Protein AF-0000000082748456 (afdb_homodimer)

InterPro domains:
  IPR000276 G protein-coupled receptor, rhodopsin-like [PF00001] (40-286)
  IPR000276 G protein-coupled receptor, rhodopsin-like [PR00237] (25-49)
  IPR000276 G protein-coupled receptor, rhodopsin-like [PR00237] (58-79)
  IPR000276 G protein-coupled receptor, rhodopsin-like [PR00237] (103-125)
  IPR000276 G protein-coupled receptor, rhodopsin-like [PR00237] (185-208)
  IPR000276 G protein-coupled receptor, rhodopsin-like [PR00237] (226-250)
  IPR000276 G protein-coupled receptor, rhodopsin-like [PR00237] (268-294)
  IPR000276 G protein-coupled receptor, rhodopsin-like [PS00237] (109-125)
  IPR017452 GPCR, rhodopsin-like, 7TM [PS50262] (40-286)
  IPR051893 Hydroxycarboxylic Acid Receptors [PTHR46048] (9-337)

Foldseek 3Di:
DPPPPPPLPPPVLLFLLLDPPLLPPPLVLLVVLLVLLLVLLVVVLCCLVPPDDDDDLLSLLVNQLSVLLNQLSVLSVVVSVCSNVSQFDDPDFQVLLVSQLSNQLSLLSNLLSLLVSLVLLLCCQQPVPDVVRVDDNVVSVVVSVVSSVVSCVLRVVSNVDTQWNDDPPGIGRDPPLLRPPPVSVLVSLLCSQPVSLVSLVVSLVSNLVSLVVCCVPPVDPVSVLVNVLSVVLSVLSCVQRVQLNVLSVVCVVCSVPCSNPSVSVSSNSVSPSSSSNNSSCSSVRPQVSDPVNVVVVVVVVCVVPPPPPPPPPPPPPPPDPPDPPPDPPDDDDDDDDDDDDDDDDDDDDDD/DPPPPPPQPPQVLPFLLLDPPLLPPPLVLLVVLLVLLLVLLVVVLCCLVPPDDDDDLLSLLVNQLSVLLNQLSVLSVVVSVCSNVSQFDDPDFQVLLVSQLSNQLSLLSNLLSLLVSLVLLLCCQQPVPDVVRVDDNVVSVVVSVVSSVVSCVLRVVSNVDTQWNDDPPGIGRDPPLLGPPPVSVLVSLLCSQPVSLVSLVVSLVSNLVSLVVCCVPDDNDVSVLVNVLSVVLSVLSCVQRVQLNVLSVVCVVCSVPCSNPSVSVSSNSVSPSSSSSNSSCSSVRPQVSDPVNVVVVVVVVCVVPPPPPPPDPPPPPPPDPPDPPPPPDDDDDDDDDDDDDDPDDPDDDPD

Sequence (702 aa):
MPVLSPTAMDNGSCCLIEGEPISQVMPPLLILVFVLGALGNGIALCGFCFHMKTWKSSTIYLFNLAVADFLLMICLPLRTDYYLRRRHWIFGDIACRLVLFKLAMNRAGSIVFLTVVAVDRYFKVVHPHHMVNAISNRTATATACVLWTLVILGTVYLLMESHLCVQGTLSSCESFIMESANGWHDVMFQLEFFLPLTIILFCSVNVVWSLRRRQQLTRQARMRRATRFIMVVASVFITCYLPSVLARLYFLWTVPTSACDPSVHTALHVTLSFTYLNSMLDPLVYYFSSPSLPKFYAKLTICSLKPKHPGRSKTRRSEEMPISNLCSKSSIDGANRSQRPSDGQWDLQVCMPVLSPTAMDNGSCCLIEGEPISQVMPPLLILVFVLGALGNGIALCGFCFHMKTWKSSTIYLFNLAVADFLLMICLPLRTDYYLRRRHWIFGDIACRLVLFKLAMNRAGSIVFLTVVAVDRYFKVVHPHHMVNAISNRTATATACVLWTLVILGTVYLLMESHLCVQGTLSSCESFIMESANGWHDVMFQLEFFLPLTIILFCSVNVVWSLRRRQQLTRQARMRRATRFIMVVASVFITCYLPSVLARLYFLWTVPTSACDPSVHTALHVTLSFTYLNSMLDPLVYYFSSPSLPKFYAKLTICSLKPKHPGRSKTRRSEEMPISNLCSKSSIDGANRSQRPSDGQWDLQVC

Structure (mmCIF, N/CA/C/O backbone):
data_AF-0000000082748456-model_v1
#
loop_
_entity.id
_entity.type
_entity.pdbx_description
1 polymer 'Hydroxycarboxylic acid receptor 1'
#
loop_
_atom_site.group_PDB
_atom_site.id
_atom_site.type_symbol
_atom_site.label_atom_id
_atom_site.label_alt_id
_atom_site.label_comp_id
_atom_site.label_asym_id
_atom_site.label_entity_id
_atom_site.label_seq_id
_atom_site.pdbx_PDB_ins_code
_atom_site.Cartn_x
_atom_site.Cartn_y
_atom_site.Cartn_z
_atom_site.occupancy
_atom_site.B_iso_or_equiv
_atom_site.auth_seq_id
_atom_site.auth_comp_id
_atom_site.auth_asym_id
_atom_site.auth_atom_id
_atom_site.pdbx_PDB_model_num
ATOM 1 N N . MET A 1 1 ? 35.469 -29.469 -11.922 1 22.91 1 MET A N 1
ATOM 2 C CA . MET A 1 1 ? 34.031 -29.719 -12.055 1 22.91 1 MET A CA 1
ATOM 3 C C . MET A 1 1 ? 33.219 -28.766 -11.172 1 22.91 1 MET A C 1
ATOM 5 O O . MET A 1 1 ? 33.281 -28.859 -9.938 1 22.91 1 MET A O 1
ATOM 9 N N . PRO A 1 2 ? 33.188 -27.469 -11.477 1 29.77 2 PRO A N 1
ATOM 10 C CA . PRO A 1 2 ? 32.656 -26.469 -10.539 1 29.77 2 PRO A CA 1
ATOM 11 C C . PRO A 1 2 ? 31.266 -26.828 -10.023 1 29.77 2 PRO A C 1
ATOM 13 O O . PRO A 1 2 ? 30.453 -27.359 -10.773 1 29.77 2 PRO A O 1
ATOM 16 N N . VAL A 1 3 ? 31.203 -27.281 -8.797 1 29.17 3 VAL A N 1
ATOM 17 C CA . VAL A 1 3 ? 30.062 -27.703 -8.008 1 29.17 3 VAL A CA 1
ATOM 18 C C . VAL A 1 3 ? 28.891 -26.75 -8.25 1 29.17 3 VAL A C 1
ATOM 20 O O . VAL A 1 3 ? 28.953 -25.562 -7.887 1 29.17 3 VAL A O 1
ATOM 23 N N . LEU A 1 4 ? 28.266 -26.828 -9.469 1 34 4 LEU A N 1
ATOM 24 C CA . LEU A 1 4 ? 26.969 -26.25 -9.773 1 34 4 LEU A CA 1
ATOM 25 C C . LEU A 1 4 ? 26 -26.422 -8.609 1 34 4 LEU A C 1
ATOM 27 O O . LEU A 1 4 ? 25.766 -27.547 -8.156 1 34 4 LEU A O 1
ATOM 31 N N . SER A 1 5 ? 26.109 -25.547 -7.742 1 35.84 5 SER A N 1
ATOM 32 C CA . SER A 1 5 ? 25.203 -25.703 -6.605 1 35.84 5 SER A CA 1
ATOM 33 C C . SER A 1 5 ? 23.828 -26.156 -7.062 1 35.84 5 SER A C 1
ATOM 35 O O . SER A 1 5 ? 23.328 -25.719 -8.102 1 35.84 5 SER A O 1
ATOM 37 N N . PRO A 1 6 ? 23.359 -27.359 -6.742 1 36.12 6 PRO A N 1
ATOM 38 C CA . PRO A 1 6 ? 22.125 -28.078 -7.094 1 36.12 6 PRO A CA 1
ATOM 39 C C . PRO A 1 6 ? 20.922 -27.141 -7.219 1 36.12 6 PRO A C 1
ATOM 41 O O . PRO A 1 6 ? 19.906 -27.516 -7.824 1 36.12 6 PRO A O 1
ATOM 44 N N . THR A 1 7 ? 20.875 -26.188 -6.426 1 36.88 7 THR A N 1
ATOM 45 C CA . THR A 1 7 ? 19.547 -25.578 -6.391 1 36.88 7 THR A CA 1
ATOM 46 C C . THR A 1 7 ? 19.328 -24.672 -7.605 1 36.88 7 THR A C 1
ATOM 48 O O . THR A 1 7 ? 18.562 -23.719 -7.547 1 36.88 7 THR A O 1
ATOM 51 N N . ALA A 1 8 ? 20.141 -24.719 -8.57 1 42.16 8 ALA A N 1
ATOM 52 C CA . ALA A 1 8 ? 19.781 -24.078 -9.836 1 42.16 8 ALA A CA 1
ATOM 53 C C . ALA A 1 8 ? 18.375 -24.469 -10.266 1 42.16 8 ALA A C 1
ATOM 55 O O . ALA A 1 8 ? 18.047 -25.656 -10.375 1 42.16 8 ALA A O 1
ATOM 56 N N . MET A 1 9 ? 17.375 -23.766 -9.812 1 41.5 9 MET A N 1
ATOM 57 C CA . MET A 1 9 ? 16 -24.062 -10.164 1 41.5 9 MET A CA 1
ATOM 58 C C . MET A 1 9 ? 15.867 -24.359 -11.656 1 41.5 9 MET A C 1
ATOM 60 O O . MET A 1 9 ? 16.25 -23.547 -12.492 1 41.5 9 MET A O 1
ATOM 64 N N . ASP A 1 10 ? 16.172 -25.562 -12.188 1 41.09 10 ASP A N 1
ATOM 65 C CA . ASP A 1 10 ? 15.648 -26.031 -13.469 1 41.09 10 ASP A CA 1
ATOM 66 C C . ASP A 1 10 ? 14.266 -25.469 -13.742 1 41.09 10 ASP A C 1
ATOM 68 O O . ASP A 1 10 ? 13.25 -26.109 -13.438 1 41.09 10 ASP A O 1
ATOM 72 N N . ASN A 1 11 ? 14 -24.359 -13.156 1 42.19 11 ASN A N 1
ATOM 73 C CA . ASN A 1 11 ? 12.609 -23.922 -13.211 1 42.19 11 ASN A CA 1
ATOM 74 C C . ASN A 1 11 ? 12.133 -23.719 -14.641 1 42.19 11 ASN A C 1
ATOM 76 O O . ASN A 1 11 ? 12.844 -23.141 -15.461 1 42.19 11 ASN A O 1
ATOM 80 N N . GLY A 1 12 ? 11.625 -24.766 -15.281 1 44.94 12 GLY A N 1
ATOM 81 C CA . GLY A 1 12 ? 10.938 -24.734 -16.562 1 44.94 12 GLY A CA 1
ATOM 82 C C . GLY A 1 12 ? 10.641 -23.328 -17.047 1 44.94 12 GLY A C 1
ATOM 83 O O . GLY A 1 12 ? 10.242 -23.141 -18.203 1 44.94 12 GLY A O 1
ATOM 84 N N . SER A 1 13 ? 10.391 -22.359 -16.234 1 51.31 13 SER A N 1
ATOM 85 C CA . SER A 1 13 ? 9.852 -21.109 -16.734 1 51.31 13 SER A CA 1
ATOM 86 C C . SER A 1 13 ? 10.961 -20.109 -17.062 1 51.31 13 SER A C 1
ATOM 88 O O . SER A 1 13 ? 10.695 -18.938 -17.297 1 51.31 13 SER A O 1
ATOM 90 N N . CYS A 1 14 ? 12.141 -20.516 -17.062 1 60.62 14 CYS A N 1
ATOM 91 C CA . CYS A 1 14 ? 13.188 -19.609 -17.516 1 60.62 14 CYS A CA 1
ATOM 92 C C . CYS A 1 14 ? 13.125 -19.406 -19.031 1 60.62 14 CYS A C 1
ATOM 94 O O . CYS A 1 14 ? 13.133 -20.391 -19.781 1 60.62 14 CYS A O 1
ATOM 96 N N . CYS A 1 15 ? 12.414 -18.281 -19.375 1 63.56 15 CYS A N 1
ATOM 97 C CA . CYS A 1 15 ? 12.336 -18 -20.797 1 63.56 15 CYS A CA 1
ATOM 98 C C . CYS A 1 15 ? 13.594 -17.297 -21.297 1 63.56 15 CYS A C 1
ATOM 100 O O . CYS A 1 15 ? 14.086 -16.359 -20.641 1 63.56 15 CYS A O 1
ATOM 102 N N . LEU A 1 16 ? 14.492 -18.031 -22.016 1 56.91 16 LEU A N 1
ATOM 103 C CA . LEU A 1 16 ? 15.602 -17.344 -22.672 1 56.91 16 LEU A CA 1
ATOM 104 C C . LEU A 1 16 ? 15.094 -16.328 -23.688 1 56.91 16 LEU A C 1
ATOM 106 O O . LEU A 1 16 ? 14.57 -16.703 -24.734 1 56.91 16 LEU A O 1
ATOM 110 N N . ILE A 1 17 ? 14.641 -15.164 -23.172 1 56.5 17 ILE A N 1
ATOM 111 C CA . ILE A 1 17 ? 14.195 -14.148 -24.125 1 56.5 17 ILE A CA 1
ATOM 112 C C . ILE A 1 17 ? 15.398 -13.531 -24.828 1 56.5 17 ILE A C 1
ATOM 114 O O . ILE A 1 17 ? 16.188 -12.82 -24.203 1 56.5 17 ILE A O 1
ATOM 118 N N . GLU A 1 18 ? 16.094 -14.148 -25.672 1 53.38 18 GLU A N 1
ATOM 119 C CA . GLU A 1 18 ? 17.203 -13.617 -26.438 1 53.38 18 GLU A CA 1
ATOM 120 C C . GLU A 1 18 ? 16.812 -12.367 -27.219 1 53.38 18 GLU A C 1
ATOM 122 O O . GLU A 1 18 ? 17.656 -11.719 -27.844 1 53.38 18 GLU A O 1
ATOM 127 N N . GLY A 1 19 ? 15.68 -11.695 -26.859 1 54.88 19 GLY A N 1
ATOM 128 C CA . GLY A 1 19 ? 15.336 -10.719 -27.891 1 54.88 19 GLY A CA 1
ATOM 129 C C . GLY A 1 19 ? 16.219 -9.484 -27.859 1 54.88 19 GLY A C 1
ATOM 130 O O . GLY A 1 19 ? 16.766 -9.133 -26.812 1 54.88 19 GLY A O 1
ATOM 131 N N . GLU A 1 20 ? 16.875 -8.867 -29.047 1 65.38 20 GLU A N 1
ATOM 132 C CA . GLU A 1 20 ? 17.75 -7.805 -29.531 1 65.38 20 GLU A CA 1
ATOM 133 C C . GLU A 1 20 ? 17.312 -6.438 -29.016 1 65.38 20 GLU A C 1
ATOM 135 O O . GLU A 1 20 ? 18.141 -5.609 -28.641 1 65.38 20 GLU A O 1
ATOM 140 N N . PRO A 1 21 ? 16.031 -6.242 -28.672 1 77.19 21 PRO A N 1
ATOM 141 C CA . PRO A 1 21 ? 15.719 -4.836 -28.406 1 77.19 21 PRO A CA 1
ATOM 142 C C . PRO A 1 21 ? 16.156 -4.395 -27 1 77.19 21 PRO A C 1
ATOM 144 O O . PRO A 1 21 ? 16.578 -3.248 -26.812 1 77.19 21 PRO A O 1
ATOM 147 N N . ILE A 1 22 ? 16.266 -5.316 -26.125 1 80.5 22 ILE A N 1
ATOM 148 C CA . ILE A 1 22 ? 16.641 -4.957 -24.766 1 80.5 22 ILE A CA 1
ATOM 149 C C . ILE A 1 22 ? 18.125 -4.586 -24.719 1 80.5 22 ILE A C 1
ATOM 151 O O . ILE A 1 22 ? 18.516 -3.611 -24.062 1 80.5 22 ILE A O 1
ATOM 155 N N . SER A 1 23 ? 18.922 -5.293 -25.484 1 82.12 23 SER A N 1
ATOM 156 C CA . SER A 1 23 ? 20.359 -5.082 -25.469 1 82.12 23 SER A CA 1
ATOM 157 C C . SER A 1 23 ? 20.734 -3.787 -26.188 1 82.12 23 SER A C 1
ATOM 159 O O . SER A 1 23 ? 21.828 -3.246 -25.969 1 82.12 23 SER A O 1
ATOM 161 N N . GLN A 1 24 ? 19.797 -3.285 -26.938 1 82.69 24 GLN A N 1
ATOM 162 C CA . GLN A 1 24 ? 20.078 -2.066 -27.688 1 82.69 24 GLN A CA 1
ATOM 163 C C . GLN A 1 24 ? 19.625 -0.829 -26.906 1 82.69 24 GLN A C 1
ATOM 165 O O . GLN A 1 24 ? 20.281 0.217 -26.969 1 82.69 24 GLN A O 1
ATOM 170 N N . VAL A 1 25 ? 18.641 -0.857 -26.188 1 85.62 25 VAL A N 1
ATOM 171 C CA . VAL A 1 25 ? 18.016 0.321 -25.594 1 85.62 25 VAL A CA 1
ATOM 172 C C . VAL A 1 25 ? 18.531 0.513 -24.172 1 85.62 25 VAL A C 1
ATOM 174 O O . VAL A 1 25 ? 18.766 1.643 -23.734 1 85.62 25 VAL A O 1
ATOM 177 N N . MET A 1 26 ? 18.812 -0.507 -23.484 1 90.69 26 MET A N 1
ATOM 178 C CA . MET A 1 26 ? 19.031 -0.441 -22.047 1 90.69 26 MET A CA 1
ATOM 179 C C . MET A 1 26 ? 20.406 0.145 -21.75 1 90.69 26 MET A C 1
ATOM 181 O O . MET A 1 26 ? 20.547 1.042 -20.906 1 90.69 26 MET A O 1
ATOM 185 N N . PRO A 1 27 ? 21.453 -0.265 -22.484 1 92.19 27 PRO A N 1
ATOM 186 C CA . PRO A 1 27 ? 22.781 0.213 -22.078 1 92.19 27 PRO A CA 1
ATOM 187 C C . PRO A 1 27 ? 22.922 1.728 -22.219 1 92.19 27 PRO A C 1
ATOM 189 O O . PRO A 1 27 ? 23.359 2.393 -21.266 1 92.19 27 PRO A O 1
ATOM 192 N N . PRO A 1 28 ? 22.547 2.355 -23.297 1 92.69 28 PRO A N 1
ATOM 193 C CA . PRO A 1 28 ? 22.672 3.814 -23.359 1 92.69 28 PRO A CA 1
ATOM 194 C C . PRO A 1 28 ? 21.859 4.52 -22.281 1 92.69 28 PRO A C 1
ATOM 196 O O . PRO A 1 28 ? 22.312 5.531 -21.719 1 92.69 28 PRO A O 1
ATOM 199 N N . LEU A 1 29 ? 20.719 4.078 -22 1 93 29 LEU A N 1
ATOM 200 C CA . LEU A 1 29 ? 19.859 4.668 -20.984 1 93 29 LEU A CA 1
ATOM 201 C C . LEU A 1 29 ? 20.516 4.562 -19.609 1 93 29 LEU A C 1
ATOM 203 O O . LEU A 1 29 ? 20.609 5.551 -18.875 1 93 29 LEU A O 1
ATOM 207 N N . LEU A 1 30 ? 21.016 3.424 -19.328 1 95.69 30 LEU A N 1
ATOM 208 C CA . LEU A 1 30 ? 21.609 3.188 -18.016 1 95.69 30 LEU A CA 1
ATOM 209 C C . LEU A 1 30 ? 22.922 3.945 -17.859 1 95.69 30 LEU A C 1
ATOM 211 O O . LEU A 1 30 ? 23.25 4.398 -16.766 1 95.69 30 LEU A O 1
ATOM 215 N N . ILE A 1 31 ? 23.656 4.105 -18.922 1 95.88 31 ILE A N 1
ATOM 216 C CA . ILE A 1 31 ? 24.891 4.871 -18.875 1 95.88 31 ILE A CA 1
ATOM 217 C C . ILE A 1 31 ? 24.594 6.34 -18.594 1 95.88 31 ILE A C 1
ATOM 219 O O . ILE A 1 31 ? 25.25 6.969 -17.766 1 95.88 31 ILE A O 1
ATOM 223 N N . LEU A 1 32 ? 23.578 6.785 -19.234 1 94.81 32 LEU A N 1
ATOM 224 C CA . LEU A 1 32 ? 23.156 8.164 -19.016 1 94.81 32 LEU A CA 1
ATOM 225 C C . LEU A 1 32 ? 22.734 8.375 -17.562 1 94.81 32 LEU A C 1
ATOM 227 O O . LEU A 1 32 ? 23.172 9.336 -16.922 1 94.81 32 LEU A O 1
ATOM 231 N N . VAL A 1 33 ? 21.906 7.512 -17.047 1 96.19 33 VAL A N 1
ATOM 232 C CA . VAL A 1 33 ? 21.422 7.602 -15.672 1 96.19 33 VAL A CA 1
ATOM 233 C C . VAL A 1 33 ? 22.594 7.496 -14.695 1 96.19 33 VAL A C 1
ATOM 235 O O . VAL A 1 33 ? 22.641 8.219 -13.695 1 96.19 33 VAL A O 1
ATOM 238 N N . PHE A 1 34 ? 23.531 6.645 -15.031 1 96.81 34 PHE A N 1
ATOM 239 C CA . PHE A 1 34 ? 24.688 6.445 -14.164 1 96.81 34 PHE A CA 1
ATOM 240 C C . PHE A 1 34 ? 25.531 7.707 -14.109 1 96.81 34 PHE A C 1
ATOM 242 O O . PHE A 1 34 ? 25.891 8.18 -13.023 1 96.81 34 PHE A O 1
ATOM 249 N N . VAL A 1 35 ? 25.844 8.289 -15.211 1 96.5 35 VAL A N 1
ATOM 250 C CA . VAL A 1 35 ? 26.734 9.438 -15.289 1 96.5 35 VAL A CA 1
ATOM 251 C C . VAL A 1 35 ? 26.094 10.641 -14.609 1 96.5 35 VAL A C 1
ATOM 253 O O . VAL A 1 35 ? 26.688 11.242 -13.703 1 96.5 35 VAL A O 1
ATOM 256 N N . LEU A 1 36 ? 24.891 10.906 -14.938 1 95.25 36 LEU A N 1
ATOM 257 C CA . LEU A 1 36 ? 24.219 12.07 -14.375 1 95.25 36 LEU A CA 1
ATOM 258 C C . LEU A 1 36 ? 23.875 11.836 -12.906 1 95.25 36 LEU A C 1
ATOM 260 O O . LEU A 1 36 ? 23.969 12.75 -12.094 1 95.25 36 LEU A O 1
ATOM 264 N N . GLY A 1 37 ? 23.469 10.633 -12.594 1 96 37 GLY A N 1
ATOM 265 C CA . GLY A 1 37 ? 23.094 10.312 -11.219 1 96 37 GLY A CA 1
ATOM 266 C C . GLY A 1 37 ? 24.281 10.289 -10.281 1 96 37 GLY A C 1
ATOM 267 O O . GLY A 1 37 ? 24.203 10.789 -9.156 1 96 37 GLY A O 1
ATOM 268 N N . ALA A 1 38 ? 25.344 9.641 -10.75 1 96.12 38 ALA A N 1
ATOM 269 C CA . ALA A 1 38 ? 26.547 9.578 -9.93 1 96.12 38 ALA A CA 1
ATOM 270 C C . ALA A 1 38 ? 27.141 10.969 -9.703 1 96.12 38 ALA A C 1
ATOM 272 O O . ALA A 1 38 ? 27.562 11.297 -8.586 1 96.12 38 ALA A O 1
ATOM 273 N N . LEU A 1 39 ? 27.109 11.75 -10.711 1 94.25 39 LEU A N 1
ATOM 274 C CA . LEU A 1 39 ? 27.625 13.117 -10.594 1 94.25 39 LEU A CA 1
ATOM 275 C C . LEU A 1 39 ? 26.734 13.945 -9.672 1 94.25 39 LEU A C 1
ATOM 277 O O . LEU A 1 39 ? 27.219 14.586 -8.742 1 94.25 39 LEU A O 1
ATOM 281 N N . GLY A 1 40 ? 25.469 13.938 -9.914 1 93.19 40 GLY A N 1
ATOM 282 C CA . GLY A 1 40 ? 24.547 14.711 -9.109 1 93.19 40 GLY A CA 1
ATOM 283 C C . GLY A 1 40 ? 24.547 14.32 -7.641 1 93.19 40 GLY A C 1
ATOM 284 O O . GLY A 1 40 ? 24.703 15.172 -6.766 1 93.19 40 GLY A O 1
ATOM 285 N N . ASN A 1 41 ? 24.328 13.07 -7.348 1 95.38 41 ASN A N 1
ATOM 286 C CA . ASN A 1 41 ? 24.297 12.586 -5.973 1 95.38 41 ASN A CA 1
ATOM 287 C C . ASN A 1 41 ? 25.672 12.68 -5.316 1 95.38 41 ASN A C 1
ATOM 289 O O . ASN A 1 41 ? 25.781 12.906 -4.109 1 95.38 41 ASN A O 1
ATOM 293 N N . GLY A 1 42 ? 26.75 12.516 -6.184 1 93.81 42 GLY A N 1
ATOM 294 C CA . GLY A 1 42 ? 28.094 12.695 -5.664 1 93.81 42 GLY A CA 1
ATOM 295 C C . GLY A 1 42 ? 28.359 14.117 -5.191 1 93.81 42 GLY A C 1
ATOM 296 O O . GLY A 1 42 ? 28.906 14.32 -4.105 1 93.81 42 GLY A O 1
ATOM 297 N N . ILE A 1 43 ? 27.938 15.07 -5.961 1 91 43 ILE A N 1
ATOM 298 C CA . ILE A 1 43 ? 28.094 16.469 -5.609 1 91 43 ILE A CA 1
ATOM 299 C C . ILE A 1 43 ? 27.281 16.781 -4.363 1 91 43 ILE A C 1
ATOM 301 O O . ILE A 1 43 ? 27.734 17.5 -3.467 1 91 43 ILE A O 1
ATOM 305 N N . ALA A 1 44 ? 26.109 16.281 -4.316 1 90.5 44 ALA A N 1
ATOM 306 C CA . ALA A 1 44 ? 25.25 16.5 -3.15 1 90.5 44 ALA A CA 1
ATOM 307 C C . ALA A 1 44 ? 25.906 15.938 -1.887 1 90.5 44 ALA A C 1
ATOM 309 O O . ALA A 1 44 ? 25.922 16.594 -0.849 1 90.5 44 ALA A O 1
ATOM 310 N N . LEU A 1 45 ? 26.406 14.758 -1.997 1 92.69 45 LEU A N 1
ATOM 311 C CA . LEU A 1 45 ? 27.031 14.125 -0.845 1 92.69 45 LEU A CA 1
ATOM 312 C C . LEU A 1 45 ? 28.266 14.906 -0.405 1 92.69 45 LEU A C 1
ATOM 314 O O . LEU A 1 45 ? 28.5 15.086 0.793 1 92.69 45 LEU A O 1
ATOM 318 N N . CYS A 1 46 ? 29.031 15.367 -1.398 1 89.5 46 CYS A N 1
ATOM 319 C CA . CYS A 1 46 ? 30.203 16.203 -1.085 1 89.5 46 CYS A CA 1
ATOM 320 C C . CYS A 1 46 ? 29.781 17.5 -0.416 1 89.5 46 CYS A C 1
ATOM 322 O O . CYS A 1 46 ? 30.422 17.969 0.52 1 89.5 46 CYS A O 1
ATOM 324 N N . GLY A 1 47 ? 28.688 18.062 -0.81 1 86.06 47 GLY A N 1
ATOM 325 C CA . GLY A 1 47 ? 28.141 19.266 -0.194 1 86.06 47 GLY A CA 1
ATOM 326 C C . GLY A 1 47 ? 27.703 19.062 1.244 1 86.06 47 GLY A C 1
ATOM 327 O O . GLY A 1 47 ? 28 19.875 2.115 1 86.06 47 GLY A O 1
ATOM 328 N N . PHE A 1 48 ? 27.094 17.969 1.505 1 86.06 48 PHE A N 1
ATOM 329 C CA . PHE A 1 48 ? 26.641 17.672 2.857 1 86.06 48 PHE A CA 1
ATOM 330 C C . PHE A 1 48 ? 27.812 17.422 3.787 1 86.06 48 PHE A C 1
ATOM 332 O O . PHE A 1 48 ? 27.812 17.891 4.93 1 86.06 48 PHE A O 1
ATOM 339 N N . CYS A 1 49 ? 28.828 16.734 3.285 1 85.75 49 CYS A N 1
ATOM 340 C CA . CYS A 1 49 ? 29.938 16.297 4.125 1 85.75 49 CYS A CA 1
ATOM 341 C C . CYS A 1 49 ? 30.922 17.438 4.336 1 85.75 49 CYS A C 1
ATOM 343 O O . CYS A 1 49 ? 31.484 17.594 5.43 1 85.75 49 CYS A O 1
ATOM 345 N N . PHE A 1 50 ? 31.094 18.328 3.367 1 84.38 50 PHE A N 1
ATOM 346 C CA . PHE A 1 50 ? 32.188 19.281 3.461 1 84.38 50 PHE A CA 1
ATOM 347 C C . PHE A 1 50 ? 31.656 20.688 3.68 1 84.38 50 PHE A C 1
ATOM 349 O O . PHE A 1 50 ? 32.375 21.562 4.156 1 84.38 50 PHE A O 1
ATOM 356 N N . HIS A 1 51 ? 30.422 20.922 3.42 1 76.69 51 HIS A N 1
ATOM 357 C CA . HIS A 1 51 ? 29.984 22.312 3.445 1 76.69 51 HIS A CA 1
ATOM 358 C C . HIS A 1 51 ? 28.891 22.531 4.484 1 76.69 51 HIS A C 1
ATOM 360 O O . HIS A 1 51 ? 28.547 23.672 4.805 1 76.69 51 HIS A O 1
ATOM 366 N N . MET A 1 52 ? 28.375 21.453 4.914 1 74.88 52 MET A N 1
ATOM 367 C CA . MET A 1 52 ? 27.281 21.641 5.863 1 74.88 52 MET A CA 1
ATOM 368 C C . MET A 1 52 ? 27.812 21.922 7.262 1 74.88 52 MET A C 1
ATOM 370 O O . MET A 1 52 ? 28.578 21.125 7.809 1 74.88 52 MET A O 1
ATOM 374 N N . LYS A 1 53 ? 27.438 23.094 7.758 1 71.56 53 LYS A N 1
ATOM 375 C CA . LYS A 1 53 ? 27.906 23.516 9.07 1 71.56 53 LYS A CA 1
ATOM 376 C C . LYS A 1 53 ? 26.984 23.031 10.18 1 71.56 53 LYS A C 1
ATOM 378 O O . LYS A 1 53 ? 27.453 22.594 11.234 1 71.56 53 LYS A O 1
ATOM 383 N N . THR A 1 54 ? 25.656 23.062 9.883 1 80.19 54 THR A N 1
ATOM 384 C CA . THR A 1 54 ? 24.688 22.672 10.906 1 80.19 54 THR A CA 1
ATOM 385 C C . THR A 1 54 ? 23.75 21.578 10.398 1 80.19 54 THR A C 1
ATOM 387 O O . THR A 1 54 ? 23.156 21.734 9.328 1 80.19 54 THR A O 1
ATOM 390 N N . TRP A 1 55 ? 23.875 20.531 11.102 1 83.88 55 TRP A N 1
ATOM 391 C CA . TRP A 1 55 ? 23 19.422 10.766 1 83.88 55 TRP A CA 1
ATOM 392 C C . TRP A 1 55 ? 21.656 19.547 11.477 1 83.88 55 TRP A C 1
ATOM 394 O O . TRP A 1 55 ? 21.609 19.781 12.688 1 83.88 55 TRP A O 1
ATOM 404 N N . LYS A 1 56 ? 20.641 19.641 10.688 1 86.81 56 LYS A N 1
ATOM 405 C CA . LYS A 1 56 ? 19.281 19.578 11.188 1 86.81 56 LYS A CA 1
ATOM 406 C C . LYS A 1 56 ? 18.625 18.25 10.836 1 86.81 56 LYS A C 1
ATOM 408 O O . LYS A 1 56 ? 19.172 17.469 10.062 1 86.81 56 LYS A O 1
ATOM 413 N N . SER A 1 57 ? 17.562 17.984 11.438 1 88.56 57 SER A N 1
ATOM 414 C CA . SER A 1 57 ? 16.859 16.734 11.188 1 88.56 57 SER A CA 1
ATOM 415 C C . SER A 1 57 ? 16.531 16.562 9.703 1 88.56 57 SER A C 1
ATOM 417 O O . SER A 1 57 ? 16.703 15.484 9.141 1 88.56 57 SER A O 1
ATOM 419 N N . SER A 1 58 ? 16.125 17.641 9.016 1 88.31 58 SER A N 1
ATOM 420 C CA . SER A 1 58 ? 15.789 17.609 7.602 1 88.31 58 SER A CA 1
ATOM 421 C C . SER A 1 58 ? 17 17.25 6.75 1 88.31 58 SER A C 1
ATOM 423 O O . SER A 1 58 ? 16.891 16.5 5.781 1 88.31 58 SER A O 1
ATOM 425 N N . THR A 1 59 ? 18.188 17.75 7.125 1 89.75 59 THR A N 1
ATOM 426 C CA . THR A 1 59 ? 19.406 17.5 6.371 1 89.75 59 THR A CA 1
ATOM 427 C C . THR A 1 59 ? 19.875 16.062 6.539 1 89.75 59 THR A C 1
ATOM 429 O O . THR A 1 59 ? 20.469 15.484 5.625 1 89.75 59 THR A O 1
ATOM 432 N N . ILE A 1 60 ? 19.562 15.484 7.695 1 93.19 60 ILE A N 1
ATOM 433 C CA . ILE A 1 60 ? 19.906 14.086 7.93 1 93.19 60 ILE A CA 1
ATOM 434 C C . ILE A 1 60 ? 19.125 13.188 6.984 1 93.19 60 ILE A C 1
ATOM 436 O O . ILE A 1 60 ? 19.672 12.258 6.391 1 93.19 60 ILE A O 1
ATOM 440 N N . TYR A 1 61 ? 17.844 13.469 6.852 1 93.94 61 TYR A N 1
ATOM 441 C CA . TYR A 1 61 ? 17 12.688 5.949 1 93.94 61 TYR A CA 1
ATOM 442 C C . TYR A 1 61 ? 17.438 12.867 4.504 1 93.94 61 TYR A C 1
ATOM 444 O O . TYR A 1 61 ? 17.5 11.898 3.744 1 93.94 61 TYR A O 1
ATOM 452 N N . LEU A 1 62 ? 17.812 14.109 4.129 1 92.19 62 LEU A N 1
ATOM 453 C CA . LEU A 1 62 ? 18.281 14.391 2.771 1 92.19 62 LEU A CA 1
ATOM 454 C C . LEU A 1 62 ? 19.609 13.719 2.498 1 92.19 62 LEU A C 1
ATOM 456 O O . LEU A 1 62 ? 19.859 13.242 1.385 1 92.19 62 LEU A O 1
ATOM 460 N N . PHE A 1 63 ? 20.453 13.695 3.475 1 93.62 63 PHE A N 1
ATOM 461 C CA . PHE A 1 63 ? 21.734 13.023 3.357 1 93.62 63 PHE A CA 1
ATOM 462 C C . PHE A 1 63 ? 21.547 11.539 3.07 1 93.62 63 PHE A C 1
ATOM 464 O O . PHE A 1 63 ? 22.188 10.984 2.176 1 93.62 63 PHE A O 1
ATOM 471 N N . ASN A 1 64 ? 20.688 10.906 3.826 1 96.56 64 ASN A N 1
ATOM 472 C CA . ASN A 1 64 ? 20.438 9.484 3.625 1 96.56 64 ASN A CA 1
ATOM 473 C C . ASN A 1 64 ? 19.781 9.211 2.275 1 96.56 64 ASN A C 1
ATOM 475 O O . ASN A 1 64 ? 20.016 8.172 1.663 1 96.56 64 ASN A O 1
ATOM 479 N N . LEU A 1 65 ? 18.938 10.164 1.853 1 95.81 65 LEU A N 1
ATOM 480 C CA . LEU A 1 65 ? 18.391 10.062 0.508 1 95.81 65 LEU A CA 1
ATOM 481 C C . LEU A 1 65 ? 19.484 10.078 -0.541 1 95.81 65 LEU A C 1
ATOM 483 O O . LEU A 1 65 ? 19.5 9.242 -1.447 1 95.81 65 LEU A O 1
ATOM 487 N N . ALA A 1 66 ? 20.438 10.977 -0.375 1 95.12 66 ALA A N 1
ATOM 488 C CA . ALA A 1 66 ? 21.578 11.078 -1.3 1 95.12 66 ALA A CA 1
ATOM 489 C C . ALA A 1 66 ? 22.438 9.82 -1.25 1 95.12 66 ALA A C 1
ATOM 491 O O . ALA A 1 66 ? 22.938 9.367 -2.279 1 95.12 66 ALA A O 1
ATOM 492 N N . VAL A 1 67 ? 22.594 9.289 -0.086 1 96.69 67 VAL A N 1
ATOM 493 C CA . VAL A 1 67 ? 23.375 8.062 0.082 1 96.69 67 VAL A CA 1
ATOM 494 C C . VAL A 1 67 ? 22.688 6.914 -0.657 1 96.69 67 VAL A C 1
ATOM 496 O O . VAL A 1 67 ? 23.344 6.176 -1.399 1 96.69 67 VAL A O 1
ATOM 499 N N . ALA A 1 68 ? 21.406 6.754 -0.444 1 97.69 68 ALA A N 1
ATOM 500 C CA . ALA A 1 68 ? 20.656 5.695 -1.116 1 97.69 68 ALA A CA 1
ATOM 501 C C . ALA A 1 68 ? 20.75 5.84 -2.633 1 97.69 68 ALA A C 1
ATOM 503 O O . ALA A 1 68 ? 20.984 4.859 -3.342 1 97.69 68 ALA A O 1
ATOM 504 N N . ASP A 1 69 ? 20.578 7.055 -3.088 1 97.44 69 ASP A N 1
ATOM 505 C CA . ASP A 1 69 ? 20.609 7.32 -4.523 1 97.44 69 ASP A CA 1
ATOM 506 C C . ASP A 1 69 ? 22 7.051 -5.094 1 97.44 69 ASP A C 1
ATOM 508 O O . ASP A 1 69 ? 22.141 6.449 -6.16 1 97.44 69 ASP A O 1
ATOM 512 N N . PHE A 1 70 ? 23.016 7.473 -4.43 1 97.31 70 PHE A N 1
ATOM 513 C CA . PHE A 1 70 ? 24.375 7.297 -4.902 1 97.31 70 PHE A CA 1
ATOM 514 C C . PHE A 1 70 ? 24.75 5.816 -4.965 1 97.31 70 PHE A C 1
ATOM 516 O O . PHE A 1 70 ? 25.344 5.359 -5.941 1 97.31 70 PHE A O 1
ATOM 523 N N . LEU A 1 71 ? 24.438 5.121 -3.906 1 97.25 71 LEU A N 1
ATOM 524 C CA . LEU A 1 71 ? 24.734 3.691 -3.873 1 97.25 71 LEU A CA 1
ATOM 525 C C . LEU A 1 71 ? 23.984 2.961 -4.984 1 97.25 71 LEU A C 1
ATOM 527 O O . LEU A 1 71 ? 24.5 1.99 -5.547 1 97.25 71 LEU A O 1
ATOM 531 N N . LEU A 1 72 ? 22.781 3.395 -5.285 1 97.44 72 LEU A N 1
ATOM 532 C CA . LEU A 1 72 ? 22.031 2.826 -6.402 1 97.44 72 LEU A CA 1
ATOM 533 C C . LEU A 1 72 ? 22.75 3.068 -7.723 1 97.44 72 LEU A C 1
ATOM 535 O O . LEU A 1 72 ? 22.859 2.162 -8.555 1 97.44 72 LEU A O 1
ATOM 539 N N . MET A 1 73 ? 23.312 4.27 -7.91 1 97 73 MET A N 1
ATOM 540 C CA . MET A 1 73 ? 24.016 4.633 -9.141 1 97 73 MET A CA 1
ATOM 541 C C . MET A 1 73 ? 25.266 3.793 -9.32 1 97 73 MET A C 1
ATOM 543 O O . MET A 1 73 ? 25.594 3.377 -10.43 1 97 73 MET A O 1
ATOM 547 N N . ILE A 1 74 ? 25.938 3.434 -8.258 1 94.94 74 ILE A N 1
ATOM 548 C CA . ILE A 1 74 ? 27.188 2.705 -8.312 1 94.94 74 ILE A CA 1
ATOM 549 C C . ILE A 1 74 ? 26.938 1.27 -8.766 1 94.94 74 ILE A C 1
ATOM 551 O O . ILE A 1 74 ? 27.844 0.616 -9.297 1 94.94 74 ILE A O 1
ATOM 555 N N . CYS A 1 75 ? 25.781 0.802 -8.633 1 94.44 75 CYS A N 1
ATOM 556 C CA . CYS A 1 75 ? 25.438 -0.567 -9.016 1 94.44 75 CYS A CA 1
ATOM 557 C C . CYS A 1 75 ? 25.062 -0.649 -10.492 1 94.44 75 CYS A C 1
ATOM 559 O O . CYS A 1 75 ? 25.031 -1.738 -11.062 1 94.44 75 CYS A O 1
ATOM 561 N N . LEU A 1 76 ? 24.828 0.475 -11.188 1 95.69 76 LEU A N 1
ATOM 562 C CA . LEU A 1 76 ? 24.25 0.485 -12.523 1 95.69 76 LEU A CA 1
ATOM 563 C C . LEU A 1 76 ? 25.25 0.002 -13.562 1 95.69 76 LEU A C 1
ATOM 565 O O . LEU A 1 76 ? 24.875 -0.646 -14.539 1 95.69 76 LEU A O 1
ATOM 569 N N . PRO A 1 77 ? 26.609 0.199 -13.383 1 94.75 77 PRO A N 1
ATOM 570 C CA . PRO A 1 77 ? 27.562 -0.311 -14.375 1 94.75 77 PRO A CA 1
ATOM 571 C C . PRO A 1 77 ? 27.547 -1.834 -14.484 1 94.75 77 PRO A C 1
ATOM 573 O O . PRO A 1 77 ? 27.688 -2.381 -15.578 1 94.75 77 PRO A O 1
ATOM 576 N N . LEU A 1 78 ? 27.391 -2.51 -13.383 1 92.69 78 LEU A N 1
ATOM 577 C CA . LEU A 1 78 ? 27.312 -3.965 -13.414 1 92.69 78 LEU A CA 1
ATOM 578 C C . LEU A 1 78 ? 26.062 -4.422 -14.164 1 92.69 78 LEU A C 1
ATOM 580 O O . LEU A 1 78 ? 26.109 -5.395 -14.914 1 92.69 78 LEU A O 1
ATOM 584 N N . ARG A 1 79 ? 25 -3.734 -13.977 1 91.56 79 ARG A N 1
ATOM 585 C CA . ARG A 1 79 ? 23.766 -4.051 -14.695 1 91.56 79 ARG A CA 1
ATOM 586 C C . ARG A 1 79 ? 23.906 -3.73 -16.188 1 91.56 79 ARG A C 1
ATOM 588 O O . ARG A 1 79 ? 23.375 -4.449 -17.031 1 91.56 79 ARG A O 1
ATOM 595 N N . THR A 1 80 ? 24.547 -2.609 -16.469 1 92.88 80 THR A N 1
ATOM 596 C CA . THR A 1 80 ? 24.781 -2.227 -17.859 1 92.88 80 THR A CA 1
ATOM 597 C C . THR A 1 80 ? 25.594 -3.297 -18.578 1 92.88 80 THR A C 1
ATOM 599 O O . THR A 1 80 ? 25.281 -3.656 -19.719 1 92.88 80 THR A O 1
ATOM 602 N N . ASP A 1 81 ? 26.609 -3.875 -17.906 1 92.25 81 ASP A N 1
ATOM 603 C CA . ASP A 1 81 ? 27.406 -4.949 -18.469 1 92.25 81 ASP A CA 1
ATOM 604 C C . ASP A 1 81 ? 26.562 -6.184 -18.766 1 92.25 81 ASP A C 1
ATOM 606 O O . ASP A 1 81 ? 26.734 -6.844 -19.781 1 92.25 81 ASP A O 1
ATOM 610 N N . TYR A 1 82 ? 25.656 -6.438 -17.922 1 89.88 82 TYR A N 1
ATOM 611 C CA . TYR A 1 82 ? 24.734 -7.551 -18.094 1 89.88 82 TYR A CA 1
ATOM 612 C C . TYR A 1 82 ? 23.938 -7.41 -19.391 1 89.88 82 TYR A C 1
ATOM 614 O O . TYR A 1 82 ? 23.797 -8.375 -20.141 1 89.88 82 TYR A O 1
ATOM 622 N N . TYR A 1 83 ? 23.469 -6.195 -19.672 1 88.69 83 TYR A N 1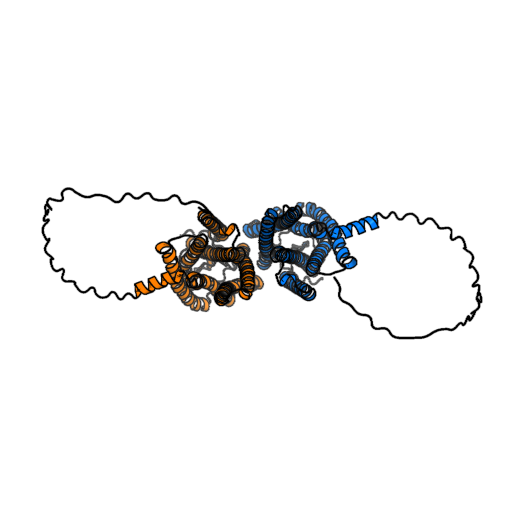
ATOM 623 C CA . TYR A 1 83 ? 22.688 -5.973 -20.875 1 88.69 83 TYR A CA 1
ATOM 624 C C . TYR A 1 83 ? 23.578 -5.945 -22.109 1 88.69 83 TYR A C 1
ATOM 626 O O . TYR A 1 83 ? 23.156 -6.375 -23.188 1 88.69 83 TYR A O 1
ATOM 634 N N . LEU A 1 84 ? 24.781 -5.512 -21.984 1 89.88 84 LEU A N 1
ATOM 635 C CA . LEU A 1 84 ? 25.719 -5.484 -23.109 1 89.88 84 LEU A CA 1
ATOM 636 C C . LEU A 1 84 ? 26.109 -6.898 -23.516 1 89.88 84 LEU A C 1
ATOM 638 O O . LEU A 1 84 ? 26.375 -7.148 -24.703 1 89.88 84 LEU A O 1
ATOM 642 N N . ARG A 1 85 ? 26.094 -7.836 -22.578 1 88 85 ARG A 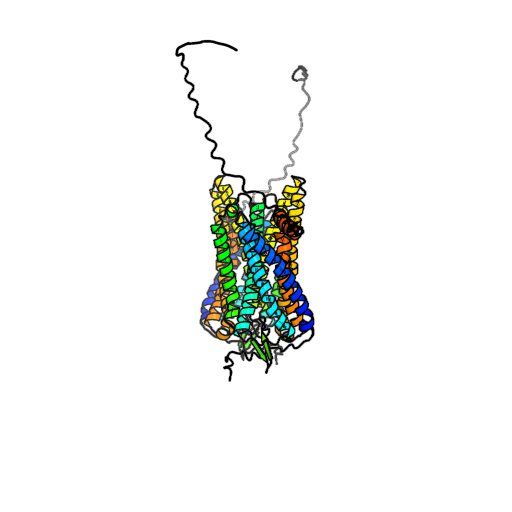N 1
ATOM 643 C CA . ARG A 1 85 ? 26.406 -9.234 -22.875 1 88 85 ARG A CA 1
ATOM 644 C C . ARG A 1 85 ? 25.141 -10.008 -23.234 1 88 85 ARG A C 1
ATOM 646 O O . ARG A 1 85 ? 25.047 -11.219 -23.016 1 88 85 ARG A O 1
ATOM 653 N N . ARG A 1 86 ? 24.125 -9.273 -23.641 1 83.5 86 ARG A N 1
ATOM 654 C CA . ARG A 1 86 ? 22.875 -9.867 -24.094 1 83.5 86 ARG A CA 1
ATOM 655 C C . ARG A 1 86 ? 22.234 -10.719 -23 1 83.5 86 ARG A C 1
ATOM 657 O O . ARG A 1 86 ? 21.797 -11.836 -23.25 1 83.5 86 ARG A O 1
ATOM 664 N N . ARG A 1 87 ? 22.453 -10.273 -21.719 1 83.56 87 ARG A N 1
ATOM 665 C CA . ARG A 1 87 ? 21.812 -10.859 -20.547 1 83.56 87 ARG A CA 1
ATOM 666 C C . ARG A 1 87 ? 22.453 -12.188 -20.172 1 83.56 87 ARG A C 1
ATOM 668 O O . ARG A 1 87 ? 21.781 -13.086 -19.656 1 83.56 87 ARG A O 1
ATOM 675 N N . HIS A 1 88 ? 23.672 -12.383 -20.594 1 84.62 88 HIS A N 1
ATOM 676 C CA . HIS A 1 88 ? 24.453 -13.523 -20.125 1 84.62 88 HIS A CA 1
ATOM 677 C C . HIS A 1 88 ? 25.234 -13.18 -18.859 1 84.62 88 HIS A C 1
ATOM 679 O O . HIS A 1 88 ? 26.156 -12.359 -18.906 1 84.62 88 HIS A O 1
ATOM 685 N N . TRP A 1 89 ? 24.828 -13.773 -17.766 1 88.31 89 TRP A N 1
ATOM 686 C CA . TRP A 1 89 ? 25.453 -13.516 -16.484 1 88.31 89 TRP A CA 1
ATOM 687 C C . TRP A 1 89 ? 26.625 -14.477 -16.25 1 88.31 89 TRP A C 1
ATOM 689 O O . TRP A 1 89 ? 26.438 -15.695 -16.25 1 88.31 89 TRP A O 1
ATOM 699 N N . ILE A 1 90 ? 27.859 -13.891 -15.984 1 87.81 90 ILE A N 1
ATOM 700 C CA . ILE A 1 90 ? 29.047 -14.727 -15.922 1 87.81 90 ILE A CA 1
ATOM 701 C C . ILE A 1 90 ? 29.641 -14.68 -14.516 1 87.81 90 ILE A C 1
ATOM 703 O O . ILE A 1 90 ? 30.625 -15.359 -14.227 1 87.81 90 ILE A O 1
ATOM 707 N N . PHE A 1 91 ? 29.109 -13.953 -13.547 1 90.88 91 PHE A N 1
ATOM 708 C CA . PHE A 1 91 ? 29.766 -13.695 -12.266 1 90.88 91 PHE A CA 1
ATOM 709 C C . PHE A 1 91 ? 29.297 -14.68 -11.211 1 90.88 91 PHE A C 1
ATOM 711 O O . PHE A 1 91 ? 29.734 -14.625 -10.055 1 90.88 91 PHE A O 1
ATOM 718 N N . GLY A 1 92 ? 28.406 -15.539 -11.523 1 88.38 92 GLY A N 1
ATOM 719 C CA . GLY A 1 92 ? 27.984 -16.547 -10.57 1 88.38 92 GLY A CA 1
ATOM 720 C C . GLY A 1 92 ? 26.719 -16.156 -9.812 1 88.38 92 GLY A C 1
ATOM 721 O O . GLY A 1 92 ? 26.188 -15.062 -10.016 1 88.38 92 GLY A O 1
ATOM 722 N N . ASP A 1 93 ? 26.359 -17.016 -8.938 1 88.94 93 ASP A N 1
ATOM 723 C CA . ASP A 1 93 ? 25.094 -16.859 -8.234 1 88.94 93 ASP A CA 1
ATOM 724 C C . ASP A 1 93 ? 25.203 -15.812 -7.117 1 88.94 93 ASP A C 1
ATOM 726 O O . ASP A 1 93 ? 24.312 -14.984 -6.949 1 88.94 93 ASP A O 1
ATOM 730 N N . ILE A 1 94 ? 26.234 -15.828 -6.324 1 91.19 94 ILE A N 1
ATOM 731 C CA . ILE A 1 94 ? 26.391 -14.922 -5.191 1 91.19 94 ILE A CA 1
ATOM 732 C C . ILE A 1 94 ? 26.406 -13.477 -5.684 1 91.19 94 ILE A C 1
ATOM 734 O O . ILE A 1 94 ? 25.734 -12.609 -5.105 1 91.19 94 ILE A O 1
ATOM 738 N N . ALA A 1 95 ? 27.109 -13.273 -6.75 1 92.44 95 ALA A N 1
ATOM 739 C CA . ALA A 1 95 ? 27.172 -11.922 -7.305 1 92.44 95 ALA A CA 1
ATOM 740 C C . ALA A 1 95 ? 25.812 -11.477 -7.828 1 92.44 95 ALA A C 1
ATOM 742 O O . ALA A 1 95 ? 25.453 -10.297 -7.707 1 92.44 95 ALA A O 1
ATOM 743 N N . CYS A 1 96 ? 25.109 -12.359 -8.406 1 90.25 96 CYS A N 1
ATOM 744 C CA . CYS A 1 96 ? 23.766 -12.039 -8.898 1 90.25 96 CYS A CA 1
ATOM 745 C C . CYS A 1 96 ? 22.844 -11.648 -7.746 1 90.25 96 CYS A C 1
ATOM 747 O O . CYS A 1 96 ? 22.156 -10.625 -7.816 1 90.25 96 CYS A O 1
ATOM 749 N N . ARG A 1 97 ? 22.938 -12.398 -6.66 1 91.38 97 ARG A N 1
ATOM 750 C CA . ARG A 1 97 ? 22.125 -12.109 -5.488 1 91.38 97 ARG A CA 1
ATOM 751 C C . ARG A 1 97 ? 22.484 -10.758 -4.883 1 91.38 97 ARG A C 1
ATOM 753 O O . ARG A 1 97 ? 21.609 -9.977 -4.516 1 91.38 97 ARG A O 1
ATOM 760 N N . LEU A 1 98 ? 23.703 -10.523 -4.863 1 93.31 98 LEU A N 1
ATOM 761 C CA . LEU A 1 98 ? 24.203 -9.297 -4.246 1 93.31 98 LEU A CA 1
ATOM 762 C C . LEU A 1 98 ? 23.797 -8.078 -5.066 1 93.31 98 LEU A C 1
ATOM 764 O O . LEU A 1 98 ? 23.375 -7.059 -4.512 1 93.31 98 LEU A O 1
ATOM 768 N N . VAL A 1 99 ? 23.953 -8.156 -6.332 1 93.06 99 VAL A N 1
ATOM 769 C CA . VAL A 1 99 ? 23.625 -7.02 -7.191 1 93.06 99 VAL A CA 1
ATOM 770 C C . VAL A 1 99 ? 22.141 -6.723 -7.129 1 93.06 99 VAL A C 1
ATOM 772 O O . VAL A 1 99 ? 21.734 -5.562 -7.012 1 93.06 99 VAL A O 1
ATOM 775 N N . LEU A 1 100 ? 21.328 -7.758 -7.207 1 91.81 100 LEU A N 1
ATOM 776 C CA . LEU A 1 100 ? 19.891 -7.566 -7.148 1 91.81 100 LEU A CA 1
ATOM 777 C C . LEU A 1 100 ? 19.469 -7.012 -5.793 1 91.81 100 LEU A C 1
ATOM 779 O O . LEU A 1 100 ? 18.594 -6.152 -5.715 1 91.81 100 LEU A O 1
ATOM 783 N N . PHE A 1 101 ? 20.094 -7.516 -4.77 1 93.81 101 PHE A N 1
ATOM 784 C CA . PHE A 1 101 ? 19.812 -7.023 -3.428 1 93.81 101 PHE A CA 1
ATOM 785 C C . PHE A 1 101 ? 20.172 -5.547 -3.307 1 93.81 101 PHE A C 1
ATOM 787 O O . PHE A 1 101 ? 19.391 -4.746 -2.805 1 93.81 101 PHE A O 1
ATOM 794 N N . LYS A 1 102 ? 21.328 -5.23 -3.703 1 95.44 102 LYS A N 1
ATOM 795 C CA . LYS A 1 102 ? 21.797 -3.85 -3.598 1 95.44 102 LYS A CA 1
ATOM 796 C C . LYS A 1 102 ? 20.906 -2.906 -4.402 1 95.44 102 LYS A C 1
ATOM 798 O O . LYS A 1 102 ? 20.609 -1.798 -3.957 1 95.44 102 LYS A O 1
ATOM 803 N N . LEU A 1 103 ? 20.516 -3.279 -5.578 1 94.62 103 LEU A N 1
ATOM 804 C CA . LEU A 1 103 ? 19.641 -2.455 -6.41 1 94.62 103 LEU A CA 1
ATOM 805 C C . LEU A 1 103 ? 18.297 -2.232 -5.734 1 94.62 103 LEU A C 1
ATOM 807 O O . LEU A 1 103 ? 17.828 -1.096 -5.625 1 94.62 103 LEU A O 1
ATOM 811 N N . ALA A 1 104 ? 17.781 -3.279 -5.227 1 93.62 104 ALA A N 1
ATOM 812 C CA . ALA A 1 104 ? 16.469 -3.193 -4.59 1 93.62 104 ALA A CA 1
ATOM 813 C C . ALA A 1 104 ? 16.547 -2.422 -3.273 1 93.62 104 ALA A C 1
ATOM 815 O O . ALA A 1 104 ? 15.672 -1.597 -2.979 1 93.62 104 ALA A O 1
ATOM 816 N N . MET A 1 105 ? 17.516 -2.725 -2.494 1 95.81 105 MET A N 1
ATOM 817 C CA . MET A 1 105 ? 17.672 -2.082 -1.192 1 95.81 105 MET A CA 1
ATOM 818 C C . MET A 1 105 ? 17.828 -0.573 -1.345 1 95.81 105 MET A C 1
ATOM 820 O O . MET A 1 105 ? 17.141 0.197 -0.662 1 95.81 105 MET A O 1
ATOM 824 N N . ASN A 1 106 ? 18.656 -0.177 -2.23 1 97.19 106 ASN A N 1
ATOM 825 C CA . ASN A 1 106 ? 18.906 1.248 -2.412 1 97.19 106 ASN A CA 1
ATOM 826 C C . ASN A 1 106 ? 17.719 1.948 -3.066 1 97.19 106 ASN A C 1
ATOM 828 O O . ASN A 1 106 ? 17.438 3.111 -2.77 1 97.19 106 ASN A O 1
ATOM 832 N N . ARG A 1 107 ? 17.094 1.296 -3.969 1 96.31 107 ARG A N 1
ATOM 833 C CA . ARG A 1 107 ? 15.875 1.852 -4.543 1 96.31 107 ARG A CA 1
ATOM 834 C C . ARG A 1 107 ? 14.805 2.053 -3.473 1 96.31 107 ARG A C 1
ATOM 836 O O . ARG A 1 107 ? 14.195 3.117 -3.391 1 96.31 107 ARG A O 1
ATOM 843 N N . ALA A 1 108 ? 14.625 1.051 -2.664 1 96.25 108 ALA A N 1
ATOM 844 C CA . ALA A 1 108 ? 13.672 1.151 -1.563 1 96.25 108 ALA A CA 1
ATOM 845 C C . ALA A 1 108 ? 14.086 2.234 -0.573 1 96.25 108 ALA A C 1
ATOM 847 O O . ALA A 1 108 ? 13.242 2.975 -0.061 1 96.25 108 ALA A O 1
ATOM 848 N N . GLY A 1 109 ? 15.359 2.207 -0.291 1 97 109 GLY A N 1
ATOM 849 C CA . GLY A 1 109 ? 15.867 3.264 0.57 1 97 109 GLY A CA 1
ATOM 850 C C . GLY A 1 109 ? 15.578 4.656 0.039 1 97 109 GLY A C 1
ATOM 851 O O . GLY A 1 109 ? 15.141 5.535 0.788 1 97 109 GLY A O 1
ATOM 852 N N . SER A 1 110 ? 15.797 4.891 -1.208 1 96.25 110 SER A N 1
ATOM 853 C CA . SER A 1 110 ? 15.523 6.176 -1.844 1 96.25 110 SER A CA 1
ATOM 854 C C . SER A 1 110 ? 14.055 6.566 -1.685 1 96.25 110 SER A C 1
ATOM 856 O O . SER A 1 110 ? 13.75 7.691 -1.288 1 96.25 110 SER A O 1
ATOM 858 N N . ILE A 1 111 ? 13.18 5.656 -1.89 1 96.38 111 ILE A N 1
ATOM 859 C CA . ILE A 1 111 ? 11.742 5.914 -1.825 1 96.38 111 ILE A CA 1
ATOM 860 C C . ILE A 1 111 ? 11.344 6.234 -0.387 1 96.38 111 ILE A C 1
ATOM 862 O O . ILE A 1 111 ? 10.594 7.18 -0.142 1 96.38 111 ILE A O 1
ATOM 866 N N . VAL A 1 112 ? 11.844 5.453 0.516 1 96.75 112 VAL A N 1
ATOM 867 C CA . VAL A 1 112 ? 11.492 5.621 1.921 1 96.75 112 VAL A CA 1
ATOM 868 C C . VAL A 1 112 ? 11.961 6.988 2.412 1 96.75 112 VAL A C 1
ATOM 870 O O . VAL A 1 112 ? 11.227 7.695 3.105 1 96.75 112 VAL A O 1
ATOM 873 N N . PHE A 1 113 ? 13.133 7.379 2.096 1 96.25 113 PHE A N 1
ATOM 874 C CA . PHE A 1 113 ? 13.641 8.656 2.57 1 96.25 113 PHE A CA 1
ATOM 875 C C . PHE A 1 113 ? 12.977 9.812 1.837 1 96.25 113 PHE A C 1
ATOM 877 O O . PHE A 1 113 ? 12.766 10.883 2.414 1 96.25 113 PHE A O 1
ATOM 884 N N . LEU A 1 114 ? 12.641 9.594 0.563 1 93.94 114 LEU A N 1
ATOM 885 C CA . LEU A 1 114 ? 11.82 10.586 -0.127 1 93.94 114 LEU A CA 1
ATOM 886 C C . LEU A 1 114 ? 10.508 10.805 0.612 1 93.94 114 LEU A C 1
ATOM 888 O O . LEU A 1 114 ? 10.039 11.945 0.733 1 93.94 114 LEU A O 1
ATOM 892 N N . THR A 1 115 ? 9.961 9.766 1.064 1 94.62 115 THR A N 1
ATOM 893 C CA . THR A 1 115 ? 8.711 9.812 1.811 1 94.62 115 THR A CA 1
ATOM 894 C C . THR A 1 115 ? 8.891 10.57 3.123 1 94.62 115 THR A C 1
ATOM 896 O O . THR A 1 115 ? 8.07 11.422 3.473 1 94.62 115 THR A O 1
ATOM 899 N N . VAL A 1 116 ? 9.938 10.273 3.844 1 94.62 116 VAL A N 1
ATOM 900 C CA . VAL A 1 116 ? 10.211 10.93 5.117 1 94.62 116 VAL A CA 1
ATOM 901 C C . VAL A 1 116 ? 10.406 12.43 4.898 1 94.62 116 VAL A C 1
ATOM 903 O O . VAL A 1 116 ? 9.961 13.25 5.707 1 94.62 116 VAL A O 1
ATOM 906 N N . VAL A 1 117 ? 11.078 12.766 3.84 1 91.81 117 VAL A N 1
ATOM 907 C CA . VAL A 1 117 ? 11.297 14.172 3.518 1 91.81 117 VAL A CA 1
ATOM 908 C C . VAL A 1 117 ? 9.961 14.859 3.254 1 91.81 117 VAL A C 1
ATOM 910 O O . VAL A 1 117 ? 9.742 15.992 3.688 1 91.81 117 VAL A O 1
ATOM 913 N N . ALA A 1 118 ? 9.094 14.195 2.566 1 92.12 118 ALA A N 1
ATOM 914 C CA . ALA A 1 118 ? 7.77 14.75 2.309 1 92.12 118 ALA A CA 1
ATOM 915 C C . ALA A 1 118 ? 6.988 14.938 3.607 1 92.12 118 ALA A C 1
ATOM 917 O O . ALA A 1 118 ? 6.312 15.953 3.793 1 92.12 118 ALA A O 1
ATOM 918 N N . VAL A 1 119 ? 7.07 14.016 4.488 1 92.06 119 VAL A N 1
ATOM 919 C CA . VAL A 1 119 ? 6.391 14.086 5.777 1 92.06 119 VAL A CA 1
ATOM 920 C C . VAL A 1 119 ? 6.984 15.227 6.609 1 92.06 119 VAL A C 1
ATOM 922 O O . VAL A 1 119 ? 6.25 15.977 7.258 1 92.06 119 VAL A O 1
ATOM 925 N N . ASP A 1 120 ? 8.258 15.32 6.594 1 90.31 120 ASP A N 1
ATOM 926 C CA . ASP A 1 120 ? 8.945 16.391 7.316 1 90.31 120 ASP A CA 1
ATOM 927 C C . ASP A 1 120 ? 8.484 17.766 6.828 1 90.31 120 ASP A C 1
ATOM 929 O O . ASP A 1 120 ? 8.195 18.641 7.637 1 90.31 120 ASP A O 1
ATOM 933 N N . ARG A 1 121 ? 8.438 17.922 5.559 1 87.75 121 ARG A N 1
ATOM 934 C CA . ARG A 1 121 ? 7.961 19.172 4.98 1 87.75 121 ARG A CA 1
ATOM 935 C C . ARG A 1 121 ? 6.516 19.438 5.383 1 87.75 121 ARG A C 1
ATOM 937 O O . ARG A 1 121 ? 6.156 20.578 5.68 1 87.75 121 ARG A O 1
ATOM 944 N N . TYR A 1 122 ? 5.723 18.438 5.395 1 89.44 122 TYR A N 1
ATOM 945 C CA . TYR A 1 122 ? 4.324 18.562 5.785 1 89.44 122 TYR A CA 1
ATOM 946 C C . TYR A 1 122 ? 4.191 19.109 7.199 1 89.44 122 TYR A C 1
ATOM 948 O O . TYR A 1 122 ? 3.439 20.062 7.434 1 89.44 122 TYR A O 1
ATOM 956 N N . PHE A 1 123 ? 4.859 18.578 8.117 1 88 123 PHE A N 1
ATOM 957 C CA . PHE A 1 123 ? 4.746 19.016 9.5 1 88 123 PHE A CA 1
ATOM 958 C C . PHE A 1 123 ? 5.332 20.406 9.68 1 88 123 PHE A C 1
ATOM 960 O O . PHE A 1 123 ? 4.812 21.219 10.453 1 88 123 PHE A O 1
ATOM 967 N N . LYS A 1 124 ? 6.352 20.766 8.977 1 87 124 LYS A N 1
ATOM 968 C CA . LYS A 1 124 ? 6.973 22.078 9.102 1 87 124 LYS A CA 1
ATOM 969 C C . LYS A 1 124 ? 6.082 23.156 8.492 1 87 124 LYS A C 1
ATOM 971 O O . LYS A 1 124 ? 6.059 24.297 8.977 1 87 124 LYS A O 1
ATOM 976 N N . VAL A 1 125 ? 5.363 22.812 7.535 1 84.69 125 VAL A N 1
ATOM 977 C CA . VAL A 1 125 ? 4.551 23.797 6.832 1 84.69 125 VAL A CA 1
ATOM 978 C C . VAL A 1 125 ? 3.15 23.844 7.438 1 84.69 125 VAL A C 1
ATOM 980 O O . VAL A 1 125 ? 2.631 24.922 7.734 1 84.69 125 VAL A O 1
ATOM 983 N N . VAL A 1 126 ? 2.574 22.766 7.672 1 82.94 126 VAL A N 1
ATOM 984 C CA . VAL A 1 126 ? 1.18 22.688 8.102 1 82.94 126 VAL A CA 1
ATOM 985 C C . VAL A 1 126 ? 1.103 22.781 9.625 1 82.94 126 VAL A C 1
ATOM 987 O O . VAL A 1 126 ? 0.198 23.422 10.172 1 82.94 126 VAL A O 1
ATOM 990 N N . HIS A 1 127 ? 2.002 22.125 10.281 1 83.44 127 HIS A N 1
ATOM 991 C CA . HIS A 1 127 ? 2.012 22.125 11.742 1 83.44 127 HIS A CA 1
ATOM 992 C C . HIS A 1 127 ? 3.355 22.609 12.281 1 83.44 127 HIS A C 1
ATOM 994 O O . HIS A 1 127 ? 4.086 21.844 12.906 1 83.44 127 HIS A O 1
ATOM 1000 N N . PRO A 1 128 ? 3.582 23.891 12.141 1 79.19 128 PRO A N 1
ATOM 1001 C CA . PRO A 1 128 ? 4.898 24.391 12.523 1 79.19 128 PRO A CA 1
ATOM 1002 C C . PRO A 1 128 ? 5.191 24.219 14.016 1 79.19 128 PRO A C 1
ATOM 1004 O O . PRO A 1 128 ? 6.355 24.172 14.414 1 79.19 128 PRO A O 1
ATOM 1007 N N . HIS A 1 129 ? 4.297 24.031 14.867 1 77.25 129 HIS A N 1
ATOM 1008 C CA . HIS A 1 129 ? 4.516 23.938 16.297 1 77.25 129 HIS A CA 1
ATOM 1009 C C . HIS A 1 129 ? 4.426 22.484 16.766 1 77.25 129 HIS A C 1
ATOM 1011 O O . HIS A 1 129 ? 4.398 22.219 17.969 1 77.25 129 HIS A O 1
ATOM 1017 N N . HIS A 1 130 ? 4.398 21.656 15.812 1 76.38 130 HIS A N 1
ATOM 1018 C CA . HIS A 1 130 ? 4.332 20.25 16.156 1 76.38 130 HIS A CA 1
ATOM 1019 C C . HIS A 1 130 ? 5.645 19.766 16.766 1 76.38 130 HIS A C 1
ATOM 1021 O O . HIS A 1 130 ? 6.719 20.219 16.359 1 76.38 130 HIS A O 1
ATOM 1027 N N . MET A 1 131 ? 5.621 18.812 17.656 1 72.06 131 MET A N 1
ATOM 1028 C CA . MET A 1 131 ? 6.781 18.297 18.375 1 72.06 131 MET A CA 1
ATOM 1029 C C . MET A 1 131 ? 7.762 17.625 17.422 1 72.06 131 MET A C 1
ATOM 1031 O O . MET A 1 131 ? 8.961 17.594 17.672 1 72.06 131 MET A O 1
ATOM 1035 N N . VAL A 1 132 ? 7.242 17.219 16.328 1 75 132 VAL A N 1
ATOM 1036 C CA . VAL A 1 132 ? 8.07 16.516 15.344 1 75 132 VAL A CA 1
ATOM 1037 C C . VAL A 1 132 ? 9.094 17.484 14.75 1 75 132 VAL A C 1
ATOM 1039 O O . VAL A 1 132 ? 10.172 17.062 14.32 1 75 132 VAL A O 1
ATOM 1042 N N . ASN A 1 133 ? 8.781 18.703 14.781 1 78.94 133 ASN A N 1
ATOM 1043 C CA . ASN A 1 133 ? 9.695 19.719 14.242 1 78.94 133 ASN A CA 1
ATOM 1044 C C . ASN A 1 133 ? 10.852 19.984 15.203 1 78.94 133 ASN A C 1
ATOM 1046 O O . ASN A 1 133 ? 11.859 20.562 14.805 1 78.94 133 ASN A O 1
ATOM 1050 N N . ALA A 1 134 ? 10.641 19.562 16.406 1 77 134 ALA A N 1
ATOM 1051 C CA . ALA A 1 134 ? 11.656 19.797 17.422 1 77 134 ALA A CA 1
ATOM 1052 C C . ALA A 1 134 ? 12.469 18.531 17.688 1 77 134 ALA A C 1
ATOM 1054 O O . ALA A 1 134 ? 13.156 18.422 18.703 1 77 134 ALA A O 1
ATOM 1055 N N . ILE A 1 135 ? 12.344 17.719 16.734 1 83.31 135 ILE A N 1
ATOM 1056 C CA . ILE A 1 135 ? 13.062 16.453 16.922 1 83.31 135 ILE A CA 1
ATOM 1057 C C . ILE A 1 135 ? 14.562 16.719 16.891 1 83.31 135 ILE A C 1
ATOM 1059 O O . ILE A 1 135 ? 15.055 17.516 16.094 1 83.31 135 ILE A O 1
ATOM 1063 N N . SER A 1 136 ? 15.312 16.141 17.859 1 87.88 136 SER A N 1
ATOM 1064 C CA . SER A 1 136 ? 16.766 16.266 17.969 1 87.88 136 SER A CA 1
ATOM 1065 C C . SER A 1 136 ? 17.469 15.523 16.844 1 87.88 136 SER A C 1
ATOM 1067 O O . SER A 1 136 ? 16.875 14.664 16.188 1 87.88 136 SER A O 1
ATOM 1069 N N . ASN A 1 137 ? 18.703 15.852 16.547 1 90.31 137 ASN A N 1
ATOM 1070 C CA . ASN A 1 137 ? 19.531 15.188 15.547 1 90.31 137 ASN A CA 1
ATOM 1071 C C . ASN A 1 137 ? 19.734 13.711 15.875 1 90.31 137 ASN A C 1
ATOM 1073 O O . ASN A 1 137 ? 19.812 12.875 14.977 1 90.31 137 ASN A O 1
ATOM 1077 N N . ARG A 1 138 ? 19.766 13.453 17.156 1 92.25 138 ARG A N 1
ATOM 1078 C CA . ARG A 1 138 ? 19.938 12.062 17.578 1 92.25 138 ARG A CA 1
ATOM 1079 C C . ARG A 1 138 ? 18.703 11.227 17.219 1 92.25 138 ARG A C 1
ATOM 1081 O O . ARG A 1 138 ? 18.828 10.102 16.734 1 92.25 138 ARG A O 1
ATOM 1088 N N . THR A 1 139 ? 17.594 11.828 17.422 1 92.06 139 THR A N 1
ATOM 1089 C CA . THR A 1 139 ? 16.359 11.125 17.109 1 92.06 139 THR A CA 1
ATOM 1090 C C . THR A 1 139 ? 16.203 10.961 15.594 1 92.06 139 THR A C 1
ATOM 1092 O O . THR A 1 139 ? 15.742 9.922 15.125 1 92.06 139 THR A O 1
ATOM 1095 N N . ALA A 1 140 ? 16.562 11.992 14.875 1 93.88 140 ALA A N 1
ATOM 1096 C CA . ALA A 1 140 ? 16.516 11.906 13.414 1 93.88 140 ALA A CA 1
ATOM 1097 C C . ALA A 1 140 ? 17.438 10.812 12.891 1 93.88 140 ALA A C 1
ATOM 1099 O O . ALA A 1 140 ? 17.062 10.055 11.992 1 93.88 140 ALA A O 1
ATOM 1100 N N . THR A 1 141 ? 18.688 10.68 13.461 1 94.88 141 THR A N 1
ATOM 1101 C CA . THR A 1 141 ? 19.641 9.648 13.07 1 94.88 141 THR A CA 1
ATOM 1102 C C . THR A 1 141 ? 19.109 8.258 13.438 1 94.88 141 THR A C 1
ATOM 1104 O O . THR A 1 141 ? 19.25 7.312 12.664 1 94.88 141 THR A O 1
ATOM 1107 N N . ALA A 1 142 ? 18.516 8.195 14.602 1 95.44 142 ALA A N 1
ATOM 1108 C CA . ALA A 1 142 ? 17.922 6.926 15.016 1 95.44 142 ALA A CA 1
ATOM 1109 C C . ALA A 1 142 ? 16.797 6.512 14.07 1 95.44 142 ALA A C 1
ATOM 1111 O O . ALA A 1 142 ? 16.672 5.336 13.719 1 95.44 142 ALA A O 1
ATOM 1112 N N . THR A 1 143 ? 15.961 7.469 13.703 1 94.69 143 THR A N 1
ATOM 1113 C CA . THR A 1 143 ? 14.891 7.207 12.758 1 94.69 143 THR A CA 1
ATOM 1114 C C . THR A 1 143 ? 15.445 6.715 11.422 1 94.69 143 THR A C 1
ATOM 1116 O O . THR A 1 143 ? 14.93 5.758 10.844 1 94.69 143 THR A O 1
ATOM 1119 N N . ALA A 1 144 ? 16.5 7.348 10.961 1 96.25 144 ALA A N 1
ATOM 1120 C CA . ALA A 1 144 ? 17.141 6.938 9.711 1 96.25 144 ALA A CA 1
ATOM 1121 C C . ALA A 1 144 ? 17.672 5.512 9.805 1 96.25 144 ALA A C 1
ATOM 1123 O O . ALA A 1 144 ? 17.531 4.723 8.875 1 96.25 144 ALA A O 1
ATOM 1124 N N . CYS A 1 145 ? 18.203 5.164 10.953 1 97.12 145 CYS A N 1
ATOM 1125 C CA . CYS A 1 145 ? 18.734 3.822 11.164 1 97.12 145 CYS A CA 1
ATOM 1126 C C . CYS A 1 145 ? 17.609 2.789 11.164 1 97.12 145 CYS A C 1
ATOM 1128 O O . CYS A 1 145 ? 17.766 1.712 10.586 1 97.12 145 CYS A O 1
ATOM 1130 N N . VAL A 1 146 ? 16.594 3.141 11.789 1 96.44 146 VAL A N 1
ATOM 1131 C CA . VAL A 1 146 ? 15.445 2.24 11.828 1 96.44 146 VAL A CA 1
ATOM 1132 C C . VAL A 1 146 ? 14.898 2.041 10.422 1 96.44 146 VAL A C 1
ATOM 1134 O O . VAL A 1 146 ? 14.555 0.921 10.031 1 96.44 146 VAL A O 1
ATOM 1137 N N . LEU A 1 147 ? 14.82 3.102 9.641 1 96.62 147 LEU A N 1
ATOM 1138 C CA . LEU A 1 147 ? 14.305 3.027 8.281 1 96.62 147 LEU A CA 1
ATOM 1139 C C . LEU A 1 147 ? 15.211 2.164 7.406 1 96.62 147 LEU A C 1
ATOM 1141 O O . LEU A 1 147 ? 14.727 1.344 6.621 1 96.62 147 LEU A O 1
ATOM 1145 N N . TRP A 1 148 ? 16.531 2.291 7.559 1 97.19 148 TRP A N 1
ATOM 1146 C CA . TRP A 1 148 ? 17.469 1.444 6.828 1 97.19 148 TRP A CA 1
ATOM 1147 C C . TRP A 1 148 ? 17.297 -0.02 7.219 1 97.19 148 TRP A C 1
ATOM 1149 O O . TRP A 1 148 ? 17.344 -0.907 6.359 1 97.19 148 TRP A O 1
ATOM 1159 N N . THR A 1 149 ? 17.078 -0.25 8.484 1 96.75 149 THR A N 1
ATOM 1160 C CA . THR A 1 149 ? 16.891 -1.617 8.953 1 96.75 149 THR A CA 1
ATOM 1161 C C . THR A 1 149 ? 15.625 -2.223 8.352 1 96.75 149 THR A C 1
ATOM 1163 O O . THR A 1 149 ? 15.625 -3.377 7.922 1 96.75 149 THR A O 1
ATOM 1166 N N . LEU A 1 150 ? 14.609 -1.443 8.273 1 93.94 150 LEU A N 1
ATOM 1167 C CA . LEU A 1 150 ? 13.352 -1.913 7.703 1 93.94 150 LEU A CA 1
ATOM 1168 C C . LEU A 1 150 ? 13.508 -2.211 6.215 1 93.94 150 LEU A C 1
ATOM 1170 O O . LEU A 1 150 ? 12.984 -3.209 5.719 1 93.94 150 LEU A O 1
ATOM 1174 N N . VAL A 1 151 ? 14.227 -1.357 5.52 1 95.81 151 VAL A N 1
ATOM 1175 C CA . VAL A 1 151 ? 14.469 -1.538 4.09 1 95.81 151 VAL A CA 1
ATOM 1176 C C . VAL A 1 151 ? 15.297 -2.803 3.863 1 95.81 151 VAL A C 1
ATOM 1178 O O . VAL A 1 151 ? 14.984 -3.598 2.971 1 95.81 151 VAL A O 1
ATOM 1181 N N . ILE A 1 152 ? 16.297 -3.029 4.715 1 95.62 152 ILE A N 1
ATOM 1182 C CA . ILE A 1 152 ? 17.156 -4.207 4.598 1 95.62 152 ILE A CA 1
ATOM 1183 C C . ILE A 1 152 ? 16.344 -5.465 4.883 1 95.62 152 ILE A C 1
ATOM 1185 O O . ILE A 1 152 ? 16.422 -6.445 4.141 1 95.62 152 ILE A O 1
ATOM 1189 N N . LEU A 1 153 ? 15.508 -5.441 5.848 1 90.44 153 LEU A N 1
ATOM 1190 C CA . LEU A 1 153 ? 14.672 -6.59 6.195 1 90.44 153 LEU A CA 1
ATOM 1191 C C . LEU A 1 153 ? 13.688 -6.898 5.078 1 90.44 153 LEU A C 1
ATOM 1193 O O . LEU A 1 153 ?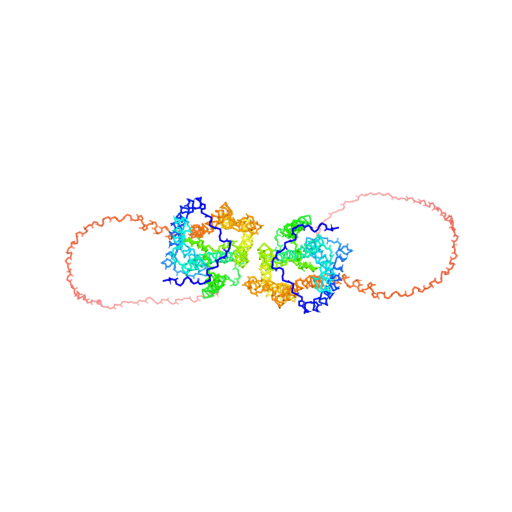 13.383 -8.062 4.812 1 90.44 153 LEU A O 1
ATOM 1197 N N . GLY A 1 154 ? 13.203 -5.863 4.438 1 88.62 154 GLY A N 1
ATOM 1198 C CA . GLY A 1 154 ? 12.242 -6.051 3.365 1 88.62 154 GLY A CA 1
ATOM 1199 C C . GLY A 1 154 ? 12.867 -6.578 2.088 1 88.62 154 GLY A C 1
ATOM 1200 O O . GLY A 1 154 ? 12.172 -7.137 1.234 1 88.62 154 GLY A O 1
ATOM 1201 N N . THR A 1 155 ? 14.148 -6.438 1.913 1 92.06 155 THR A N 1
ATOM 1202 C CA . THR A 1 155 ? 14.766 -6.805 0.646 1 92.06 155 THR A CA 1
ATOM 1203 C C . THR A 1 155 ? 15.742 -7.961 0.838 1 92.06 155 THR A C 1
ATOM 1205 O O . THR A 1 155 ? 16.312 -8.469 -0.131 1 92.06 155 THR A O 1
ATOM 1208 N N . VAL A 1 156 ? 15.945 -8.43 2.068 1 90.69 156 VAL A N 1
ATOM 1209 C CA . VAL A 1 156 ? 16.953 -9.438 2.381 1 90.69 156 VAL A CA 1
ATOM 1210 C C . VAL A 1 156 ? 16.594 -10.758 1.702 1 90.69 156 VAL A C 1
ATOM 1212 O O . VAL A 1 156 ? 17.453 -11.602 1.477 1 90.69 156 VAL A O 1
ATOM 1215 N N . TYR A 1 157 ? 15.297 -11 1.313 1 82.94 157 TYR A N 1
ATOM 1216 C CA . TYR A 1 157 ? 14.883 -12.227 0.649 1 82.94 157 TYR A CA 1
ATOM 1217 C C . TYR A 1 157 ? 15.617 -12.406 -0.673 1 82.94 157 TYR A C 1
ATOM 1219 O O . TYR A 1 157 ? 15.805 -13.539 -1.135 1 82.94 157 TYR A O 1
ATOM 1227 N N . LEU A 1 158 ? 16.062 -11.344 -1.259 1 87.81 158 LEU A N 1
ATOM 1228 C CA . LEU A 1 158 ? 16.797 -11.414 -2.523 1 87.81 158 LEU A CA 1
ATOM 1229 C C . LEU A 1 158 ? 18.172 -12.031 -2.33 1 87.81 158 LEU A C 1
ATOM 1231 O O . LEU A 1 158 ? 18.766 -12.539 -3.283 1 87.81 158 LEU A O 1
ATOM 1235 N N . LEU A 1 159 ? 18.672 -12.039 -1.07 1 89.25 159 LEU A N 1
ATOM 1236 C CA . LEU A 1 159 ? 19.969 -12.656 -0.768 1 89.25 159 LEU A CA 1
ATOM 1237 C C . LEU A 1 159 ? 19.797 -14.133 -0.442 1 89.25 159 LEU A C 1
ATOM 1239 O O . LEU A 1 159 ? 20.75 -14.914 -0.546 1 89.25 159 LEU A O 1
ATOM 1243 N N . MET A 1 160 ? 18.625 -14.547 -0.124 1 83.38 160 MET A N 1
ATOM 1244 C CA . MET A 1 160 ? 18.406 -15.883 0.418 1 83.38 160 MET A CA 1
ATOM 1245 C C . MET A 1 160 ? 18.094 -16.875 -0.696 1 83.38 160 MET A C 1
ATOM 1247 O O . MET A 1 160 ? 18.344 -18.078 -0.555 1 83.38 160 MET A O 1
ATOM 1251 N N . GLU A 1 161 ? 17.562 -16.422 -1.795 1 77.81 161 GLU A N 1
ATOM 1252 C CA . GLU A 1 161 ? 17.203 -17.328 -2.885 1 77.81 161 GLU A CA 1
ATOM 1253 C C . GLU A 1 161 ? 17.984 -17 -4.152 1 77.81 161 GLU A C 1
ATOM 1255 O O . GLU A 1 161 ? 18.422 -15.867 -4.348 1 77.81 161 GLU A O 1
ATOM 1260 N N . SER A 1 162 ? 18.188 -18.094 -4.938 1 81.25 162 SER A N 1
ATOM 1261 C CA . SER A 1 162 ? 18.891 -17.891 -6.203 1 81.25 162 SER A CA 1
ATOM 1262 C C . SER A 1 162 ? 17.953 -17.312 -7.266 1 81.25 162 SER A C 1
ATOM 1264 O O . SER A 1 162 ? 16.781 -17.688 -7.352 1 81.25 162 SER A O 1
ATOM 1266 N N . HIS A 1 163 ? 18.5 -16.391 -8 1 81.38 163 HIS A N 1
ATOM 1267 C CA . HIS A 1 163 ? 17.75 -15.742 -9.07 1 81.38 163 HIS A CA 1
ATOM 1268 C C . HIS A 1 163 ? 18.422 -15.945 -10.422 1 81.38 163 HIS A C 1
ATOM 1270 O O . HIS A 1 163 ? 18.266 -15.133 -11.336 1 81.38 163 HIS A O 1
ATOM 1276 N N . LEU A 1 164 ? 19.156 -17.094 -10.453 1 80.06 164 LEU A N 1
ATOM 1277 C CA . LEU A 1 164 ? 19.812 -17.422 -11.711 1 80.06 164 LEU A CA 1
ATOM 1278 C C . LEU A 1 164 ? 18.922 -18.328 -12.57 1 80.06 164 LEU A C 1
ATOM 1280 O O . LEU A 1 164 ? 18.328 -19.281 -12.07 1 80.06 164 LEU A O 1
ATOM 1284 N N . CYS A 1 165 ? 18.641 -17.859 -13.734 1 77.88 165 CYS A N 1
ATOM 1285 C CA . CYS A 1 165 ? 17.938 -18.703 -14.711 1 77.88 165 CYS A CA 1
ATOM 1286 C C . CYS A 1 165 ? 18.938 -19.359 -15.672 1 77.88 165 CYS A C 1
ATOM 1288 O O . CYS A 1 165 ? 19.562 -18.672 -16.469 1 77.88 165 CYS A O 1
ATOM 1290 N N . VAL A 1 166 ? 19.062 -20.672 -15.516 1 76.88 166 VAL A N 1
ATOM 1291 C CA . VAL A 1 166 ? 20.047 -21.375 -16.312 1 76.88 166 VAL A CA 1
ATOM 1292 C C . VAL A 1 166 ? 19.359 -22.156 -17.438 1 76.88 166 VAL A C 1
ATOM 1294 O O . VAL A 1 166 ? 18.422 -22.922 -17.172 1 76.88 166 VAL A O 1
ATOM 1297 N N . GLN A 1 167 ? 19.562 -21.719 -18.594 1 73 167 GLN A N 1
ATOM 1298 C CA . GLN A 1 167 ? 19.125 -22.484 -19.75 1 73 167 GLN A CA 1
ATOM 1299 C C . GLN A 1 167 ? 20.312 -23 -20.562 1 73 167 GLN A C 1
ATOM 1301 O O . GLN A 1 167 ? 20.844 -22.281 -21.422 1 73 167 GLN A O 1
ATOM 1306 N N . GLY A 1 168 ? 20.672 -24.203 -20.391 1 74 168 GLY A N 1
ATOM 1307 C CA . GLY A 1 168 ? 21.828 -24.75 -21.078 1 74 168 GLY A CA 1
ATOM 1308 C C . GLY A 1 168 ? 23.141 -24.141 -20.609 1 74 168 GLY A C 1
ATOM 1309 O O . GLY A 1 168 ? 23.531 -24.328 -19.453 1 74 168 GLY A O 1
ATOM 1310 N N . THR A 1 169 ? 23.766 -23.375 -21.516 1 74.62 169 THR A N 1
ATOM 1311 C CA . THR A 1 169 ? 25.047 -22.75 -21.219 1 74.62 169 THR A CA 1
ATOM 1312 C C . THR A 1 169 ? 24.875 -21.281 -20.844 1 74.62 169 THR A C 1
ATOM 1314 O O . THR A 1 169 ? 25.812 -20.641 -20.359 1 74.62 169 THR A O 1
ATOM 1317 N N . LEU A 1 170 ? 23.625 -20.859 -21.047 1 78.44 170 LEU A N 1
ATOM 1318 C CA . LEU A 1 170 ? 23.375 -19.438 -20.797 1 78.44 170 LEU A CA 1
ATOM 1319 C C . LEU A 1 170 ? 22.641 -19.25 -19.469 1 78.44 170 LEU A C 1
ATOM 1321 O O . LEU A 1 170 ? 21.766 -20.047 -19.125 1 78.44 170 LEU A O 1
ATOM 1325 N N . SER A 1 171 ? 23.266 -18.375 -18.641 1 83.81 171 SER A N 1
ATOM 1326 C CA . SER A 1 171 ? 22.656 -18.047 -17.359 1 83.81 171 SER A CA 1
ATOM 1327 C C . SER A 1 171 ? 22.219 -16.594 -17.312 1 83.81 171 SER A C 1
ATOM 1329 O O . SER A 1 171 ? 22.938 -15.703 -17.781 1 83.81 171 SER A O 1
ATOM 1331 N N . SER A 1 172 ? 21 -16.375 -16.938 1 84 172 SER A N 1
ATOM 1332 C CA . SER A 1 172 ? 20.484 -15.016 -16.781 1 84 172 SER A CA 1
ATOM 1333 C C . SER A 1 172 ? 20.219 -14.688 -15.328 1 84 172 SER A C 1
ATOM 1335 O O . SER A 1 172 ? 19.859 -15.57 -14.539 1 84 172 SER A O 1
ATOM 1337 N N . CYS A 1 173 ? 20.578 -13.477 -14.945 1 83.19 173 CYS A N 1
ATOM 1338 C CA . CYS A 1 173 ? 20.328 -12.969 -13.602 1 83.19 173 CYS A CA 1
ATOM 1339 C C . CYS A 1 173 ? 19.109 -12.062 -13.578 1 83.19 173 CYS A C 1
ATOM 1341 O O . CYS A 1 173 ? 19.188 -10.891 -13.953 1 83.19 173 CYS A O 1
ATOM 1343 N N . GLU A 1 174 ? 17.953 -12.617 -13.195 1 77.19 174 GLU A N 1
ATOM 1344 C CA . GLU A 1 174 ? 16.719 -11.844 -13.234 1 77.19 174 GLU A CA 1
ATOM 1345 C C . GLU A 1 174 ? 15.977 -11.93 -11.906 1 77.19 174 GLU A C 1
ATOM 1347 O O . GLU A 1 174 ? 15.914 -13 -11.289 1 77.19 174 GLU A O 1
ATOM 1352 N N . SER A 1 175 ? 15.688 -10.805 -11.352 1 66.62 175 SER A N 1
ATOM 1353 C CA . SER A 1 175 ? 14.898 -10.766 -10.125 1 66.62 175 SER A CA 1
ATOM 1354 C C . SER A 1 175 ? 13.469 -11.234 -10.375 1 66.62 175 SER A C 1
ATOM 1356 O O . SER A 1 175 ? 12.797 -11.727 -9.461 1 66.62 175 SER A O 1
ATOM 1358 N N . PHE A 1 176 ? 12.914 -10.727 -11.477 1 59.25 176 PHE A N 1
ATOM 1359 C CA . PHE A 1 176 ? 11.523 -11.055 -11.758 1 59.25 176 PHE A CA 1
ATOM 1360 C C . PHE A 1 176 ? 11.414 -12.43 -12.398 1 59.25 176 PHE A C 1
ATOM 1362 O O . PHE A 1 176 ? 11.328 -12.539 -13.625 1 59.25 176 PHE A O 1
ATOM 1369 N N . ILE A 1 177 ? 12.141 -13.32 -11.625 1 53.41 177 ILE A N 1
ATOM 1370 C CA . ILE A 1 177 ? 12 -14.648 -12.203 1 53.41 177 ILE A CA 1
ATOM 1371 C C . ILE A 1 177 ? 10.531 -14.93 -12.492 1 53.41 177 ILE A C 1
ATOM 1373 O O . ILE A 1 177 ? 9.68 -14.836 -11.602 1 53.41 177 ILE A O 1
ATOM 1377 N N . MET A 1 178 ? 10.086 -14.602 -13.836 1 49.06 178 MET A N 1
ATOM 1378 C CA . MET A 1 178 ? 8.773 -14.68 -14.469 1 49.06 178 MET A CA 1
ATOM 1379 C C . MET A 1 178 ? 8.133 -16.047 -14.219 1 49.06 178 MET A C 1
ATOM 1381 O O . MET A 1 178 ? 6.93 -16.219 -14.414 1 49.06 178 MET A O 1
ATOM 1385 N N . GLU A 1 179 ? 8.93 -16.969 -13.906 1 48.62 179 GLU A N 1
ATOM 1386 C CA . GLU A 1 179 ? 8.234 -18.25 -13.859 1 48.62 179 GLU A CA 1
ATOM 1387 C C . GLU A 1 179 ? 7.195 -18.266 -12.742 1 48.62 179 GLU A C 1
ATOM 1389 O O . GLU A 1 179 ? 6.004 -18.453 -12.992 1 48.62 179 GLU A O 1
ATOM 1394 N N . SER A 1 180 ? 7.625 -18.734 -11.57 1 50.53 180 SER A N 1
ATOM 1395 C CA . SER A 1 180 ? 6.746 -18.906 -10.414 1 50.53 180 SER A CA 1
ATOM 1396 C C . SER A 1 180 ? 6.461 -17.562 -9.742 1 50.53 180 SER A C 1
ATOM 1398 O O . SER A 1 180 ? 7.375 -16.766 -9.516 1 50.53 180 SER A O 1
ATOM 1400 N N . ALA A 1 181 ? 5.449 -16.938 -10.375 1 53.59 181 ALA A N 1
ATOM 1401 C CA . ALA A 1 181 ? 4.91 -15.727 -9.766 1 53.59 181 ALA A CA 1
ATOM 1402 C C . ALA A 1 181 ? 5.348 -15.602 -8.305 1 53.59 181 ALA A C 1
ATOM 1404 O O . ALA A 1 181 ? 4.805 -16.281 -7.434 1 53.59 181 ALA A O 1
ATOM 1405 N N . ASN A 1 182 ? 6.703 -15.297 -8.117 1 67.38 182 ASN A N 1
ATOM 1406 C CA . ASN A 1 182 ? 7.129 -15.016 -6.754 1 67.38 182 ASN A CA 1
ATOM 1407 C C . ASN A 1 182 ? 6.25 -13.953 -6.102 1 67.38 182 ASN A C 1
ATOM 1409 O O . ASN A 1 182 ? 6.555 -12.758 -6.176 1 67.38 182 ASN A O 1
ATOM 1413 N N . GLY A 1 183 ? 5.211 -14.477 -5.633 1 73.69 183 GLY A N 1
ATOM 1414 C CA . GLY A 1 183 ? 4.207 -13.625 -5.012 1 73.69 183 GLY A CA 1
ATOM 1415 C C . GLY A 1 183 ? 4.789 -12.664 -3.99 1 73.69 183 GLY A C 1
ATOM 1416 O O . GLY A 1 183 ? 4.363 -11.516 -3.896 1 73.69 183 GLY A O 1
ATOM 1417 N N . TRP A 1 184 ? 5.883 -13.141 -3.367 1 77.75 184 TRP A N 1
ATOM 1418 C CA . TRP A 1 184 ? 6.469 -12.305 -2.328 1 77.75 184 TRP A CA 1
ATOM 1419 C C . TRP A 1 184 ? 7.125 -11.062 -2.932 1 77.75 184 TRP A C 1
ATOM 1421 O O . TRP A 1 184 ? 6.898 -9.945 -2.467 1 77.75 184 TRP A O 1
ATOM 1431 N N . HIS A 1 185 ? 7.895 -11.305 -4 1 79.12 185 HIS A N 1
ATOM 1432 C CA . HIS A 1 185 ? 8.586 -10.203 -4.66 1 79.12 185 HIS A CA 1
ATOM 1433 C C . HIS A 1 185 ? 7.602 -9.195 -5.234 1 79.12 185 HIS A C 1
ATOM 1435 O O . HIS A 1 185 ? 7.816 -7.984 -5.137 1 79.12 185 HIS A O 1
ATOM 1441 N N . ASP A 1 186 ? 6.598 -9.695 -5.75 1 82.81 186 ASP A N 1
ATOM 1442 C CA . ASP A 1 186 ? 5.613 -8.828 -6.387 1 82.81 186 ASP A CA 1
ATOM 1443 C C . ASP A 1 186 ? 4.863 -7.996 -5.348 1 82.81 186 ASP A C 1
ATOM 1445 O O . ASP A 1 186 ? 4.605 -6.809 -5.562 1 82.81 186 ASP A O 1
ATOM 1449 N N . VAL A 1 187 ? 4.539 -8.617 -4.273 1 85.88 187 VAL A N 1
ATOM 1450 C CA . VAL A 1 187 ? 3.834 -7.91 -3.209 1 85.88 187 VAL A CA 1
ATOM 1451 C C . VAL A 1 187 ? 4.734 -6.828 -2.625 1 85.88 187 VAL A C 1
ATOM 1453 O O . VAL A 1 187 ? 4.309 -5.684 -2.447 1 85.88 187 VAL A O 1
ATOM 1456 N N . MET A 1 188 ? 5.977 -7.219 -2.381 1 86.12 188 MET A N 1
ATOM 1457 C CA . MET A 1 188 ? 6.895 -6.262 -1.776 1 86.12 188 MET A CA 1
ATOM 1458 C C . MET A 1 188 ? 7.176 -5.102 -2.727 1 86.12 188 MET A C 1
ATOM 1460 O O . MET A 1 188 ? 7.281 -3.951 -2.295 1 86.12 188 MET A O 1
ATOM 1464 N N . PHE A 1 189 ? 7.238 -5.383 -3.979 1 87.62 189 PHE A N 1
ATOM 1465 C CA . PHE A 1 189 ? 7.473 -4.348 -4.977 1 87.62 189 PHE A CA 1
ATOM 1466 C C . PHE A 1 189 ? 6.312 -3.361 -5.023 1 87.62 189 PHE A C 1
ATOM 1468 O O . PHE A 1 189 ? 6.527 -2.148 -5.082 1 87.62 189 PHE A O 1
ATOM 1475 N N . GLN A 1 190 ? 5.141 -3.857 -4.988 1 88.88 190 GLN A N 1
ATOM 1476 C CA . GLN A 1 190 ? 3.965 -2.998 -5.047 1 88.88 190 GLN A CA 1
ATOM 1477 C C . GLN A 1 190 ? 3.814 -2.18 -3.768 1 88.88 190 GLN A C 1
ATOM 1479 O O . GLN A 1 190 ? 3.471 -0.997 -3.816 1 88.88 190 GLN A O 1
ATOM 1484 N N . LEU A 1 191 ? 4.086 -2.797 -2.604 1 88.5 191 LEU A N 1
ATOM 1485 C CA . LEU A 1 191 ? 3.971 -2.1 -1.327 1 88.5 191 LEU A CA 1
ATOM 1486 C C . LEU A 1 191 ? 5.012 -0.99 -1.217 1 88.5 191 LEU A C 1
ATOM 1488 O O . LEU A 1 191 ? 4.734 0.072 -0.654 1 88.5 191 LEU A O 1
ATOM 1492 N N . GLU A 1 192 ? 6.113 -1.302 -1.746 1 90.69 192 GLU A N 1
ATOM 1493 C CA . GLU A 1 192 ? 7.195 -0.322 -1.724 1 90.69 192 GLU A CA 1
ATOM 1494 C C . GLU A 1 192 ? 6.82 0.932 -2.508 1 90.69 192 GLU A C 1
ATOM 1496 O O . GLU A 1 192 ? 7.336 2.018 -2.238 1 90.69 192 GLU A O 1
ATOM 1501 N N . PHE A 1 193 ? 5.91 0.791 -3.395 1 91.44 193 PHE A N 1
ATOM 1502 C CA . PHE A 1 193 ? 5.555 1.938 -4.223 1 91.44 193 PHE A CA 1
ATOM 1503 C C . PHE A 1 193 ? 4.254 2.568 -3.742 1 91.44 193 PHE A C 1
ATOM 1505 O O . PHE A 1 193 ? 4.191 3.779 -3.52 1 91.44 193 PHE A O 1
ATOM 1512 N N . PHE A 1 194 ? 3.281 1.786 -3.539 1 91.94 194 PHE A N 1
ATOM 1513 C CA . PHE A 1 194 ? 1.953 2.342 -3.305 1 91.94 194 PHE A CA 1
ATOM 1514 C C . PHE A 1 194 ? 1.866 2.967 -1.918 1 91.94 194 PHE A C 1
ATOM 1516 O O . PHE A 1 194 ? 1.161 3.959 -1.722 1 91.94 194 PHE A O 1
ATOM 1523 N N . LEU A 1 195 ? 2.541 2.438 -0.942 1 92.06 195 LEU A N 1
ATOM 1524 C CA . LEU A 1 195 ? 2.492 3.012 0.398 1 92.06 195 LEU A CA 1
ATOM 1525 C C . LEU A 1 195 ? 3.129 4.398 0.419 1 92.06 195 LEU A C 1
ATOM 1527 O O . LEU A 1 195 ? 2.48 5.375 0.795 1 92.06 195 LEU A O 1
ATOM 1531 N N . PRO A 1 196 ? 4.332 4.551 -0.069 1 93.44 196 PRO A N 1
ATOM 1532 C CA . PRO A 1 196 ? 4.934 5.887 -0.121 1 93.44 196 PRO A CA 1
ATOM 1533 C C . PRO A 1 196 ? 4.148 6.852 -1.006 1 93.44 196 PRO A C 1
ATOM 1535 O O . PRO A 1 196 ? 4.035 8.039 -0.681 1 93.44 196 PRO A O 1
ATOM 1538 N N . LEU A 1 197 ? 3.65 6.312 -2.109 1 93.38 197 LEU A N 1
ATOM 1539 C CA . LEU A 1 197 ? 2.867 7.164 -2.996 1 93.38 197 LEU A CA 1
ATOM 1540 C C . LEU A 1 197 ? 1.681 7.773 -2.256 1 93.38 197 LEU A C 1
ATOM 1542 O O . LEU A 1 197 ? 1.424 8.969 -2.369 1 93.38 197 LEU A O 1
ATOM 1546 N N . THR A 1 198 ? 1.044 6.984 -1.488 1 90.25 198 THR A N 1
ATOM 1547 C CA . THR A 1 198 ? -0.12 7.441 -0.737 1 90.25 198 THR A CA 1
ATOM 1548 C C . THR A 1 198 ? 0.279 8.5 0.286 1 90.25 198 THR A C 1
ATOM 1550 O O . THR A 1 198 ? -0.383 9.531 0.408 1 90.25 198 THR A O 1
ATOM 1553 N N . ILE A 1 199 ? 1.318 8.305 0.98 1 93 199 ILE A N 1
ATOM 1554 C CA . ILE A 1 199 ? 1.79 9.242 1.994 1 93 199 ILE A CA 1
ATOM 1555 C C . ILE A 1 199 ? 2.217 10.547 1.328 1 93 199 ILE A C 1
ATOM 1557 O O . ILE A 1 199 ? 1.816 11.633 1.759 1 93 199 ILE A O 1
ATOM 1561 N N . ILE A 1 200 ? 2.955 10.406 0.27 1 93.19 200 ILE A N 1
ATOM 1562 C CA . ILE A 1 200 ? 3.469 11.586 -0.418 1 93.19 200 ILE A CA 1
ATOM 1563 C C . ILE A 1 200 ? 2.307 12.398 -0.99 1 93.19 200 ILE A C 1
ATOM 1565 O O . ILE A 1 200 ? 2.266 13.617 -0.844 1 93.19 200 ILE A O 1
ATOM 1569 N N . LEU A 1 201 ? 1.379 11.727 -1.589 1 90.75 201 LEU A N 1
ATOM 1570 C CA . LEU A 1 201 ? 0.231 12.422 -2.162 1 90.75 201 LEU A CA 1
ATOM 1571 C C . LEU A 1 201 ? -0.596 13.094 -1.074 1 90.75 201 LEU A C 1
ATOM 1573 O O . LEU A 1 201 ? -1.011 14.25 -1.228 1 90.75 201 LEU A O 1
ATOM 1577 N N . PHE A 1 202 ? -0.819 12.406 0.007 1 89.31 202 PHE A N 1
ATOM 1578 C CA . PHE A 1 202 ? -1.589 12.961 1.115 1 89.31 202 PHE A CA 1
ATOM 1579 C C . PHE A 1 202 ? -0.886 14.172 1.712 1 89.31 202 PHE A C 1
ATOM 1581 O O . PHE A 1 202 ? -1.514 15.203 1.943 1 89.31 202 PHE A O 1
ATOM 1588 N N . CYS A 1 203 ? 0.357 14.062 1.943 1 90.81 203 CYS A N 1
ATOM 1589 C CA . CYS A 1 203 ? 1.125 15.172 2.492 1 90.81 203 CYS A CA 1
ATOM 1590 C C . CYS A 1 203 ? 1.17 16.344 1.513 1 90.81 203 CYS A C 1
ATOM 1592 O O . CYS A 1 203 ? 0.967 17.484 1.902 1 90.81 203 CYS A O 1
ATOM 1594 N N . SER A 1 204 ? 1.414 16.062 0.231 1 91.12 204 SER A N 1
ATOM 1595 C CA . SER A 1 204 ? 1.526 17.109 -0.785 1 91.12 204 SER A CA 1
ATOM 1596 C C . SER A 1 204 ? 0.22 17.875 -0.93 1 91.12 204 SER A C 1
ATOM 1598 O O . SER A 1 204 ? 0.227 19.109 -1.012 1 91.12 204 SER A O 1
ATOM 1600 N N . VAL A 1 205 ? -0.871 17.203 -0.88 1 86.88 205 VAL A N 1
ATOM 1601 C CA . VAL A 1 205 ? -2.176 17.844 -1.016 1 86.88 205 VAL A CA 1
ATOM 1602 C C . VAL A 1 205 ? -2.436 18.75 0.185 1 86.88 205 VAL A C 1
ATOM 1604 O O . VAL A 1 205 ? -2.893 19.875 0.028 1 86.88 205 VAL A O 1
ATOM 1607 N N . ASN A 1 206 ? -2.1 18.312 1.379 1 88.06 206 ASN A N 1
ATOM 1608 C CA . ASN A 1 206 ? -2.297 19.109 2.59 1 88.06 206 ASN A CA 1
ATOM 1609 C C . ASN A 1 206 ? -1.382 20.328 2.617 1 88.06 206 ASN A C 1
ATOM 1611 O O . ASN A 1 206 ? -1.791 21.406 3.055 1 88.06 206 ASN A O 1
ATOM 1615 N N . VAL A 1 207 ? -0.188 20.109 2.137 1 89.25 207 VAL A N 1
ATOM 1616 C CA . VAL A 1 207 ? 0.76 21.219 2.109 1 89.25 207 VAL A CA 1
ATOM 1617 C C . VAL A 1 207 ? 0.302 22.266 1.097 1 89.25 207 VAL A C 1
ATOM 1619 O O . VAL A 1 207 ? 0.292 23.469 1.394 1 89.25 207 VAL A O 1
ATOM 1622 N N . VAL A 1 208 ? -0.032 21.844 -0.087 1 87.06 208 VAL A N 1
ATOM 1623 C CA . VAL A 1 208 ? -0.487 22.75 -1.14 1 87.06 208 VAL A CA 1
ATOM 1624 C C . VAL A 1 208 ? -1.734 23.5 -0.675 1 87.06 208 VAL A C 1
ATOM 1626 O O . VAL A 1 208 ? -1.856 24.703 -0.889 1 87.06 208 VAL A O 1
ATOM 1629 N N . TRP A 1 209 ? -2.574 22.828 0.007 1 83.69 209 TRP A N 1
ATOM 1630 C CA . TRP A 1 209 ? -3.797 23.438 0.51 1 83.69 209 TRP A CA 1
ATOM 1631 C C . TRP A 1 209 ? -3.48 24.484 1.576 1 83.69 209 TRP A C 1
ATOM 1633 O O . TRP A 1 209 ? -4.043 25.578 1.566 1 83.69 209 TRP A O 1
ATOM 1643 N N . SER A 1 210 ? -2.65 24.141 2.504 1 84.44 210 SER A N 1
ATOM 1644 C CA . SER A 1 210 ? -2.258 25.062 3.561 1 84.44 210 SER A CA 1
ATOM 1645 C C . SER A 1 210 ? -1.607 26.312 2.982 1 84.44 210 SER A C 1
ATOM 1647 O O . SER A 1 210 ? -1.883 27.438 3.436 1 84.44 210 SER A O 1
ATOM 1649 N N . LEU A 1 211 ? -0.793 26.141 1.969 1 85.44 211 LEU A N 1
ATOM 1650 C CA . LEU A 1 211 ? -0.103 27.266 1.352 1 85.44 211 LEU A CA 1
ATOM 1651 C C . LEU A 1 211 ? -1.077 28.125 0.56 1 85.44 211 LEU A C 1
ATOM 1653 O O . LEU A 1 211 ? -0.947 29.359 0.539 1 85.44 211 LEU A O 1
ATOM 1657 N N . ARG A 1 212 ? -2.008 27.547 -0.093 1 81.94 212 ARG A N 1
ATOM 1658 C CA . ARG A 1 212 ? -3.002 28.297 -0.854 1 81.94 212 ARG A CA 1
ATOM 1659 C C . ARG A 1 212 ? -3.893 29.109 0.07 1 81.94 212 ARG A C 1
ATOM 1661 O O . ARG A 1 212 ? -4.301 30.234 -0.279 1 81.94 212 ARG A O 1
ATOM 1668 N N . ARG A 1 213 ? -4.133 28.656 1.194 1 77.12 213 ARG A N 1
ATOM 1669 C CA . ARG A 1 213 ? -4.926 29.391 2.178 1 77.12 213 ARG A CA 1
ATOM 1670 C C . ARG A 1 213 ? -4.164 30.594 2.701 1 77.12 213 ARG A C 1
ATOM 1672 O O . ARG A 1 213 ? -4.746 31.672 2.891 1 77.12 213 ARG A O 1
ATOM 1679 N N . ARG A 1 214 ? -2.92 30.328 2.834 1 76.5 214 ARG A N 1
ATOM 1680 C CA . ARG A 1 214 ? -2.086 31.406 3.336 1 76.5 214 ARG A CA 1
ATOM 1681 C C . ARG A 1 214 ? -1.847 32.469 2.256 1 76.5 214 ARG A C 1
ATOM 1683 O O . ARG A 1 214 ? -1.683 33.656 2.559 1 76.5 214 ARG A O 1
ATOM 1690 N N . GLN A 1 215 ? -1.615 31.938 1.014 1 69.31 215 GLN A N 1
ATOM 1691 C CA . GLN A 1 215 ? -1.39 32.812 -0.125 1 69.31 215 GLN A CA 1
ATOM 1692 C C . GLN A 1 215 ? -2.518 33.844 -0.264 1 69.31 215 GLN A C 1
ATOM 1694 O O . GLN A 1 215 ? -2.281 35 -0.646 1 69.31 215 GLN A O 1
ATOM 1699 N N . GLN A 1 216 ? -3.703 33.406 -0.121 1 62.28 216 GLN A N 1
ATOM 1700 C CA . GLN A 1 216 ? -4.82 34.312 -0.199 1 62.28 216 GLN A CA 1
ATOM 1701 C C . GLN A 1 216 ? -4.672 35.438 0.827 1 62.28 216 GLN A C 1
ATOM 1703 O O . GLN A 1 216 ? -5.16 36.562 0.615 1 62.28 216 GLN A O 1
ATOM 1708 N N . LEU A 1 217 ? -3.781 35.125 1.746 1 59.41 217 LEU A N 1
ATOM 1709 C CA . LEU A 1 217 ? -3.617 36.125 2.783 1 59.41 217 LEU A CA 1
ATOM 1710 C C . LEU A 1 217 ? -2.4 37 2.502 1 59.41 217 LEU A C 1
ATOM 1712 O O . LEU A 1 217 ? -2.398 38.188 2.822 1 59.41 217 LEU A O 1
ATOM 1716 N N . THR A 1 218 ? -1.241 36.438 2.1 1 59 218 THR A N 1
ATOM 1717 C CA . THR A 1 218 ? -0.037 37.25 2.074 1 59 218 THR A CA 1
ATOM 1718 C C . THR A 1 218 ? 0.566 37.281 0.673 1 59 218 THR A C 1
ATOM 1720 O O . THR A 1 218 ? 1.688 37.75 0.485 1 59 218 THR A O 1
ATOM 1723 N N . ARG A 1 219 ? -0.195 37.5 -0.552 1 56.72 219 ARG A N 1
ATOM 1724 C CA . ARG A 1 219 ? 0.227 37.812 -1.91 1 56.72 219 ARG A CA 1
ATOM 1725 C C . ARG A 1 219 ? 1.549 37.156 -2.252 1 56.72 219 ARG A C 1
ATOM 1727 O O . ARG A 1 219 ? 2.383 37.719 -2.955 1 56.72 219 ARG A O 1
ATOM 1734 N N . GLN A 1 220 ? 2.242 36 -1.616 1 66.5 220 GLN A N 1
ATOM 1735 C CA . GLN A 1 220 ? 3.699 36.031 -1.672 1 66.5 220 GLN A CA 1
ATOM 1736 C C . GLN A 1 220 ? 4.246 35 -2.65 1 66.5 220 GLN A C 1
ATOM 1738 O O . GLN A 1 220 ? 3.766 33.875 -2.697 1 66.5 220 GLN A O 1
ATOM 1743 N N . ALA A 1 221 ? 4.82 35.375 -3.799 1 70.06 221 ALA A N 1
ATOM 1744 C CA . ALA A 1 221 ? 5.605 34.688 -4.816 1 70.06 221 ALA A CA 1
ATOM 1745 C C . ALA A 1 221 ? 6.34 33.5 -4.219 1 70.06 221 ALA A C 1
ATOM 1747 O O . ALA A 1 221 ? 6.445 32.438 -4.855 1 70.06 221 ALA A O 1
ATOM 1748 N N . ARG A 1 222 ? 6.758 33.562 -3.082 1 73.88 222 ARG A N 1
ATOM 1749 C CA . ARG A 1 222 ? 7.504 32.5 -2.418 1 73.88 222 ARG A CA 1
ATOM 1750 C C . ARG A 1 222 ? 6.613 31.281 -2.164 1 73.88 222 ARG A C 1
ATOM 1752 O O . ARG A 1 222 ? 7.055 30.141 -2.309 1 73.88 222 ARG A O 1
ATOM 1759 N N . MET A 1 223 ? 5.406 31.562 -1.921 1 78.75 223 MET A N 1
ATOM 1760 C CA . MET A 1 223 ? 4.469 30.469 -1.629 1 78.75 223 MET A CA 1
ATOM 1761 C C . MET A 1 223 ? 4.086 29.734 -2.902 1 78.75 223 MET A C 1
ATOM 1763 O O . MET A 1 223 ? 3.896 28.516 -2.881 1 78.75 223 MET A O 1
ATOM 1767 N N . ARG A 1 224 ? 4.043 30.453 -3.998 1 79.88 224 ARG A N 1
ATOM 1768 C CA . ARG A 1 224 ? 3.746 29.844 -5.285 1 79.88 224 ARG A CA 1
ATOM 1769 C C . ARG A 1 224 ? 4.887 28.938 -5.73 1 79.88 224 ARG A C 1
ATOM 1771 O O . ARG A 1 224 ? 4.652 27.844 -6.27 1 79.88 224 ARG A O 1
ATOM 1778 N N . ARG A 1 225 ? 6.039 29.375 -5.484 1 79.56 225 ARG A N 1
ATOM 1779 C CA . ARG A 1 225 ? 7.219 28.578 -5.832 1 79.56 225 ARG A CA 1
ATOM 1780 C C . ARG A 1 225 ? 7.285 27.297 -5.004 1 79.56 225 ARG A C 1
ATOM 1782 O O . ARG A 1 225 ? 7.629 26.234 -5.52 1 79.56 225 ARG A O 1
ATOM 1789 N N . ALA A 1 226 ? 6.996 27.375 -3.734 1 81.06 226 ALA A N 1
ATOM 1790 C CA . ALA A 1 226 ? 6.988 26.219 -2.854 1 81.06 226 ALA A CA 1
ATOM 1791 C C . ALA A 1 226 ? 5.922 25.203 -3.283 1 81.06 226 ALA A C 1
ATOM 1793 O O . ALA A 1 226 ? 6.156 24 -3.262 1 81.06 226 ALA A O 1
ATOM 1794 N N . THR A 1 227 ? 4.812 25.719 -3.707 1 83.69 227 THR A N 1
ATOM 1795 C CA . THR A 1 227 ? 3.732 24.875 -4.191 1 83.69 227 THR A CA 1
ATOM 1796 C C . THR A 1 227 ? 4.141 24.156 -5.473 1 83.69 227 THR A C 1
ATOM 1798 O O . THR A 1 227 ? 3.904 22.953 -5.625 1 83.69 227 THR A O 1
ATOM 1801 N N . ARG A 1 228 ? 4.688 24.922 -6.324 1 83.94 228 ARG A N 1
ATOM 1802 C CA . ARG A 1 228 ? 5.152 24.344 -7.578 1 83.94 228 ARG A CA 1
ATOM 1803 C C . ARG A 1 228 ? 6.207 23.266 -7.328 1 83.94 228 ARG A C 1
ATOM 1805 O O . ARG A 1 228 ? 6.199 22.219 -7.977 1 83.94 228 ARG A O 1
ATOM 1812 N N . PHE A 1 229 ? 7.074 23.469 -6.406 1 84.88 229 PHE A N 1
ATOM 1813 C CA . PHE A 1 229 ? 8.125 22.516 -6.062 1 84.88 229 PHE A CA 1
ATOM 1814 C C . PHE A 1 229 ? 7.531 21.203 -5.57 1 84.88 229 PHE A C 1
ATOM 1816 O O . PHE A 1 229 ? 7.93 20.125 -6.02 1 84.88 229 PHE A O 1
ATOM 1823 N N . ILE A 1 230 ? 6.574 21.297 -4.711 1 86.56 230 ILE A N 1
ATOM 1824 C CA . ILE A 1 230 ? 5.957 20.109 -4.133 1 86.56 230 ILE A CA 1
ATOM 1825 C C . ILE A 1 230 ? 5.23 19.328 -5.219 1 86.56 230 ILE A C 1
ATOM 1827 O O . ILE A 1 230 ? 5.277 18.094 -5.238 1 86.56 230 ILE A O 1
ATOM 1831 N N . MET A 1 231 ? 4.641 20.031 -6.137 1 86.75 231 MET A N 1
ATOM 1832 C CA . MET A 1 231 ? 3.922 19.391 -7.23 1 86.75 231 MET A CA 1
ATOM 1833 C C . MET A 1 231 ? 4.891 18.688 -8.18 1 86.75 231 MET A C 1
ATOM 1835 O O . MET A 1 231 ? 4.605 17.594 -8.68 1 86.75 231 MET A O 1
ATOM 1839 N N . VAL A 1 232 ? 5.996 19.312 -8.391 1 86.5 232 VAL A N 1
ATOM 1840 C CA . VAL A 1 232 ? 7.008 18.719 -9.266 1 86.5 232 VAL A CA 1
ATOM 1841 C C . VAL A 1 232 ? 7.562 17.453 -8.625 1 86.5 232 VAL A C 1
ATOM 1843 O O . VAL A 1 232 ? 7.723 16.422 -9.305 1 86.5 232 VAL A O 1
ATOM 1846 N N . VAL A 1 233 ? 7.82 17.5 -7.391 1 86.5 233 VAL A N 1
ATOM 1847 C CA . VAL A 1 233 ? 8.359 16.359 -6.68 1 86.5 233 VAL A CA 1
ATOM 1848 C C . VAL A 1 233 ? 7.383 15.188 -6.77 1 86.5 233 VAL A C 1
ATOM 1850 O O . VAL A 1 233 ? 7.773 14.062 -7.094 1 86.5 233 VAL A O 1
ATOM 1853 N N . ALA A 1 234 ? 6.129 15.461 -6.547 1 89.62 234 ALA A N 1
ATOM 1854 C CA . ALA A 1 234 ? 5.105 14.414 -6.602 1 89.62 234 ALA A CA 1
ATOM 1855 C C . ALA A 1 234 ? 4.945 13.883 -8.023 1 89.62 234 ALA A C 1
ATOM 1857 O O . ALA A 1 234 ? 4.812 12.672 -8.227 1 89.62 234 ALA A O 1
ATOM 1858 N N . SER A 1 235 ? 4.984 14.766 -9 1 91.06 235 SER A N 1
ATOM 1859 C CA . SER A 1 235 ? 4.82 14.367 -10.398 1 91.06 235 SER A CA 1
ATOM 1860 C C . SER A 1 235 ? 5.996 13.516 -10.867 1 91.06 235 SER A C 1
ATOM 1862 O O . SER A 1 235 ? 5.809 12.531 -11.578 1 91.06 235 SER A O 1
ATOM 1864 N N . VAL A 1 236 ? 7.207 13.875 -10.477 1 91.5 236 VAL A N 1
ATOM 1865 C CA . VAL A 1 236 ? 8.398 13.109 -10.844 1 91.5 236 VAL A CA 1
ATOM 1866 C C . VAL A 1 236 ? 8.32 11.711 -10.234 1 91.5 236 VAL A C 1
ATOM 1868 O O . VAL A 1 236 ? 8.625 10.719 -10.898 1 91.5 236 VAL A O 1
ATOM 1871 N N . PHE A 1 237 ? 7.906 11.609 -9.039 1 93 237 PHE A N 1
ATOM 1872 C CA . PHE A 1 237 ? 7.758 10.32 -8.375 1 93 237 PHE A CA 1
ATOM 1873 C C . PHE A 1 237 ? 6.77 9.43 -9.133 1 93 237 PHE A C 1
ATOM 1875 O O . PHE A 1 237 ? 7.07 8.273 -9.422 1 93 237 PHE A O 1
ATOM 1882 N N . ILE A 1 238 ? 5.656 9.984 -9.492 1 93.56 238 ILE A N 1
ATOM 1883 C CA . ILE A 1 238 ? 4.594 9.242 -10.164 1 93.56 238 ILE A CA 1
ATOM 1884 C C . ILE A 1 238 ? 5.055 8.82 -11.555 1 93.56 238 ILE A C 1
ATOM 1886 O O . ILE A 1 238 ? 4.914 7.66 -11.938 1 93.56 238 ILE A O 1
ATOM 1890 N N . THR A 1 239 ? 5.609 9.688 -12.312 1 93.69 239 THR A N 1
ATOM 1891 C CA . THR A 1 239 ? 5.996 9.422 -13.695 1 93.69 239 THR A CA 1
ATOM 1892 C C . THR A 1 239 ? 7.117 8.391 -13.75 1 93.69 239 THR A C 1
ATOM 1894 O O . THR A 1 239 ? 7.176 7.582 -14.68 1 93.69 239 THR A O 1
ATOM 1897 N N . CYS A 1 240 ? 7.938 8.352 -12.734 1 94.5 240 CYS A N 1
ATOM 1898 C CA . CYS A 1 240 ? 9.102 7.469 -12.773 1 94.5 240 CYS A CA 1
ATOM 1899 C C . CYS A 1 240 ? 8.75 6.086 -12.227 1 94.5 240 CYS A C 1
ATOM 1901 O O . CYS A 1 240 ? 9.234 5.074 -12.742 1 94.5 240 CYS A O 1
ATOM 1903 N N . TYR A 1 241 ? 7.918 5.996 -11.305 1 94.94 241 TYR A N 1
ATOM 1904 C CA . TYR A 1 241 ? 7.695 4.719 -10.641 1 94.94 241 TYR A CA 1
ATOM 1905 C C . TYR A 1 241 ? 6.422 4.055 -11.148 1 94.94 241 TYR A C 1
ATOM 1907 O O . TYR A 1 241 ? 6.34 2.824 -11.211 1 94.94 241 TYR A O 1
ATOM 1915 N N . LEU A 1 242 ? 5.406 4.781 -11.586 1 93.06 242 LEU A N 1
ATOM 1916 C CA . LEU A 1 242 ? 4.098 4.238 -11.938 1 93.06 242 LEU A CA 1
ATOM 1917 C C . LEU A 1 242 ? 4.203 3.305 -13.141 1 93.06 242 LEU A C 1
ATOM 1919 O O . LEU A 1 242 ? 3.598 2.229 -13.148 1 93.06 242 LEU A O 1
ATOM 1923 N N . PRO A 1 243 ? 4.961 3.664 -14.141 1 93.75 243 PRO A N 1
ATOM 1924 C CA . PRO A 1 243 ? 5.047 2.754 -15.289 1 93.75 243 PRO A CA 1
ATOM 1925 C C . PRO A 1 243 ? 5.551 1.366 -14.906 1 93.75 243 PRO A C 1
ATOM 1927 O O . PRO A 1 243 ? 5.043 0.359 -15.406 1 93.75 243 PRO A O 1
ATOM 1930 N N . SER A 1 244 ? 6.523 1.312 -14.086 1 92.75 244 SER A N 1
ATOM 1931 C CA . SER A 1 244 ? 7.062 0.021 -13.664 1 92.75 244 SER A CA 1
ATOM 1932 C C . SER A 1 244 ? 6.031 -0.771 -12.867 1 92.75 244 SER A C 1
ATOM 1934 O O . SER A 1 244 ? 5.891 -1.98 -13.055 1 92.75 244 SER A O 1
ATOM 1936 N N . VAL A 1 245 ? 5.316 -0.124 -12.047 1 92.06 245 VAL A N 1
ATOM 1937 C CA . VAL A 1 245 ? 4.297 -0.766 -11.227 1 92.06 245 VAL A CA 1
ATOM 1938 C C . VAL A 1 245 ? 3.172 -1.295 -12.109 1 92.06 245 VAL A C 1
ATOM 1940 O O . VAL A 1 245 ? 2.729 -2.434 -11.945 1 92.06 245 VAL A O 1
ATOM 1943 N N . LEU A 1 246 ? 2.773 -0.507 -13.086 1 89.25 246 LEU A N 1
ATOM 1944 C CA . LEU A 1 246 ? 1.697 -0.905 -13.984 1 89.25 246 LEU A CA 1
ATOM 1945 C C . LEU A 1 246 ? 2.145 -2.043 -14.891 1 89.25 246 LEU A C 1
ATOM 1947 O O . LEU A 1 246 ? 1.362 -2.951 -15.188 1 89.25 246 LEU A O 1
ATOM 1951 N N . ALA A 1 247 ? 3.373 -1.965 -15.344 1 88.88 247 ALA A N 1
ATOM 1952 C CA . ALA A 1 247 ? 3.902 -3.037 -16.172 1 88.88 247 ALA A CA 1
ATOM 1953 C C . ALA A 1 247 ? 3.945 -4.359 -15.414 1 88.88 247 ALA A C 1
ATOM 1955 O O . ALA A 1 247 ? 3.605 -5.41 -15.969 1 88.88 247 ALA A O 1
ATOM 1956 N N . ARG A 1 248 ? 4.332 -4.281 -14.203 1 87.69 248 ARG A N 1
ATOM 1957 C CA . ARG A 1 248 ? 4.391 -5.496 -13.406 1 87.69 248 ARG A CA 1
ATOM 1958 C C . ARG A 1 248 ? 2.992 -6.039 -13.125 1 87.69 248 ARG A C 1
ATOM 1960 O O . ARG A 1 248 ? 2.779 -7.254 -13.133 1 87.69 248 ARG A O 1
ATOM 1967 N N . LEU A 1 249 ? 2.09 -5.176 -12.844 1 85 249 LEU A N 1
ATOM 1968 C CA . LEU A 1 249 ? 0.713 -5.609 -12.625 1 85 249 LEU A CA 1
ATOM 1969 C C . LEU A 1 249 ? 0.133 -6.234 -13.891 1 85 249 LEU A C 1
ATOM 1971 O O . LEU A 1 249 ? -0.585 -7.234 -13.82 1 85 249 LEU A O 1
ATOM 1975 N N . TYR A 1 250 ? 0.448 -5.625 -15.016 1 83.81 250 TYR A N 1
ATOM 1976 C CA . TYR A 1 250 ? 0.011 -6.191 -16.297 1 83.81 250 TYR A CA 1
ATOM 1977 C C . TYR A 1 250 ? 0.603 -7.578 -16.5 1 83.81 250 TYR A C 1
ATOM 1979 O O . TYR A 1 250 ? -0.09 -8.492 -16.953 1 83.81 250 TYR A O 1
ATOM 1987 N N . PHE A 1 251 ? 1.826 -7.742 -16.156 1 82.56 251 PHE A N 1
ATOM 1988 C CA . PHE A 1 251 ? 2.488 -9.039 -16.281 1 82.56 251 PHE A CA 1
ATOM 1989 C C . PHE A 1 251 ? 1.813 -10.078 -15.398 1 82.56 251 PHE A C 1
ATOM 1991 O O . PHE A 1 251 ? 1.568 -11.203 -15.828 1 82.56 251 PHE A O 1
ATOM 1998 N N . LEU A 1 252 ? 1.519 -9.672 -14.18 1 79.81 252 LEU A N 1
ATOM 1999 C CA . LEU A 1 252 ? 0.902 -10.594 -13.234 1 79.81 252 LEU A CA 1
ATOM 2000 C C . LEU A 1 252 ? -0.5 -10.984 -13.695 1 79.81 252 LEU A C 1
ATOM 2002 O O . LEU A 1 252 ? -0.939 -12.117 -13.477 1 79.81 252 LEU A O 1
ATOM 2006 N N . TRP A 1 253 ? -1.062 -10.07 -14.352 1 76 253 TRP A N 1
ATOM 2007 C CA . TRP A 1 253 ? -2.408 -10.328 -14.852 1 76 253 TRP A CA 1
ATOM 2008 C C . TRP A 1 253 ? -2.375 -11.289 -16.047 1 76 253 TRP A C 1
ATOM 2010 O O . TRP A 1 253 ? -3.27 -12.117 -16.203 1 76 253 TRP A O 1
ATOM 2020 N N . THR A 1 254 ? -1.278 -11.281 -16.875 1 73.88 254 THR A N 1
ATOM 2021 C CA . THR A 1 254 ? -1.225 -12.055 -18.109 1 73.88 254 THR A CA 1
ATOM 2022 C C . THR A 1 254 ? -0.174 -13.156 -18 1 73.88 254 THR A C 1
ATOM 2024 O O . THR A 1 254 ? 0.419 -13.555 -19.016 1 73.88 254 THR A O 1
ATOM 2027 N N . VAL A 1 255 ? 0.247 -13.617 -16.781 1 67.44 255 VAL A N 1
ATOM 2028 C CA . VAL A 1 255 ? 1.364 -14.516 -16.516 1 67.44 255 VAL A CA 1
ATOM 2029 C C . VAL A 1 255 ? 1.319 -15.703 -17.469 1 67.44 255 VAL A C 1
ATOM 2031 O O . VAL A 1 255 ? 2.314 -16.016 -18.125 1 67.44 255 VAL A O 1
ATOM 2034 N N . PRO A 1 256 ? 0.176 -16.359 -17.672 1 62 256 PRO A N 1
ATOM 2035 C CA . PRO A 1 256 ? 0.284 -17.578 -18.5 1 62 256 PRO A CA 1
ATOM 2036 C C . PRO A 1 256 ? 0.619 -17.266 -19.953 1 62 256 PRO A C 1
ATOM 2038 O O . PRO A 1 256 ? 1.326 -18.031 -20.609 1 62 256 PRO A O 1
ATOM 2041 N N . THR A 1 257 ? 0.288 -16.078 -20.391 1 65.88 257 THR A N 1
ATOM 2042 C CA . THR A 1 257 ? 0.461 -15.789 -21.812 1 65.88 257 THR A CA 1
ATOM 2043 C C . THR A 1 257 ? 1.688 -14.906 -22.031 1 65.88 257 THR A C 1
ATOM 2045 O O . THR A 1 257 ? 2.271 -14.914 -23.125 1 65.88 257 THR A O 1
ATOM 2048 N N . SER A 1 258 ? 2.146 -14.352 -21 1 67.69 258 SER A N 1
ATOM 2049 C CA . SER A 1 258 ? 3.172 -13.336 -21.219 1 67.69 258 SER A CA 1
ATOM 2050 C C . SER A 1 258 ? 4.5 -13.75 -20.594 1 67.69 258 SER A C 1
ATOM 2052 O O . SER A 1 258 ? 5.488 -13.016 -20.672 1 67.69 258 SER A O 1
ATOM 2054 N N . ALA A 1 259 ? 4.578 -14.945 -20.156 1 68.62 259 ALA A N 1
ATOM 2055 C CA . ALA A 1 259 ? 5.77 -15.352 -19.406 1 68.62 259 ALA A CA 1
ATOM 2056 C C . ALA A 1 259 ? 7 -15.359 -20.312 1 68.62 259 ALA A C 1
ATOM 2058 O O . ALA A 1 259 ? 8.094 -14.961 -19.891 1 68.62 259 ALA A O 1
ATOM 2059 N N . CYS A 1 260 ? 6.766 -15.633 -21.625 1 72.62 260 CYS A N 1
ATOM 2060 C CA . CYS A 1 260 ? 7.926 -15.703 -22.5 1 72.62 260 CYS A CA 1
ATOM 2061 C C . CYS A 1 260 ? 7.805 -14.711 -23.656 1 72.62 260 CYS A C 1
ATOM 2063 O O . CYS A 1 260 ? 8.484 -14.852 -24.672 1 72.62 260 CYS A O 1
ATOM 2065 N N . ASP A 1 261 ? 7.016 -13.695 -23.484 1 78 261 ASP A N 1
ATOM 2066 C CA . ASP A 1 261 ? 6.875 -12.656 -24.5 1 78 261 ASP A CA 1
ATOM 2067 C C . ASP A 1 261 ? 7.996 -11.625 -24.375 1 78 261 ASP A C 1
ATOM 2069 O O . ASP A 1 261 ? 8.148 -10.977 -23.344 1 78 261 ASP A O 1
ATOM 2073 N N . PRO A 1 262 ? 8.773 -11.5 -25.484 1 78.69 262 PRO A N 1
ATOM 2074 C CA . PRO A 1 262 ? 9.914 -10.578 -25.438 1 78.69 262 PRO A CA 1
ATOM 2075 C C . PRO A 1 262 ? 9.484 -9.125 -25.25 1 78.69 262 PRO A C 1
ATOM 2077 O O . PRO A 1 262 ? 10.195 -8.336 -24.625 1 78.69 262 PRO A O 1
ATOM 2080 N N . SER A 1 263 ? 8.328 -8.75 -25.797 1 81.81 263 SER A N 1
ATOM 2081 C CA . SER A 1 263 ? 7.855 -7.379 -25.656 1 81.81 263 SER A CA 1
ATOM 2082 C C . SER A 1 263 ? 7.535 -7.035 -24.203 1 81.81 263 SER A C 1
ATOM 2084 O O . SER A 1 263 ? 7.836 -5.934 -23.75 1 81.81 263 SER A O 1
ATOM 2086 N N . VAL A 1 264 ? 6.957 -7.961 -23.516 1 81.31 264 VAL A N 1
ATOM 2087 C CA . VAL A 1 264 ? 6.613 -7.734 -22.109 1 81.31 264 VAL A CA 1
ATOM 2088 C C . VAL A 1 264 ? 7.883 -7.641 -21.266 1 81.31 264 VAL A C 1
ATOM 2090 O O . VAL A 1 264 ? 7.992 -6.785 -20.391 1 81.31 264 VAL A O 1
ATOM 2093 N N . HIS A 1 265 ? 8.836 -8.43 -21.625 1 80.75 265 HIS A N 1
ATOM 2094 C CA . HIS A 1 265 ? 10.094 -8.406 -20.891 1 80.75 265 HIS A CA 1
ATOM 2095 C C . HIS A 1 265 ? 10.844 -7.098 -21.125 1 80.75 265 HIS A C 1
ATOM 2097 O O . HIS A 1 265 ? 11.422 -6.535 -20.188 1 80.75 265 HIS A O 1
ATOM 2103 N N . THR A 1 266 ? 10.828 -6.711 -22.359 1 83.81 266 THR A N 1
ATOM 2104 C CA . THR A 1 266 ? 11.461 -5.434 -22.672 1 83.81 266 THR A CA 1
ATOM 2105 C C . THR A 1 266 ? 10.773 -4.297 -21.906 1 83.81 266 THR A C 1
ATOM 2107 O O . THR A 1 266 ? 11.445 -3.42 -21.359 1 83.81 266 THR A O 1
ATOM 2110 N N . ALA A 1 267 ? 9.469 -4.332 -21.875 1 86.25 267 ALA A N 1
ATOM 2111 C CA . ALA A 1 267 ? 8.719 -3.301 -21.156 1 86.25 267 ALA A CA 1
ATOM 2112 C C . ALA A 1 267 ? 9.055 -3.314 -19.672 1 86.25 267 ALA A C 1
ATOM 2114 O O . ALA A 1 267 ? 9.18 -2.258 -19.047 1 86.25 267 ALA A O 1
ATOM 2115 N N . LEU A 1 268 ? 9.195 -4.48 -19.109 1 86.81 268 LEU A N 1
ATOM 2116 C CA . LEU A 1 268 ? 9.508 -4.602 -17.688 1 86.81 268 LEU A CA 1
ATOM 2117 C C . LEU A 1 268 ? 10.891 -4.027 -17.391 1 86.81 268 LEU A C 1
ATOM 2119 O O . LEU A 1 268 ? 11.062 -3.289 -16.422 1 86.81 268 LEU A O 1
ATOM 2123 N N . HIS A 1 269 ? 11.844 -4.27 -18.203 1 87.81 269 HIS A N 1
ATOM 2124 C CA . HIS A 1 269 ? 13.203 -3.773 -17.984 1 87.81 269 HIS A CA 1
ATOM 2125 C C . HIS A 1 269 ? 13.281 -2.27 -18.219 1 87.81 269 HIS A C 1
ATOM 2127 O O . HIS A 1 269 ? 13.922 -1.547 -17.453 1 87.81 269 HIS A O 1
ATOM 2133 N N . VAL A 1 270 ? 12.617 -1.786 -19.25 1 89.06 270 VAL A N 1
ATOM 2134 C CA . VAL A 1 270 ? 12.656 -0.367 -19.578 1 89.06 270 VAL A CA 1
ATOM 2135 C C . VAL A 1 270 ? 11.961 0.443 -18.484 1 89.06 270 VAL A C 1
ATOM 2137 O O . VAL A 1 270 ? 12.477 1.471 -18.047 1 89.06 270 VAL A O 1
ATOM 2140 N N . THR A 1 271 ? 10.836 -0.043 -18.094 1 92.31 271 THR A N 1
ATOM 2141 C CA . THR A 1 271 ? 10.102 0.693 -17.062 1 92.31 271 THR A CA 1
ATOM 2142 C C . THR A 1 271 ? 10.836 0.646 -15.734 1 92.31 271 THR A C 1
ATOM 2144 O O . THR A 1 271 ? 10.773 1.595 -14.945 1 92.31 271 THR A O 1
ATOM 2147 N N . LEU A 1 272 ? 11.508 -0.444 -15.484 1 90.88 272 LEU A N 1
ATOM 2148 C CA . LEU A 1 272 ? 12.32 -0.528 -14.273 1 90.88 272 LEU A CA 1
ATOM 2149 C C . LEU A 1 272 ? 13.43 0.514 -14.297 1 90.88 272 LEU A C 1
ATOM 2151 O O . LEU A 1 272 ? 13.766 1.091 -13.258 1 90.88 272 LEU A O 1
ATOM 2155 N N . SER A 1 273 ? 13.977 0.78 -15.422 1 91.69 273 SER A N 1
ATOM 2156 C CA . SER A 1 273 ? 15.039 1.772 -15.562 1 91.69 273 SER A CA 1
ATOM 2157 C C . SER A 1 273 ? 14.523 3.174 -15.242 1 91.69 273 SER A C 1
ATOM 2159 O O . SER A 1 273 ? 15.297 4.039 -14.82 1 91.69 273 SER A O 1
ATOM 2161 N N . PHE A 1 274 ? 13.219 3.389 -15.352 1 93.06 274 PHE A N 1
ATOM 2162 C CA . PHE A 1 274 ? 12.641 4.676 -15 1 93.06 274 PHE A CA 1
ATOM 2163 C C . PHE A 1 274 ? 12.734 4.918 -13.5 1 93.06 274 PHE A C 1
ATOM 2165 O O . PHE A 1 274 ? 12.812 6.066 -13.055 1 93.06 274 PHE A O 1
ATOM 2172 N N . THR A 1 275 ? 12.68 3.861 -12.742 1 93.44 275 THR A N 1
ATOM 2173 C CA . THR A 1 275 ? 12.812 4.023 -11.297 1 93.44 275 THR A CA 1
ATOM 2174 C C . THR A 1 275 ? 14.195 4.555 -10.938 1 93.44 275 THR A C 1
ATOM 2176 O O . THR A 1 275 ? 14.352 5.273 -9.945 1 93.44 275 THR A O 1
ATOM 2179 N N . TYR A 1 276 ? 15.211 4.242 -11.773 1 95.19 276 TYR A N 1
ATOM 2180 C CA . TYR A 1 276 ? 16.562 4.754 -11.547 1 95.19 276 TYR A CA 1
ATOM 2181 C C . TYR A 1 276 ? 16.656 6.227 -11.914 1 95.19 276 TYR A C 1
ATOM 2183 O O . TYR A 1 276 ? 17.453 6.965 -11.352 1 95.19 276 TYR A O 1
ATOM 2191 N N . LEU A 1 277 ? 15.789 6.605 -12.828 1 94 277 LEU A N 1
ATOM 2192 C CA . LEU A 1 277 ? 15.758 8 -13.25 1 94 277 LEU A CA 1
ATOM 2193 C C . LEU A 1 277 ? 15.359 8.906 -12.086 1 94 277 LEU A C 1
ATOM 2195 O O . LEU A 1 277 ? 15.852 10.039 -11.977 1 94 277 LEU A O 1
ATOM 2199 N N . ASN A 1 278 ? 14.469 8.398 -11.258 1 93.81 278 ASN A N 1
ATOM 2200 C CA . ASN A 1 278 ? 14.07 9.188 -10.094 1 93.81 278 ASN A CA 1
ATOM 2201 C C . ASN A 1 278 ? 15.266 9.539 -9.219 1 93.81 278 ASN A C 1
ATOM 2203 O O . ASN A 1 278 ? 15.406 10.68 -8.781 1 93.81 278 ASN A O 1
ATOM 2207 N N . SER A 1 279 ? 16.094 8.578 -8.992 1 94.38 279 SER A N 1
ATOM 2208 C CA . SER A 1 279 ? 17.281 8.789 -8.156 1 94.38 279 SER A CA 1
ATOM 2209 C C . SER A 1 279 ? 18.266 9.727 -8.82 1 94.38 279 SER A C 1
ATOM 2211 O O . SER A 1 279 ? 19.047 10.414 -8.141 1 94.38 279 SER A O 1
ATOM 2213 N N . MET A 1 280 ? 18.25 9.711 -10.109 1 94.31 280 MET A N 1
ATOM 2214 C CA . MET A 1 280 ? 19.094 10.641 -10.859 1 94.31 280 MET A CA 1
ATOM 2215 C C . MET A 1 280 ? 18.562 12.07 -10.734 1 94.31 280 MET A C 1
ATOM 2217 O O . MET A 1 280 ? 19.344 13.023 -10.695 1 94.31 280 MET A O 1
ATOM 2221 N N . LEU A 1 281 ? 17.297 12.258 -10.617 1 93.06 281 LEU A N 1
ATOM 2222 C CA . LEU A 1 281 ? 16.672 13.57 -10.625 1 93.06 281 LEU A CA 1
ATOM 2223 C C . LEU A 1 281 ? 16.594 14.148 -9.219 1 93.06 281 LEU A C 1
ATOM 2225 O O . LEU A 1 281 ? 16.406 15.352 -9.047 1 93.06 281 LEU A O 1
ATOM 2229 N N . ASP A 1 282 ? 16.703 13.352 -8.195 1 92.56 282 ASP A N 1
ATOM 2230 C CA . ASP A 1 282 ? 16.531 13.773 -6.812 1 92.56 282 ASP A CA 1
ATOM 2231 C C . ASP A 1 282 ? 17.438 14.953 -6.473 1 92.56 282 ASP A C 1
ATOM 2233 O O . ASP A 1 282 ? 17 15.945 -5.891 1 92.56 282 ASP A O 1
ATOM 2237 N N . PRO A 1 283 ? 18.734 14.93 -6.859 1 88.81 283 PRO A N 1
ATOM 2238 C CA . PRO A 1 283 ? 19.594 16.078 -6.547 1 88.81 283 PRO A CA 1
ATOM 2239 C C . PRO A 1 283 ? 19.125 17.359 -7.23 1 88.81 283 PRO A C 1
ATOM 2241 O O . PRO A 1 283 ? 19.281 18.453 -6.68 1 88.81 283 PRO A O 1
ATOM 2244 N N . LEU A 1 284 ? 18.578 17.266 -8.336 1 83.56 284 LEU A N 1
ATOM 2245 C CA . LEU A 1 284 ? 18.094 18.422 -9.062 1 83.56 284 LEU A CA 1
ATOM 2246 C C . LEU A 1 284 ? 16.844 19.016 -8.398 1 83.56 284 LEU A C 1
ATOM 2248 O O . LEU A 1 284 ? 16.688 20.234 -8.328 1 83.56 284 LEU A O 1
ATOM 2252 N N . VAL A 1 285 ? 16.062 18.188 -7.867 1 80.75 285 VAL A N 1
ATOM 2253 C CA . VAL A 1 285 ? 14.797 18.609 -7.297 1 80.75 285 VAL A CA 1
ATOM 2254 C C . VAL A 1 285 ? 15.008 19.109 -5.871 1 80.75 285 VAL A C 1
ATOM 2256 O O . VAL A 1 285 ? 14.469 20.141 -5.484 1 80.75 285 VAL A O 1
ATOM 2259 N N . TYR A 1 286 ? 15.742 18.5 -5.102 1 76.62 286 TYR A N 1
ATOM 2260 C CA . TYR A 1 286 ? 15.781 18.797 -3.672 1 76.62 286 TYR A CA 1
ATOM 2261 C C . TYR A 1 286 ? 16.984 19.656 -3.326 1 76.62 286 TYR A C 1
ATOM 2263 O O . TYR A 1 286 ? 16.938 20.484 -2.412 1 76.62 286 TYR A O 1
ATOM 2271 N N . TYR A 1 287 ? 18.031 19.484 -4.062 1 66.88 287 TYR A N 1
ATOM 2272 C CA . TYR A 1 287 ? 19.25 20.125 -3.594 1 66.88 287 TYR A CA 1
ATOM 2273 C C . TYR A 1 287 ? 19.531 21.406 -4.367 1 66.88 287 TYR A C 1
ATOM 2275 O O . TYR A 1 287 ? 19.969 22.406 -3.789 1 66.88 287 TYR A O 1
ATOM 2283 N N . PHE A 1 288 ? 19.125 21.406 -5.609 1 61.69 288 PHE A N 1
ATOM 2284 C CA . PHE A 1 288 ? 19.484 22.578 -6.402 1 61.69 288 PHE A CA 1
ATOM 2285 C C . PHE A 1 288 ? 18.344 23.594 -6.418 1 61.69 288 PHE A C 1
ATOM 2287 O O . PHE A 1 288 ? 18.531 24.75 -6.809 1 61.69 288 PHE A O 1
ATOM 2294 N N . SER A 1 289 ? 17.203 23.141 -5.973 1 58.28 289 SER A N 1
ATOM 2295 C CA . SER A 1 289 ? 16.078 24.062 -5.934 1 58.28 289 SER A CA 1
ATOM 2296 C C . SER A 1 289 ? 15.992 24.781 -4.59 1 58.28 289 SER A C 1
ATOM 2298 O O . SER A 1 289 ? 15.188 25.703 -4.418 1 58.28 289 SER A O 1
ATOM 2300 N N . SER A 1 290 ? 16.688 24.344 -3.562 1 55.66 290 SER A N 1
ATOM 2301 C CA . SER A 1 290 ? 16.703 25.031 -2.279 1 55.66 290 SER A CA 1
ATOM 2302 C C . SER A 1 290 ? 17.594 26.281 -2.33 1 55.66 290 SER A C 1
ATOM 2304 O O . SER A 1 290 ? 18.656 26.25 -2.953 1 55.66 290 SER A O 1
ATOM 2306 N N . PRO A 1 291 ? 16.984 27.344 -2.111 1 50.56 291 PRO A N 1
ATOM 2307 C CA . PRO A 1 291 ? 17.766 28.578 -2.162 1 50.56 291 PRO A CA 1
ATOM 2308 C C . PRO A 1 291 ? 19.062 28.484 -1.357 1 50.56 291 PRO A C 1
ATOM 2310 O O . PRO A 1 291 ? 20 29.281 -1.576 1 50.56 291 PRO A O 1
ATOM 2313 N N . SER A 1 292 ? 19.109 27.672 -0.424 1 48.44 292 SER A N 1
ATOM 2314 C CA . SER A 1 292 ? 20.266 27.672 0.458 1 48.44 292 SER A CA 1
ATOM 2315 C C . SER A 1 292 ? 21.469 26.984 -0.2 1 48.44 292 SER A C 1
ATOM 2317 O O . SER A 1 292 ? 22.609 27.312 0.111 1 48.44 292 SER A O 1
ATOM 2319 N N . LEU A 1 293 ? 21.172 26.141 -1.033 1 49.78 293 LEU A N 1
ATOM 2320 C CA . LEU A 1 293 ? 22.266 25.359 -1.598 1 49.78 293 LEU A CA 1
ATOM 2321 C C . LEU A 1 293 ? 22.938 26.094 -2.748 1 49.78 293 LEU A C 1
ATOM 2323 O O . LEU A 1 293 ? 24.078 25.797 -3.105 1 49.78 293 LEU A O 1
ATOM 2327 N N . PRO A 1 294 ? 22.234 26.828 -3.451 1 48.31 294 PRO A N 1
ATOM 2328 C CA . PRO A 1 294 ? 22.969 27.531 -4.504 1 48.31 294 PRO A CA 1
ATOM 2329 C C . PRO A 1 294 ? 24.172 28.312 -3.967 1 48.31 294 PRO A C 1
ATOM 2331 O O . PRO A 1 294 ? 25.156 28.5 -4.68 1 48.31 294 PRO A O 1
ATOM 2334 N N . LYS A 1 295 ? 24.078 28.688 -2.834 1 48.66 295 LYS A N 1
ATOM 2335 C CA . LYS A 1 295 ? 25.297 29.359 -2.383 1 48.66 295 LYS A CA 1
ATOM 2336 C C . LYS A 1 295 ? 26.484 28.406 -2.422 1 48.66 295 LYS A C 1
ATOM 2338 O O . LYS A 1 295 ? 27.609 28.828 -2.709 1 48.66 295 LYS A O 1
ATOM 2343 N N . PHE A 1 296 ? 26.172 27.281 -2.219 1 47 296 PHE A N 1
ATOM 2344 C CA . PHE A 1 296 ? 27.25 26.281 -2.25 1 47 296 PHE A CA 1
ATOM 2345 C C . PHE A 1 296 ? 27.703 26.031 -3.68 1 47 296 PHE A C 1
ATOM 2347 O O . PHE A 1 296 ? 28.906 25.953 -3.947 1 47 296 PHE A O 1
ATOM 2354 N N . TYR A 1 297 ? 26.75 25.859 -4.551 1 49.09 297 TYR A N 1
ATOM 2355 C CA . TYR A 1 297 ? 27.141 25.625 -5.938 1 49.09 297 TYR A CA 1
ATOM 2356 C C . TYR A 1 297 ? 27.797 26.859 -6.527 1 49.09 297 TYR A C 1
ATOM 2358 O O . TYR A 1 297 ? 28.703 26.766 -7.367 1 49.09 297 TYR A O 1
ATOM 2366 N N . ALA A 1 298 ? 27.312 27.891 -6.129 1 49 298 ALA A N 1
ATOM 2367 C CA . ALA A 1 298 ? 28.016 29.094 -6.555 1 49 298 ALA A CA 1
ATOM 2368 C C . ALA A 1 298 ? 29.484 29.062 -6.094 1 49 298 ALA A C 1
ATOM 2370 O O . ALA A 1 298 ? 30.375 29.484 -6.828 1 49 298 ALA A O 1
ATOM 2371 N N . LYS A 1 299 ? 29.656 28.547 -4.988 1 48.91 299 LYS A N 1
ATOM 2372 C CA . LYS A 1 299 ? 31.031 28.5 -4.508 1 48.91 299 LYS A CA 1
ATOM 2373 C C . LYS A 1 299 ? 31.828 27.422 -5.25 1 48.91 299 LYS A C 1
ATOM 2375 O O . LYS A 1 299 ? 33.031 27.594 -5.492 1 48.91 299 LYS A O 1
ATOM 2380 N N . LEU A 1 300 ? 31.156 26.422 -5.641 1 48.31 300 LEU A N 1
ATOM 2381 C CA . LEU A 1 300 ? 31.844 25.406 -6.422 1 48.31 300 LEU A CA 1
ATOM 2382 C C . LEU A 1 300 ? 32.188 25.922 -7.816 1 48.31 300 LEU A C 1
ATOM 2384 O O . LEU A 1 300 ? 33.25 25.625 -8.352 1 48.31 300 LEU A O 1
ATOM 2388 N N . THR A 1 301 ? 31.234 26.578 -8.461 1 46.5 301 THR A N 1
ATOM 2389 C CA . THR A 1 301 ? 31.516 27.172 -9.758 1 46.5 301 THR A CA 1
ATOM 2390 C C . THR A 1 301 ? 32.594 28.25 -9.625 1 46.5 301 THR A C 1
ATOM 2392 O O . THR A 1 301 ? 33.406 28.422 -10.531 1 46.5 301 THR A O 1
ATOM 2395 N N . ILE A 1 302 ? 32.5 29.031 -8.555 1 43.53 302 ILE A N 1
ATOM 2396 C CA . ILE A 1 302 ? 33.562 30.047 -8.375 1 43.53 302 ILE A CA 1
ATOM 2397 C C . ILE A 1 302 ? 34.906 29.375 -8.203 1 43.53 302 ILE A C 1
ATOM 2399 O O . ILE A 1 302 ? 35.906 29.828 -8.758 1 43.53 302 ILE A O 1
ATOM 2403 N N . CYS A 1 303 ? 34.875 28.328 -7.445 1 42.81 303 CYS A N 1
ATOM 2404 C CA . CYS A 1 303 ? 36.156 27.672 -7.27 1 42.81 303 CYS A CA 1
ATOM 2405 C C . CYS A 1 303 ? 36.656 27.078 -8.586 1 42.81 303 CYS A C 1
ATOM 2407 O O . CYS A 1 303 ? 37.875 26.922 -8.781 1 42.81 303 CYS A O 1
ATOM 2409 N N . SER A 1 304 ? 35.719 26.578 -9.398 1 43.22 304 SER A N 1
ATOM 2410 C CA . SER A 1 304 ? 36.219 26.031 -10.656 1 43.22 304 SER A CA 1
ATOM 2411 C C . SER A 1 304 ? 36.656 27.141 -11.602 1 43.22 304 SER A C 1
ATOM 2413 O O . SER A 1 304 ? 37.5 26.922 -12.477 1 43.22 304 SER A O 1
ATOM 2415 N N . LEU A 1 305 ? 35.875 28.234 -11.602 1 38.69 305 LEU A N 1
ATOM 2416 C CA . LEU A 1 305 ? 36.25 29.297 -12.547 1 38.69 305 LEU A CA 1
ATOM 2417 C C . LEU A 1 305 ? 37.375 30.156 -12.016 1 38.69 305 LEU A C 1
ATOM 2419 O O . LEU A 1 305 ? 37.75 31.156 -12.625 1 38.69 305 LEU A O 1
ATOM 2423 N N . LYS A 1 306 ? 37.625 30.062 -10.797 1 41.56 306 LYS A N 1
ATOM 2424 C CA . LYS A 1 306 ? 38.812 30.875 -10.508 1 41.56 306 LYS A CA 1
ATOM 2425 C C . LYS A 1 306 ? 39.969 30.484 -11.406 1 41.56 306 LYS A C 1
ATOM 2427 O O . LYS A 1 306 ? 40.469 29.344 -11.359 1 41.56 306 LYS A O 1
ATOM 2432 N N . PRO A 1 307 ? 40 31.047 -12.648 1 40.38 307 PRO A N 1
ATOM 2433 C CA . PRO A 1 307 ? 41.188 30.844 -13.469 1 40.38 307 PRO A CA 1
ATOM 2434 C C . PRO A 1 307 ? 42.469 30.844 -12.641 1 40.38 307 PRO A C 1
ATOM 2436 O O . PRO A 1 307 ? 42.594 31.609 -11.688 1 40.38 307 PRO A O 1
ATOM 2439 N N . LYS A 1 308 ? 43.125 29.719 -12.508 1 40.81 308 LYS A N 1
ATOM 2440 C CA . LYS A 1 308 ? 44.5 29.656 -12.008 1 40.81 308 LYS A CA 1
ATOM 2441 C C . LYS A 1 308 ? 45.344 30.781 -12.602 1 40.81 308 LYS A C 1
ATOM 2443 O O . LYS A 1 308 ? 45.594 30.812 -13.805 1 40.81 308 LYS A O 1
ATOM 2448 N N . HIS A 1 309 ? 45.062 32 -12.312 1 35.72 309 HIS A N 1
ATOM 2449 C CA . HIS A 1 309 ? 46.031 33 -12.789 1 35.72 309 HIS A CA 1
ATOM 2450 C C . HIS A 1 309 ? 47.438 32.5 -12.617 1 35.72 309 HIS A C 1
ATOM 2452 O O . HIS A 1 309 ? 47.781 31.922 -11.594 1 35.72 309 HIS A O 1
ATOM 2458 N N . PRO A 1 310 ? 48.094 32.062 -13.727 1 39.22 310 PRO A N 1
ATOM 2459 C CA . PRO A 1 310 ? 49.531 31.719 -13.625 1 39.22 310 PRO A CA 1
ATOM 2460 C C . PRO A 1 310 ? 50.312 32.625 -12.672 1 39.22 310 PRO A C 1
ATOM 2462 O O . PRO A 1 310 ? 50.031 33.812 -12.609 1 39.22 310 PRO A O 1
ATOM 2465 N N . GLY A 1 311 ? 50.531 32.125 -11.492 1 34.09 311 GLY A N 1
ATOM 2466 C CA . GLY A 1 311 ? 51.312 32.75 -10.438 1 34.09 311 GLY A CA 1
ATOM 2467 C C . GLY A 1 311 ? 52.5 33.562 -10.969 1 34.09 311 GLY A C 1
ATOM 2468 O O . GLY A 1 311 ? 53.281 33.062 -11.758 1 34.09 311 GLY A O 1
ATOM 2469 N N . ARG A 1 312 ? 52.312 34.75 -11.406 1 31.7 312 ARG A N 1
ATOM 2470 C CA . ARG A 1 312 ? 53.438 35.625 -11.688 1 31.7 312 ARG A CA 1
ATOM 2471 C C . ARG A 1 312 ? 54.594 35.344 -10.727 1 31.7 312 ARG A C 1
ATOM 2473 O O . ARG A 1 312 ? 54.406 35.219 -9.516 1 31.7 312 ARG A O 1
ATOM 2480 N N . SER A 1 313 ? 55.562 34.562 -11.32 1 31.86 313 SER A N 1
ATOM 2481 C CA . SER A 1 313 ? 56.875 34.312 -10.711 1 31.86 313 SER A CA 1
ATOM 2482 C C . SER A 1 313 ? 57.375 35.531 -9.93 1 31.86 313 SER A C 1
ATOM 2484 O O . SER A 1 313 ? 57.594 36.594 -10.5 1 31.86 313 SER A O 1
ATOM 2486 N N . LYS A 1 314 ? 56.625 35.906 -8.906 1 29.75 314 LYS A N 1
ATOM 2487 C CA . LYS A 1 314 ? 57.188 36.938 -8.055 1 29.75 314 LYS A CA 1
ATOM 2488 C C . LYS A 1 314 ? 58.688 36.719 -7.816 1 29.75 314 LYS A C 1
ATOM 2490 O O . LYS A 1 314 ? 59.094 35.656 -7.316 1 29.75 314 LYS A O 1
ATOM 2495 N N . THR A 1 315 ? 59.469 37.188 -8.773 1 27.28 315 THR A N 1
ATOM 2496 C CA . THR A 1 315 ? 60.906 37.312 -8.547 1 27.28 315 THR A CA 1
ATOM 2497 C C . THR A 1 315 ? 61.188 37.656 -7.086 1 27.28 315 THR A C 1
ATOM 2499 O O . THR A 1 315 ? 60.719 38.656 -6.574 1 27.28 315 THR A O 1
ATOM 2502 N N . ARG A 1 316 ? 61.406 36.562 -6.332 1 29.33 316 ARG A N 1
ATOM 2503 C CA . ARG A 1 316 ? 61.906 36.625 -4.965 1 29.33 316 ARG A CA 1
ATOM 2504 C C . ARG A 1 316 ? 63.031 37.656 -4.828 1 29.33 316 ARG A C 1
ATOM 2506 O O . ARG A 1 316 ? 64.125 37.469 -5.375 1 29.33 316 ARG A O 1
ATOM 2513 N N . ARG A 1 317 ? 62.656 38.969 -5.164 1 26.89 317 ARG A N 1
ATOM 2514 C CA . ARG A 1 317 ? 63.812 39.812 -4.793 1 26.89 317 ARG A CA 1
ATOM 2515 C C . ARG A 1 317 ? 64.312 39.438 -3.412 1 26.89 317 ARG A C 1
ATOM 2517 O O . ARG A 1 317 ? 63.562 39.156 -2.5 1 26.89 317 ARG A O 1
ATOM 2524 N N . SER A 1 318 ? 65.562 38.938 -3.354 1 28.36 318 SER A N 1
ATOM 2525 C CA . SER A 1 318 ? 66.438 38.562 -2.254 1 28.36 318 SER A CA 1
ATOM 2526 C C . SER A 1 318 ? 66.375 39.625 -1.138 1 28.36 318 SER A C 1
ATOM 2528 O O . SER A 1 318 ? 66.938 40.688 -1.249 1 28.36 318 SER A O 1
ATOM 2530 N N . GLU A 1 319 ? 65.125 40.094 -0.838 1 24.94 319 GLU A N 1
ATOM 2531 C CA . GLU A 1 319 ? 65.125 41.188 0.121 1 24.94 319 GLU A CA 1
ATOM 2532 C C . GLU A 1 319 ? 66 40.844 1.342 1 24.94 319 GLU A C 1
ATOM 2534 O O . GLU A 1 319 ? 65.875 39.75 1.87 1 24.94 319 GLU A O 1
ATOM 2539 N N . GLU A 1 320 ? 67.062 41.688 1.604 1 26.25 320 GLU A N 1
ATOM 2540 C CA . GLU A 1 320 ? 68.125 41.781 2.596 1 26.25 320 GLU A CA 1
ATOM 2541 C C . GLU A 1 320 ? 67.562 41.656 4.012 1 26.25 320 GLU A C 1
ATOM 2543 O O . GLU A 1 320 ? 66.438 42.125 4.301 1 26.25 320 GLU A O 1
ATOM 2548 N N . MET A 1 321 ? 67.938 40.625 4.766 1 26.62 321 MET A N 1
ATOM 2549 C CA . MET A 1 321 ? 67.812 40.25 6.172 1 26.62 321 MET A CA 1
ATOM 2550 C C . MET A 1 321 ? 68 41.469 7.078 1 26.62 321 MET A C 1
ATOM 2552 O O . MET A 1 321 ? 69.062 42 7.195 1 26.62 321 MET A O 1
ATOM 2556 N N . PRO A 1 322 ? 67.188 42.594 6.918 1 25.34 322 PRO A N 1
ATOM 2557 C CA . PRO A 1 322 ? 67.75 43.594 7.809 1 25.34 322 PRO A CA 1
ATOM 2558 C C . PRO A 1 322 ? 68 43.094 9.227 1 25.34 322 PRO A C 1
ATOM 2560 O O . PRO A 1 322 ? 67.312 42.156 9.656 1 25.34 322 PRO A O 1
ATOM 2563 N N . ILE A 1 323 ? 69.125 43.469 9.883 1 23.06 323 ILE A N 1
ATOM 2564 C CA . ILE A 1 323 ? 69.875 43.344 11.125 1 23.06 323 ILE A CA 1
ATOM 2565 C C . ILE A 1 323 ? 69 43.75 12.305 1 23.06 323 ILE A C 1
ATOM 2567 O O . ILE A 1 323 ? 68.188 44.656 12.188 1 23.06 323 ILE A O 1
ATOM 2571 N N . SER A 1 324 ? 68.875 42.938 13.367 1 21.75 324 SER A N 1
ATOM 2572 C CA . SER A 1 324 ? 68.312 42.844 14.703 1 21.75 324 SER A CA 1
ATOM 2573 C C . SER A 1 324 ? 68.562 44.156 15.484 1 21.75 324 SER A C 1
ATOM 2575 O O . SER A 1 324 ? 68.312 44.219 16.688 1 21.75 324 SER A O 1
ATOM 2577 N N . ASN A 1 325 ? 68.562 45.375 14.875 1 19.22 325 ASN A N 1
ATOM 2578 C CA . ASN A 1 325 ? 69.188 46.312 15.812 1 19.22 325 ASN A CA 1
ATOM 2579 C C . ASN A 1 325 ? 68.438 46.344 17.141 1 19.22 325 ASN A C 1
ATOM 2581 O O . ASN A 1 325 ? 67.188 46.375 17.156 1 19.22 325 ASN A O 1
ATOM 2585 N N . LEU A 1 326 ? 69 45.875 18.266 1 20.16 326 LEU A N 1
ATOM 2586 C CA . LEU A 1 326 ? 69 45.844 19.719 1 20.16 326 LEU A CA 1
ATOM 2587 C C . LEU A 1 326 ? 68.688 47.219 20.281 1 20.16 326 LEU A C 1
ATOM 2589 O O . LEU A 1 326 ? 69.125 47.562 21.391 1 20.16 326 LEU A O 1
ATOM 2593 N N . CYS A 1 327 ? 67.938 48.156 19.547 1 18.41 327 CYS A N 1
ATOM 2594 C CA . CYS A 1 327 ? 68.125 49.469 20.141 1 18.41 327 CYS A CA 1
ATOM 2595 C C . CYS A 1 327 ? 67.625 49.5 21.562 1 18.41 327 CYS A C 1
ATOM 2597 O O . CYS A 1 327 ? 66.562 48.969 21.859 1 18.41 327 CYS A O 1
ATOM 2599 N N . SER A 1 328 ? 68.375 50.062 22.5 1 18.7 328 SER A N 1
ATOM 2600 C CA . SER A 1 328 ? 68.688 50.406 23.891 1 18.7 328 SER A CA 1
ATOM 2601 C C . SER A 1 328 ? 67.625 51.406 24.422 1 18.7 328 SER A C 1
ATOM 2603 O O . SER A 1 328 ? 67.812 51.969 25.5 1 18.7 328 SER A O 1
ATOM 2605 N N . LYS A 1 329 ? 66.438 51.625 23.75 1 19.47 329 LYS A N 1
ATOM 2606 C CA . LYS A 1 329 ? 65.938 52.906 24.188 1 19.47 329 LYS A CA 1
ATOM 2607 C C . LYS A 1 329 ? 65.688 52.906 25.688 1 19.47 329 LYS A C 1
ATOM 2609 O O . LYS A 1 329 ? 65.062 51.969 26.234 1 19.47 329 LYS A O 1
ATOM 2614 N N . SER A 1 330 ? 66.25 53.906 26.438 1 18.44 330 SER A N 1
ATOM 2615 C CA . SER A 1 330 ? 66.438 54.406 27.797 1 18.44 330 SER A CA 1
ATOM 2616 C C . SER A 1 330 ? 65.125 54.75 28.469 1 18.44 330 SER A C 1
ATOM 2618 O O . SER A 1 330 ? 64.188 55.281 27.828 1 18.44 330 SER A O 1
ATOM 2620 N N . SER A 1 331 ? 64.875 54.281 29.719 1 18.61 331 SER A N 1
ATOM 2621 C CA . SER A 1 331 ? 63.969 54.188 30.844 1 18.61 331 SER A CA 1
ATOM 2622 C C . SER A 1 331 ? 63.625 55.562 31.391 1 18.61 331 SER A C 1
ATOM 2624 O O . SER A 1 331 ? 62.969 55.688 32.438 1 18.61 331 SER A O 1
ATOM 2626 N N . ILE A 1 332 ? 63.594 56.719 30.75 1 17.73 332 ILE A N 1
ATOM 2627 C CA . ILE A 1 332 ? 63.719 57.75 31.766 1 17.73 332 ILE A CA 1
ATOM 2628 C C . ILE A 1 332 ? 62.438 57.75 32.625 1 17.73 332 ILE A C 1
ATOM 2630 O O . ILE A 1 332 ? 61.312 57.688 32.094 1 17.73 332 ILE A O 1
ATOM 2634 N N . ASP A 1 333 ? 62.531 58.062 34 1 17.09 333 ASP A N 1
ATOM 2635 C CA . ASP A 1 333 ? 62.062 57.938 35.375 1 17.09 333 ASP A CA 1
ATOM 2636 C C . ASP A 1 333 ? 60.969 58.969 35.688 1 17.09 333 ASP A C 1
ATOM 2638 O O . ASP A 1 333 ? 60.469 59.031 36.812 1 17.09 333 ASP A O 1
ATOM 2642 N N . GLY A 1 334 ? 60.469 59.906 34.844 1 17.88 334 GLY A N 1
ATOM 2643 C CA . GLY A 1 334 ? 60.25 61.062 35.688 1 17.88 334 GLY A CA 1
ATOM 2644 C C . GLY A 1 334 ? 59.094 60.906 36.656 1 17.88 334 GLY A C 1
ATOM 2645 O O . GLY A 1 334 ? 58.125 60.188 36.344 1 17.88 334 GLY A O 1
ATOM 2646 N N . ALA A 1 335 ? 59.031 61.594 37.875 1 17.58 335 ALA A N 1
ATOM 2647 C CA . ALA A 1 335 ? 58.688 61.656 39.281 1 17.58 335 ALA A CA 1
ATOM 2648 C C . ALA A 1 335 ? 57.281 62.156 39.531 1 17.58 335 ALA A C 1
ATOM 2650 O O . ALA A 1 335 ? 56.562 61.656 40.375 1 17.58 335 ALA A O 1
ATOM 2651 N N . ASN A 1 336 ? 56.781 63.344 39.125 1 17.31 336 ASN A N 1
ATOM 2652 C CA . ASN A 1 336 ? 56.438 64.125 40.281 1 17.31 336 ASN A CA 1
ATOM 2653 C C . ASN A 1 336 ? 55.094 63.75 40.875 1 17.31 336 ASN A C 1
ATOM 2655 O O . ASN A 1 336 ? 54.25 63.188 40.188 1 17.31 336 ASN A O 1
ATOM 2659 N N . ARG A 1 337 ? 54.438 64.562 41.906 1 16.92 337 ARG A N 1
ATOM 2660 C CA . ARG A 1 337 ? 53.938 64.562 43.281 1 16.92 337 ARG A CA 1
ATOM 2661 C C . ARG A 1 337 ? 52.406 64.562 43.312 1 16.92 337 ARG A C 1
ATOM 2663 O O . ARG A 1 337 ? 51.812 63.719 44.031 1 16.92 337 ARG A O 1
ATOM 2670 N N . SER A 1 338 ? 51.531 65.688 43.188 1 16.92 338 SER A N 1
ATOM 2671 C CA . SER A 1 338 ? 50.938 66.125 44.469 1 16.92 338 SER A CA 1
ATOM 2672 C C . SER A 1 338 ? 49.562 65.438 44.688 1 16.92 338 SER A C 1
ATOM 2674 O O . SER A 1 338 ? 49.188 64.562 43.969 1 16.92 338 SER A O 1
ATOM 2676 N N . GLN A 1 339 ? 48.312 66.375 44.906 1 18.33 339 GLN A N 1
ATOM 2677 C CA . GLN A 1 339 ? 47.562 66.688 46.125 1 18.33 339 GLN A CA 1
ATOM 2678 C C . GLN A 1 339 ? 46.25 65.938 46.156 1 18.33 339 GLN A C 1
ATOM 2680 O O . GLN A 1 339 ? 45.688 65.562 45.094 1 18.33 339 GLN A O 1
ATOM 2685 N N . ARG A 1 340 ? 45.469 66 47.312 1 18.94 340 ARG A N 1
ATOM 2686 C CA . ARG A 1 340 ? 44.656 65.125 48.156 1 18.94 340 ARG A CA 1
ATOM 2687 C C . ARG A 1 340 ? 43.188 65.188 47.688 1 18.94 340 ARG A C 1
ATOM 2689 O O . ARG A 1 340 ? 42.594 64.125 47.469 1 18.94 340 ARG A O 1
ATOM 2696 N N . PRO A 1 341 ? 42.125 66.062 48.469 1 18.98 341 PRO A N 1
ATOM 2697 C CA . PRO A 1 341 ? 41.219 65.5 49.5 1 18.98 341 PRO A CA 1
ATOM 2698 C C . PRO A 1 341 ? 39.844 65.188 48.969 1 18.98 341 PRO A C 1
ATOM 2700 O O . PRO A 1 341 ? 39.531 64 48.719 1 18.98 341 PRO A O 1
ATOM 2703 N N . SER A 1 342 ? 38.688 66 49.531 1 18.33 342 SER A N 1
ATOM 2704 C CA . SER A 1 342 ? 37.594 65.75 50.5 1 18.33 342 SER A CA 1
ATOM 2705 C C . SER A 1 342 ? 36.281 65.5 49.781 1 18.33 342 SER A C 1
ATOM 2707 O O . SER A 1 342 ? 35.75 64.375 49.844 1 18.33 342 SER A O 1
ATOM 2709 N N . ASP A 1 343 ? 34.969 66.312 50.219 1 18.53 343 ASP A N 1
ATOM 2710 C CA . ASP A 1 343 ? 33.75 66.125 51 1 18.53 343 ASP A CA 1
ATOM 2711 C C . ASP A 1 343 ? 32.531 66.062 50.094 1 18.53 343 ASP A C 1
ATOM 2713 O O . ASP A 1 343 ? 31.656 65.25 50.281 1 18.53 343 ASP A O 1
ATOM 2717 N N . GLY A 1 344 ? 31.906 67.188 49.469 1 18.38 344 GLY A N 1
ATOM 2718 C CA . GLY A 1 344 ? 30.656 67.875 49.812 1 18.38 344 GLY A CA 1
ATOM 2719 C C . GLY A 1 344 ? 29.438 67.125 49.281 1 18.38 344 GLY A C 1
ATOM 2720 O O . GLY A 1 344 ? 29.547 66.375 48.344 1 18.38 344 GLY A O 1
ATOM 2721 N N . GLN A 1 345 ? 28 67.625 49.688 1 19.8 345 GLN A N 1
ATOM 2722 C CA . GLN A 1 345 ? 26.625 67.5 50.156 1 19.8 345 GLN A CA 1
ATOM 2723 C C . GLN A 1 345 ? 25.625 67.438 49 1 19.8 345 GLN A C 1
ATOM 2725 O O . GLN A 1 345 ? 24.5 67 49.156 1 19.8 345 GLN A O 1
ATOM 2730 N N . TRP A 1 346 ? 25.719 68.188 47.938 1 19.06 346 TRP A N 1
ATOM 2731 C CA . TRP A 1 346 ? 24.578 69 47.625 1 19.06 346 TRP A CA 1
ATOM 2732 C C . TRP A 1 346 ? 23.328 68.188 47.344 1 19.06 346 TRP A C 1
ATOM 2734 O O . TRP A 1 346 ? 23.422 67.062 46.906 1 19.06 346 TRP A O 1
ATOM 2744 N N . ASP A 1 347 ? 22.078 68.938 47.25 1 18.77 347 ASP A N 1
ATOM 2745 C CA . ASP A 1 347 ? 20.688 69.312 47.469 1 18.77 347 ASP A CA 1
ATOM 2746 C C . ASP A 1 347 ? 19.766 68.625 46.5 1 18.77 347 ASP A C 1
ATOM 2748 O O . ASP A 1 347 ? 18.859 67.875 46.875 1 18.77 347 ASP A O 1
ATOM 2752 N N . LEU A 1 348 ? 18.984 69.562 45.719 1 19.55 348 LEU A N 1
ATOM 2753 C CA . LEU A 1 348 ? 17.609 70.062 45.594 1 19.55 348 LEU A CA 1
ATOM 2754 C C . LEU A 1 348 ? 16.781 69.062 44.75 1 19.55 348 LEU A C 1
ATOM 2756 O O . LEU A 1 348 ? 17.344 68.312 43.969 1 19.55 348 LEU A O 1
ATOM 2760 N N . GLN A 1 349 ? 15.539 69.75 44.188 1 19.56 349 GLN A N 1
ATOM 2761 C CA . GLN A 1 349 ? 14.133 70.062 43.969 1 19.56 349 GLN A CA 1
ATOM 2762 C C . GLN A 1 349 ? 13.648 69.562 42.594 1 19.56 349 GLN A C 1
ATOM 2764 O O . GLN A 1 349 ? 12.453 69.375 42.406 1 19.56 349 GLN A O 1
ATOM 2769 N N . VAL A 1 350 ? 14.227 70.062 41.562 1 20.19 350 VAL A N 1
ATOM 2770 C CA . VAL A 1 350 ? 13.422 70.688 40.5 1 20.19 350 VAL A CA 1
ATOM 2771 C C . VAL A 1 350 ? 12.461 69.688 39.906 1 20.19 350 VAL A C 1
ATOM 2773 O O . VAL A 1 350 ? 12.711 68.438 39.938 1 20.19 350 VAL A O 1
ATOM 2776 N N . CYS A 1 351 ? 12.289 69.938 38.625 1 19.38 351 CYS A N 1
ATOM 2777 C CA . 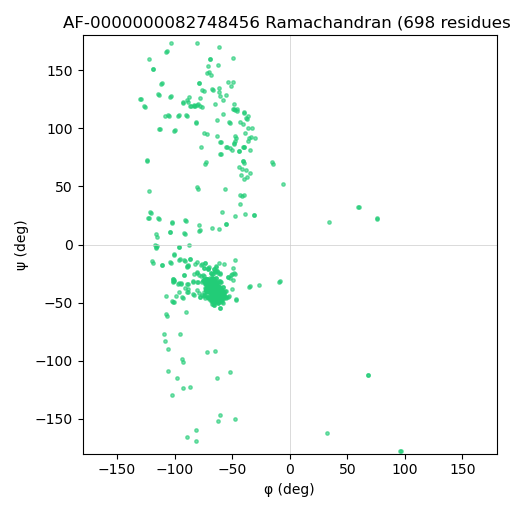CYS A 1 351 ? 11.445 70.375 37.5 1 19.38 351 CYS A CA 1
ATOM 2778 C C . CYS A 1 351 ? 10.812 69.188 36.812 1 19.38 351 CYS A C 1
ATOM 2780 O O . CYS A 1 351 ? 11.461 68.188 36.594 1 19.38 351 CYS A O 1
ATOM 2782 N N . MET B 1 1 ? -24.469 -35.812 -20 1 22.81 1 MET B N 1
ATOM 2783 C CA . MET B 1 1 ? -23.016 -35.656 -19.891 1 22.81 1 MET B CA 1
ATOM 2784 C C . MET B 1 1 ? -22.641 -34.219 -19.594 1 22.81 1 MET B C 1
ATOM 2786 O O . MET B 1 1 ? -22.844 -33.344 -20.438 1 22.81 1 MET B O 1
ATOM 2790 N N . PRO B 1 2 ? -22.906 -33.688 -18.391 1 29.8 2 PRO B N 1
ATOM 2791 C CA . PRO B 1 2 ? -22.812 -32.25 -18.125 1 29.8 2 PRO B CA 1
ATOM 2792 C C . PRO B 1 2 ? -21.469 -31.672 -18.531 1 29.8 2 PRO B C 1
ATOM 2794 O O . PRO B 1 2 ? -20.422 -32.312 -18.375 1 29.8 2 PRO B O 1
ATOM 2797 N N . VAL B 1 3 ? -21.469 -30.953 -19.641 1 29.38 3 VAL B N 1
ATOM 2798 C CA . VAL B 1 3 ? -20.359 -30.25 -20.297 1 29.38 3 VAL B CA 1
ATOM 2799 C C . VAL B 1 3 ? -19.484 -29.578 -19.25 1 29.38 3 VAL B C 1
ATOM 2801 O O . VAL B 1 3 ? -19.906 -28.656 -18.562 1 29.38 3 VAL B O 1
ATOM 2804 N N . LEU B 1 4 ? -18.703 -30.406 -18.469 1 34 4 LEU B N 1
ATOM 2805 C CA . LEU B 1 4 ? -17.594 -29.953 -17.641 1 34 4 LEU B CA 1
ATOM 2806 C C . LEU B 1 4 ? -16.781 -28.875 -18.359 1 34 4 LEU B C 1
ATOM 2808 O O . LEU B 1 4 ? -16.312 -29.094 -19.484 1 34 4 LEU B O 1
ATOM 2812 N N . SER B 1 5 ? -17.266 -27.734 -18.219 1 35.88 5 SER B N 1
ATOM 2813 C CA . SER B 1 5 ? -16.516 -26.672 -18.922 1 35.88 5 SER B CA 1
ATOM 2814 C C . SER B 1 5 ? -15.016 -26.906 -18.797 1 35.88 5 SER B C 1
ATOM 2816 O O . SER B 1 5 ? -14.523 -27.328 -17.75 1 35.88 5 SER B O 1
ATOM 2818 N N . PRO B 1 6 ? -14.289 -27.203 -19.875 1 36.34 6 PRO B N 1
ATOM 2819 C CA . PRO B 1 6 ? -12.867 -27.531 -20.047 1 36.34 6 PRO B CA 1
ATOM 2820 C C . PRO B 1 6 ? -11.969 -26.766 -19.078 1 36.34 6 PRO B C 1
ATOM 2822 O O . PRO B 1 6 ? -10.836 -27.172 -18.828 1 36.34 6 PRO B O 1
ATOM 2825 N N . THR B 1 7 ? -12.297 -25.594 -18.797 1 36.84 7 THR B N 1
ATOM 2826 C CA . THR B 1 7 ? -11.227 -24.844 -18.172 1 36.84 7 THR B CA 1
ATOM 2827 C C . THR B 1 7 ? -11.102 -25.219 -16.688 1 36.84 7 THR B C 1
ATOM 2829 O O . THR B 1 7 ? -10.633 -24.422 -15.883 1 36.84 7 THR B O 1
ATOM 2832 N N . ALA B 1 8 ? -11.719 -26.219 -16.234 1 42.28 8 ALA B N 1
ATOM 2833 C CA . ALA B 1 8 ? -11.383 -26.734 -14.914 1 42.28 8 ALA B CA 1
ATOM 2834 C C . ALA B 1 8 ? -9.875 -26.906 -14.758 1 42.28 8 ALA B C 1
ATOM 2836 O O . ALA B 1 8 ? -9.234 -27.578 -15.57 1 42.28 8 ALA B O 1
ATOM 2837 N N . MET B 1 9 ? -9.188 -25.891 -14.352 1 41.59 9 MET B N 1
ATOM 2838 C CA . MET B 1 9 ? -7.742 -25.969 -14.172 1 41.59 9 MET B CA 1
ATOM 2839 C C . MET B 1 9 ? -7.344 -27.25 -13.461 1 41.59 9 MET B C 1
ATOM 2841 O O . MET B 1 9 ? -7.828 -27.531 -12.367 1 41.59 9 MET B O 1
ATOM 2845 N N . ASP B 1 10 ? -7.238 -28.438 -14.102 1 41.25 10 ASP B N 1
ATOM 2846 C CA . ASP B 1 10 ? -6.453 -29.562 -13.594 1 41.25 10 ASP B CA 1
ATOM 2847 C C . ASP B 1 10 ? -5.25 -29.062 -12.797 1 41.25 10 ASP B C 1
ATOM 2849 O O . ASP B 1 10 ? -4.156 -28.922 -13.344 1 41.25 10 ASP B O 1
ATOM 2853 N N . ASN B 1 11 ? -5.363 -27.891 -12.273 1 42.03 11 ASN B N 1
ATOM 2854 C CA . ASN B 1 11 ? -4.145 -27.312 -11.727 1 42.03 11 ASN B CA 1
ATOM 2855 C C . ASN B 1 11 ? -3.553 -28.172 -10.617 1 42.03 11 ASN B C 1
ATOM 2857 O O . ASN B 1 11 ? -4.277 -28.656 -9.742 1 42.03 11 ASN B O 1
ATOM 2861 N N . GLY B 1 12 ? -2.705 -29.141 -10.938 1 45.31 12 GLY B N 1
ATOM 2862 C CA . GLY B 1 12 ? -1.887 -29.906 -10.023 1 45.31 12 GLY B CA 1
ATOM 2863 C C . GLY B 1 12 ? -1.906 -29.375 -8.602 1 45.31 12 GLY B C 1
ATOM 2864 O O . GLY B 1 12 ? -1.412 -30.031 -7.68 1 45.31 12 GLY B O 1
ATOM 2865 N N . SER B 1 13 ? -2.055 -28.125 -8.367 1 51.66 13 SER B N 1
ATOM 2866 C CA . SER B 1 13 ? -1.813 -27.609 -7.023 1 51.66 13 SER B CA 1
ATOM 2867 C C . SER B 1 13 ? -3.094 -27.609 -6.195 1 51.66 13 SER B C 1
ATOM 2869 O O . SER B 1 13 ? -3.141 -27.016 -5.117 1 51.66 13 SER B O 1
ATOM 2871 N N . CYS B 1 14 ? -4.098 -28.188 -6.66 1 60.72 14 CYS B N 1
ATOM 2872 C CA . CYS B 1 14 ? -5.277 -28.281 -5.812 1 60.72 14 CYS B CA 1
ATOM 2873 C C . CYS B 1 14 ? -5.07 -29.328 -4.719 1 60.72 14 CYS B C 1
ATOM 2875 O O . CYS B 1 14 ? -4.703 -30.469 -5 1 60.72 14 CYS B O 1
ATOM 2877 N N . CYS B 1 15 ? -4.652 -28.766 -3.539 1 63.22 15 CYS B N 1
ATOM 2878 C CA . CYS B 1 15 ? -4.457 -29.672 -2.416 1 63.22 15 CYS B CA 1
ATOM 2879 C C . CYS B 1 15 ? -5.785 -29.984 -1.728 1 63.22 15 CYS B C 1
ATOM 2881 O O . CYS B 1 15 ? -6.586 -29.078 -1.485 1 63.22 15 CYS B O 1
ATOM 2883 N N . LEU B 1 16 ? -6.348 -31.219 -1.944 1 57.03 16 LEU B N 1
ATOM 2884 C CA . LEU B 1 16 ? -7.496 -31.625 -1.145 1 57.03 16 LEU B CA 1
ATOM 2885 C C . LEU B 1 16 ? -7.148 -31.641 0.34 1 57.03 16 LEU B C 1
ATOM 2887 O O . LEU B 1 16 ? -6.402 -32.5 0.797 1 57.03 16 LEU B O 1
ATOM 2891 N N . ILE B 1 17 ? -7.105 -30.453 0.949 1 56.59 17 ILE B N 1
ATOM 2892 C CA . ILE B 1 17 ? -6.828 -30.438 2.381 1 56.59 17 ILE B CA 1
ATOM 2893 C C . ILE B 1 17 ? -8.055 -30.922 3.148 1 56.59 17 ILE B C 1
ATOM 2895 O O . ILE B 1 17 ? -9.078 -30.234 3.195 1 56.59 17 ILE B O 1
ATOM 2899 N N . GLU B 1 18 ? -8.453 -32.125 3.111 1 53.38 18 GLU B N 1
ATOM 2900 C CA . GLU B 1 18 ? -9.57 -32.688 3.865 1 53.38 18 GLU B CA 1
ATOM 2901 C C . GLU B 1 18 ? -9.406 -32.438 5.363 1 53.38 18 GLU B C 1
ATOM 2903 O O . GLU B 1 18 ? -10.289 -32.781 6.152 1 53.38 18 GLU B O 1
ATOM 2908 N N . GLY B 1 19 ? -8.555 -31.484 5.793 1 54.81 19 GLY B N 1
ATOM 2909 C CA . GLY B 1 19 ? -8.328 -31.594 7.223 1 54.81 19 GLY B CA 1
ATOM 2910 C C . GLY B 1 19 ? -9.492 -31.109 8.055 1 54.81 19 GLY B C 1
ATOM 2911 O O . GLY B 1 19 ? -10.266 -30.25 7.605 1 54.81 19 GLY B O 1
ATOM 2912 N N . GLU B 1 20 ? -10.109 -31.828 9.203 1 65.38 20 GLU B N 1
ATOM 2913 C CA . GLU B 1 20 ? -11.148 -31.828 10.227 1 65.38 20 GLU B CA 1
ATOM 2914 C C . GLU B 1 20 ? -11.148 -30.516 11 1 65.38 20 GLU B C 1
ATOM 2916 O O . GLU B 1 20 ? -12.211 -29.969 11.305 1 65.38 20 GLU B O 1
ATOM 2921 N N . PRO B 1 21 ? -10.023 -29.797 11.086 1 77.25 21 PRO B N 1
ATOM 2922 C CA . PRO B 1 21 ? -10.125 -28.688 12.031 1 77.25 21 PRO B CA 1
ATOM 2923 C C . PRO B 1 21 ? -10.836 -27.469 11.445 1 77.25 21 PRO B C 1
ATOM 2925 O O . PRO B 1 21 ? -11.547 -26.766 12.164 1 77.25 21 PRO B O 1
ATOM 2928 N N . ILE B 1 22 ? -10.805 -27.359 10.172 1 80.31 22 ILE B N 1
ATOM 2929 C CA . ILE B 1 22 ? -11.438 -26.203 9.547 1 80.31 22 ILE B CA 1
ATOM 2930 C C . ILE B 1 22 ? -12.953 -26.344 9.625 1 80.31 22 ILE B C 1
ATOM 2932 O O . ILE B 1 22 ? -13.656 -25.375 9.922 1 80.31 22 ILE B O 1
ATOM 2936 N N . SER B 1 23 ? -13.445 -27.547 9.461 1 82.06 23 SER B N 1
ATOM 2937 C CA . SER B 1 23 ? -14.883 -27.781 9.438 1 82.06 23 SER B CA 1
ATOM 2938 C C . SER B 1 23 ? -15.484 -27.672 10.836 1 82.06 23 SER B C 1
ATOM 2940 O O . SER B 1 23 ? -16.688 -27.484 10.984 1 82.06 23 SER B O 1
ATOM 2942 N N . GLN B 1 24 ? -14.609 -27.719 11.805 1 82.69 24 GLN B N 1
ATOM 2943 C CA . GLN B 1 24 ? -15.102 -27.656 13.18 1 82.69 24 GLN B CA 1
ATOM 2944 C C . GLN B 1 24 ? -15.086 -26.219 13.711 1 82.69 24 GLN B C 1
ATOM 2946 O O . GLN B 1 24 ? -15.969 -25.828 14.477 1 82.69 24 GLN B O 1
ATOM 2951 N N . VAL B 1 25 ? -14.234 -25.422 13.359 1 85.62 25 VAL B N 1
ATOM 2952 C CA . VAL B 1 25 ? -14.016 -24.125 13.969 1 85.62 25 VAL B CA 1
ATOM 2953 C C . VAL B 1 25 ? -14.734 -23.047 13.164 1 85.62 25 VAL B C 1
ATOM 2955 O O . VAL B 1 25 ? -15.312 -22.109 13.727 1 85.62 25 VAL B O 1
ATOM 2958 N N . MET B 1 26 ? -14.812 -23.188 11.922 1 90.75 26 MET B N 1
ATOM 2959 C CA . MET B 1 26 ? -15.242 -22.109 11.039 1 90.75 26 MET B CA 1
ATOM 2960 C C . MET B 1 26 ? -16.75 -21.891 11.133 1 90.75 26 MET B C 1
ATOM 2962 O O . MET B 1 26 ? -17.203 -20.766 11.289 1 90.75 26 MET B O 1
ATOM 2966 N N . PRO B 1 27 ? -17.547 -22.969 11.148 1 92.31 27 PRO B N 1
ATOM 2967 C CA . PRO B 1 27 ? -18.984 -22.734 11.102 1 92.31 27 PRO B CA 1
ATOM 2968 C C . PRO B 1 27 ? -19.5 -21.984 12.328 1 92.31 27 PRO B C 1
ATOM 2970 O O . PRO B 1 27 ? -20.219 -20.984 12.188 1 92.31 27 PRO B O 1
ATOM 2973 N N . PRO B 1 28 ? -19.156 -22.359 13.547 1 92.75 28 PRO B N 1
ATOM 2974 C CA . PRO B 1 28 ? -19.656 -21.578 14.688 1 92.75 28 PRO B CA 1
ATOM 2975 C C . PRO B 1 28 ? -19.203 -20.125 14.656 1 92.75 28 PRO B C 1
ATOM 2977 O O . PRO B 1 28 ? -19.953 -19.234 15.031 1 92.75 28 PRO B O 1
ATOM 2980 N N . LEU B 1 29 ? -18.016 -19.891 14.281 1 93 29 LEU B N 1
ATOM 2981 C CA . LEU B 1 29 ? -17.484 -18.531 14.203 1 93 29 LEU B CA 1
ATOM 2982 C C . LEU B 1 29 ? -18.266 -17.703 13.18 1 93 29 LEU B C 1
ATOM 2984 O O . LEU B 1 29 ? -18.688 -16.594 13.469 1 93 29 LEU B O 1
ATOM 2988 N N . LEU B 1 30 ? -18.484 -18.281 12.07 1 95.69 30 LEU B N 1
ATOM 2989 C CA . LEU B 1 30 ? -19.156 -17.562 10.992 1 95.69 30 LEU B CA 1
ATOM 2990 C C . LEU B 1 30 ? -20.625 -17.344 11.312 1 95.69 30 LEU B C 1
ATOM 2992 O O . LEU B 1 30 ? -21.203 -16.328 10.938 1 95.69 30 LEU B O 1
ATOM 2996 N N . ILE B 1 31 ? -21.234 -18.25 12 1 95.88 31 ILE B N 1
ATOM 2997 C CA . ILE B 1 31 ? -22.625 -18.094 12.414 1 95.88 31 ILE B CA 1
ATOM 2998 C C . ILE B 1 31 ? -22.75 -16.938 13.406 1 95.88 31 ILE B C 1
ATOM 3000 O O . ILE B 1 31 ? -23.656 -16.109 13.289 1 95.88 31 ILE B O 1
ATOM 3004 N N . LEU B 1 32 ? -21.812 -16.922 14.273 1 94.81 32 LEU B N 1
ATOM 3005 C CA . LEU B 1 32 ? -21.797 -15.828 15.25 1 94.81 32 LEU B CA 1
ATOM 3006 C C . LEU B 1 32 ? -21.641 -14.477 14.547 1 94.81 32 LEU B C 1
ATOM 3008 O O . LEU B 1 32 ? -22.375 -13.539 14.836 1 94.81 32 LEU B O 1
ATOM 3012 N N . VAL B 1 33 ? -20.688 -14.367 13.672 1 96.19 33 VAL B N 1
ATOM 3013 C CA . VAL B 1 33 ? -20.406 -13.133 12.945 1 96.19 33 VAL B CA 1
ATOM 3014 C C . VAL B 1 33 ? -21.625 -12.75 12.109 1 96.19 33 VAL B C 1
ATOM 3016 O O . VAL B 1 33 ? -22 -11.57 12.039 1 96.19 33 VAL B O 1
ATOM 3019 N N . PHE B 1 34 ? -22.25 -13.742 11.547 1 96.81 34 PHE B N 1
ATOM 3020 C CA . PHE B 1 34 ? -23.422 -13.484 10.711 1 96.81 34 PHE B CA 1
ATOM 3021 C C . PHE B 1 34 ? -24.578 -12.93 11.539 1 96.81 34 PHE B C 1
ATOM 3023 O O . PHE B 1 34 ? -25.172 -11.914 11.18 1 96.81 34 PHE B O 1
ATOM 3030 N N . VAL B 1 35 ? -24.891 -13.516 12.633 1 96.5 35 VAL B N 1
ATOM 3031 C CA . VAL B 1 35 ? -26.031 -13.133 13.461 1 96.5 35 VAL B CA 1
ATOM 3032 C C . VAL B 1 35 ? -25.812 -11.742 14.031 1 96.5 35 VAL B C 1
ATOM 3034 O O . VAL B 1 35 ? -26.656 -10.852 13.859 1 96.5 35 VAL B O 1
ATOM 3037 N N . LEU B 1 36 ? -24.688 -11.523 14.586 1 95.25 36 LEU B N 1
ATOM 3038 C CA . LEU B 1 36 ? -24.406 -10.234 15.211 1 95.25 36 LEU B CA 1
ATOM 3039 C C . LEU B 1 36 ? -24.203 -9.156 14.148 1 95.25 36 LEU B C 1
ATOM 3041 O O . LEU B 1 36 ? -24.641 -8.016 14.328 1 95.25 36 LEU B O 1
ATOM 3045 N N . GLY B 1 37 ? -23.531 -9.516 13.086 1 96 37 GLY B N 1
ATOM 3046 C CA . GLY B 1 37 ? -23.281 -8.555 12.023 1 96 37 GLY B CA 1
ATOM 3047 C C . GLY B 1 37 ? -24.531 -8.156 11.273 1 96 37 GLY B C 1
ATOM 3048 O O . GLY B 1 37 ? -24.719 -6.977 10.953 1 96 37 GLY B O 1
ATOM 3049 N N . ALA B 1 38 ? -25.312 -9.164 10.93 1 96.12 38 ALA B N 1
ATOM 3050 C CA . ALA B 1 38 ? -26.562 -8.891 10.219 1 96.12 38 ALA B CA 1
ATOM 3051 C C . ALA B 1 38 ? -27.516 -8.047 11.07 1 96.12 38 ALA B C 1
ATOM 3053 O O . ALA B 1 38 ? -28.141 -7.113 10.57 1 96.12 38 ALA B O 1
ATOM 3054 N N . LEU B 1 39 ? -27.562 -8.367 12.312 1 94.19 39 LEU B N 1
ATOM 3055 C CA . LEU B 1 39 ? -28.406 -7.609 13.219 1 94.19 39 LEU B CA 1
ATOM 3056 C C . LEU B 1 39 ? -27.891 -6.184 13.391 1 94.19 39 LEU B C 1
ATOM 3058 O O . LEU B 1 39 ? -28.656 -5.223 13.242 1 94.19 39 LEU B O 1
ATOM 3062 N N . GLY B 1 40 ? -26.656 -6.051 13.695 1 93.19 40 GLY B N 1
ATOM 3063 C CA . GLY B 1 40 ? -26.078 -4.734 13.906 1 93.19 40 GLY B CA 1
ATOM 3064 C C . GLY B 1 40 ? -26.156 -3.84 12.68 1 93.19 40 GLY B C 1
ATOM 3065 O O . GLY B 1 40 ? -26.641 -2.709 12.773 1 93.19 40 GLY B O 1
ATOM 3066 N N . ASN B 1 41 ? -25.656 -4.289 11.562 1 95.31 41 ASN B N 1
ATOM 3067 C CA . ASN B 1 41 ? -25.688 -3.506 10.336 1 95.31 41 ASN B CA 1
ATOM 3068 C C . ASN B 1 41 ? -27.109 -3.305 9.828 1 95.31 41 ASN B C 1
ATOM 3070 O O . ASN B 1 41 ? -27.422 -2.271 9.234 1 95.31 41 ASN B O 1
ATOM 3074 N N . GLY B 1 42 ? -27.984 -4.344 10.102 1 93.75 42 GLY B N 1
ATOM 3075 C CA . GLY B 1 42 ? -29.391 -4.188 9.75 1 93.75 42 GLY B CA 1
ATOM 3076 C C . GLY B 1 42 ? -30.062 -3.066 10.508 1 93.75 42 GLY B C 1
ATOM 3077 O O . GLY B 1 42 ? -30.781 -2.258 9.922 1 93.75 42 GLY B O 1
ATOM 3078 N N . ILE B 1 43 ? -29.812 -2.984 11.781 1 91 43 ILE B N 1
ATOM 3079 C CA . ILE B 1 43 ? -30.375 -1.932 12.625 1 91 43 ILE B CA 1
ATOM 3080 C C . ILE B 1 43 ? -29.828 -0.576 12.18 1 91 43 ILE B C 1
ATOM 3082 O O . ILE B 1 43 ? -30.562 0.406 12.109 1 91 43 ILE B O 1
ATOM 3086 N N . ALA B 1 44 ? -28.578 -0.535 11.906 1 90.44 44 ALA B N 1
ATOM 3087 C CA . ALA B 1 44 ? -27.969 0.709 11.445 1 90.44 44 ALA B CA 1
ATOM 3088 C C . ALA B 1 44 ? -28.609 1.188 10.148 1 90.44 44 ALA B C 1
ATOM 3090 O O . ALA B 1 44 ? -28.938 2.367 10.008 1 90.44 44 ALA B O 1
ATOM 3091 N N . LEU B 1 45 ? -28.766 0.28 9.242 1 92.69 45 LEU B N 1
ATOM 3092 C CA . LEU B 1 45 ? -29.359 0.632 7.957 1 92.69 45 LEU B CA 1
ATOM 3093 C C . LEU B 1 45 ? -30.797 1.111 8.133 1 92.69 45 LEU B C 1
ATOM 3095 O O . LEU B 1 45 ? -31.219 2.074 7.488 1 92.69 45 LEU B O 1
ATOM 3099 N N . CYS B 1 46 ? -31.531 0.421 9.016 1 89.56 46 CYS B N 1
ATOM 3100 C CA . CYS B 1 46 ? -32.875 0.846 9.312 1 89.56 46 CYS B CA 1
ATOM 3101 C C . CYS B 1 46 ? -32.906 2.23 9.953 1 89.56 46 CYS B C 1
ATOM 3103 O O . CYS B 1 46 ? -33.75 3.053 9.641 1 89.56 46 CYS B O 1
ATOM 3105 N N . GLY B 1 47 ? -31.953 2.539 10.766 1 86.12 47 GLY B N 1
ATOM 3106 C CA . GLY B 1 47 ? -31.828 3.854 11.375 1 86.12 47 GLY B CA 1
ATOM 3107 C C . GLY B 1 47 ? -31.531 4.949 10.367 1 86.12 47 GLY B C 1
ATOM 3108 O O . GLY B 1 47 ? -32.125 6.023 10.422 1 86.12 47 GLY B O 1
ATOM 3109 N N . PHE B 1 48 ? -30.703 4.672 9.438 1 86.19 48 PHE B N 1
ATOM 3110 C CA . PHE B 1 48 ? -30.359 5.66 8.414 1 86.19 48 PHE B CA 1
ATOM 3111 C C . PHE B 1 48 ? -31.547 5.926 7.5 1 86.19 48 PHE B C 1
ATOM 3113 O O . PHE B 1 48 ? -31.812 7.074 7.137 1 86.19 48 PHE B O 1
ATOM 3120 N N . CYS B 1 49 ? -32.25 4.879 7.156 1 85.94 49 CYS B N 1
ATOM 3121 C CA . CYS B 1 49 ? -33.312 4.984 6.164 1 85.94 49 CYS B CA 1
ATOM 3122 C C . CYS B 1 49 ? -34.594 5.555 6.781 1 85.94 49 CYS B C 1
ATOM 3124 O O . CYS B 1 49 ? -35.312 6.34 6.148 1 85.94 49 CYS B O 1
ATOM 3126 N N . PHE B 1 50 ? -34.875 5.277 8.062 1 84.44 50 PHE B N 1
ATOM 3127 C CA . PHE B 1 50 ? -36.188 5.625 8.602 1 84.44 50 PHE B CA 1
ATOM 3128 C C . PHE B 1 50 ? -36.062 6.754 9.617 1 84.44 50 PHE B C 1
ATOM 3130 O O . PHE B 1 50 ? -37.031 7.453 9.891 1 84.44 50 PHE B O 1
ATOM 3137 N N . HIS B 1 51 ? -34.906 7.004 10.117 1 76.81 51 HIS B N 1
ATOM 3138 C CA . HIS B 1 51 ? -34.844 7.949 11.227 1 76.81 51 HIS B CA 1
ATOM 3139 C C . HIS B 1 51 ? -34 9.156 10.875 1 76.81 51 HIS B C 1
ATOM 3141 O O . HIS B 1 51 ? -34 10.164 11.586 1 76.81 51 HIS B O 1
ATOM 3147 N N . MET B 1 52 ? -33.25 9 9.836 1 75 52 MET B N 1
ATOM 3148 C CA . MET B 1 52 ? -32.375 10.117 9.516 1 75 52 MET B CA 1
ATOM 3149 C C . MET B 1 52 ? -33.156 11.219 8.789 1 75 52 MET B C 1
ATOM 3151 O O . MET B 1 52 ? -33.75 10.977 7.742 1 75 52 MET B O 1
ATOM 3155 N N . LYS B 1 53 ? -33.125 12.391 9.422 1 71.5 53 LYS B N 1
ATOM 3156 C CA . LYS B 1 53 ? -33.875 13.523 8.867 1 71.5 53 LYS B CA 1
ATOM 3157 C C . LYS B 1 53 ? -33 14.328 7.91 1 71.5 53 LYS B C 1
ATOM 3159 O O . LYS B 1 53 ? -33.469 14.758 6.855 1 71.5 53 LYS B O 1
ATOM 3164 N N . THR B 1 54 ? -31.688 14.453 8.289 1 80.25 54 THR B N 1
ATOM 3165 C CA . THR B 1 54 ? -30.812 15.273 7.465 1 80.25 54 THR B CA 1
ATOM 3166 C C . THR B 1 54 ? -29.562 14.477 7.066 1 80.25 54 THR B C 1
ATOM 3168 O O . THR B 1 54 ? -28.891 13.906 7.922 1 80.25 54 THR B O 1
ATOM 3171 N N . TRP B 1 55 ? -29.5 14.367 5.785 1 84 55 TRP B N 1
ATOM 3172 C CA . TRP B 1 55 ? -28.328 13.68 5.254 1 84 55 TRP B CA 1
ATOM 3173 C C . TRP B 1 55 ? -27.172 14.656 5.07 1 84 55 TRP B C 1
ATOM 3175 O O . TRP B 1 55 ? -27.344 15.734 4.496 1 84 55 TRP B O 1
ATOM 3185 N N . LYS B 1 56 ? -26.125 14.359 5.766 1 87 56 LYS B N 1
ATOM 3186 C CA . LYS B 1 56 ? -24.859 15.07 5.57 1 87 56 LYS B CA 1
ATOM 3187 C C . LYS B 1 56 ? -23.844 14.188 4.855 1 87 56 LYS B C 1
ATOM 3189 O O . LYS B 1 56 ? -24.078 12.992 4.668 1 87 56 LYS B O 1
ATOM 3194 N N . SER B 1 57 ? -22.859 14.773 4.41 1 88.81 57 SER B N 1
ATOM 3195 C CA . SER B 1 57 ? -21.828 14.031 3.691 1 88.81 57 SER B CA 1
ATOM 3196 C C . SER B 1 57 ? -21.281 12.883 4.535 1 88.81 57 SER B C 1
ATOM 3198 O O . SER B 1 57 ? -21.094 11.773 4.035 1 88.81 57 SER B O 1
ATOM 3200 N N . SER B 1 58 ? -21.078 13.094 5.844 1 88.38 58 SER B N 1
ATOM 3201 C CA . SER B 1 58 ? -20.562 12.07 6.746 1 88.38 58 SER B CA 1
ATOM 3202 C C . SER B 1 58 ? -21.531 10.891 6.852 1 88.38 58 SER B C 1
ATOM 3204 O O . SER B 1 58 ? -21.094 9.734 6.898 1 88.38 58 SER B O 1
ATOM 3206 N N . THR B 1 59 ? -22.828 11.164 6.855 1 89.94 59 THR B N 1
ATOM 3207 C CA . THR B 1 59 ? -23.844 10.125 6.992 1 89.94 59 THR B CA 1
ATOM 3208 C C . THR B 1 59 ? -23.938 9.297 5.715 1 89.94 59 THR B C 1
ATOM 3210 O O . THR B 1 59 ? -24.234 8.102 5.77 1 89.94 59 THR B O 1
ATOM 3213 N N . ILE B 1 60 ? -23.641 9.922 4.586 1 93.31 60 ILE B N 1
ATOM 3214 C CA . ILE B 1 60 ? -23.641 9.195 3.322 1 93.31 60 ILE B CA 1
ATOM 3215 C C . ILE B 1 60 ? -22.531 8.148 3.322 1 93.31 60 ILE B C 1
ATOM 3217 O O . ILE B 1 60 ? -22.75 7.008 2.91 1 93.31 60 ILE B O 1
ATOM 3221 N N . TYR B 1 61 ? -21.359 8.539 3.779 1 94 61 TYR B N 1
ATOM 3222 C CA . TYR B 1 61 ? -20.25 7.609 3.846 1 94 61 TYR B CA 1
ATOM 3223 C C . TYR B 1 61 ? -20.531 6.488 4.836 1 94 61 TYR B C 1
ATOM 3225 O O . TYR B 1 61 ? -20.25 5.32 4.559 1 94 61 TYR B O 1
ATOM 3233 N N . LEU B 1 62 ? -21.172 6.836 5.98 1 92.25 62 LEU B N 1
ATOM 3234 C CA . LEU B 1 62 ? -21.5 5.84 6.988 1 92.25 62 LEU B CA 1
ATOM 3235 C C . LEU B 1 62 ? -22.578 4.887 6.477 1 92.25 62 LEU B C 1
ATOM 3237 O O . LEU B 1 62 ? -22.547 3.689 6.781 1 92.25 62 LEU B O 1
ATOM 3241 N N . PHE B 1 63 ? -23.5 5.406 5.75 1 93.62 63 PHE B N 1
ATOM 3242 C CA . PHE B 1 63 ? -24.531 4.586 5.141 1 93.62 63 PHE B CA 1
ATOM 3243 C C . PHE B 1 63 ? -23.922 3.547 4.203 1 93.62 63 PHE B C 1
ATOM 3245 O O . PHE B 1 63 ? -24.281 2.367 4.258 1 93.62 63 PHE B O 1
ATOM 3252 N N . ASN B 1 64 ? -23.047 3.982 3.342 1 96.62 64 ASN B N 1
ATOM 3253 C CA . ASN B 1 64 ? -22.406 3.062 2.404 1 96.62 64 ASN B CA 1
ATOM 3254 C C . ASN B 1 64 ? -21.531 2.041 3.127 1 96.62 64 ASN B C 1
ATOM 3256 O O . ASN B 1 64 ? -21.406 0.901 2.678 1 96.62 64 ASN B O 1
ATOM 3260 N N . LEU B 1 65 ? -20.922 2.49 4.234 1 95.81 65 LEU B N 1
ATOM 3261 C CA . LEU B 1 65 ? -20.203 1.543 5.066 1 95.81 65 LEU B CA 1
ATOM 3262 C C . LEU B 1 65 ? -21.125 0.455 5.598 1 95.81 65 LEU B C 1
ATOM 3264 O O . LEU B 1 65 ? -20.797 -0.733 5.52 1 95.81 65 LEU B O 1
ATOM 3268 N N . ALA B 1 66 ? -22.281 0.863 6.062 1 95.19 66 ALA B N 1
ATOM 3269 C CA . ALA B 1 66 ? -23.266 -0.082 6.582 1 95.19 66 ALA B CA 1
ATOM 3270 C C . ALA B 1 66 ? -23.781 -1.004 5.48 1 95.19 66 ALA B C 1
ATOM 3272 O O . ALA B 1 66 ? -24.016 -2.193 5.711 1 95.19 66 ALA B O 1
ATOM 3273 N N . VAL B 1 67 ? -23.938 -0.459 4.324 1 96.75 67 VAL B N 1
ATOM 3274 C CA . VAL B 1 67 ? -24.391 -1.249 3.184 1 96.75 67 VAL B CA 1
ATOM 3275 C C . VAL B 1 67 ? -23.359 -2.312 2.844 1 96.75 67 VAL B C 1
ATOM 3277 O O . VAL B 1 67 ? -23.688 -3.484 2.664 1 96.75 67 VAL B O 1
ATOM 3280 N N . ALA B 1 68 ? -22.109 -1.909 2.736 1 97.69 68 ALA B N 1
ATOM 3281 C CA . ALA B 1 68 ? -21.031 -2.848 2.438 1 97.69 68 ALA B CA 1
ATOM 3282 C C . ALA B 1 68 ? -20.953 -3.951 3.488 1 97.69 68 ALA B C 1
ATOM 3284 O O . ALA B 1 68 ? -20.844 -5.133 3.15 1 97.69 68 ALA B O 1
ATOM 3285 N N . ASP B 1 69 ? -21.047 -3.543 4.73 1 97.5 69 ASP B N 1
ATOM 3286 C CA . ASP B 1 69 ? -20.969 -4.5 5.828 1 97.5 69 ASP B CA 1
ATOM 3287 C C . ASP B 1 69 ? -22.156 -5.457 5.809 1 97.5 69 ASP B C 1
ATOM 3289 O O . ASP B 1 69 ? -21.984 -6.664 5.992 1 97.5 69 ASP B O 1
ATOM 3293 N N . PHE B 1 70 ? -23.312 -4.965 5.59 1 97.25 70 PHE B N 1
ATOM 3294 C CA . PHE B 1 70 ? -24.516 -5.789 5.582 1 97.25 70 PHE B CA 1
ATOM 3295 C C . PHE B 1 70 ? -24.484 -6.793 4.438 1 97.25 70 PHE B C 1
ATOM 3297 O O . PHE B 1 70 ? -24.812 -7.969 4.625 1 97.25 70 PHE B O 1
ATOM 3304 N N . LEU B 1 71 ? -24.156 -6.309 3.279 1 97.25 71 LEU B N 1
ATOM 3305 C CA . LEU B 1 71 ? -24.062 -7.191 2.121 1 97.25 71 LEU B CA 1
ATOM 3306 C C . LEU B 1 71 ? -23.031 -8.281 2.35 1 97.25 71 LEU B C 1
ATOM 3308 O O . LEU B 1 71 ? -23.203 -9.414 1.892 1 97.25 71 LEU B O 1
ATOM 3312 N N . LEU B 1 72 ? -21.938 -7.953 3.018 1 97.44 72 LEU B N 1
ATOM 3313 C CA . LEU B 1 72 ? -20.938 -8.945 3.371 1 97.44 72 LEU B CA 1
ATOM 3314 C C . LEU B 1 72 ? -21.516 -10.008 4.297 1 97.44 72 LEU B C 1
ATOM 3316 O O . LEU B 1 72 ? -21.281 -11.203 4.105 1 97.44 72 LEU B O 1
ATOM 3320 N N . MET B 1 73 ? -22.328 -9.594 5.273 1 97.06 73 MET B N 1
ATOM 3321 C CA . MET B 1 73 ? -22.938 -10.508 6.234 1 97.06 73 MET B CA 1
ATOM 3322 C C . MET B 1 73 ? -23.906 -11.461 5.543 1 97.06 73 MET B C 1
ATOM 3324 O O . MET B 1 73 ? -23.953 -12.648 5.875 1 97.06 73 MET B O 1
ATOM 3328 N N . ILE B 1 74 ? -24.578 -11.023 4.523 1 95 74 ILE B N 1
ATOM 3329 C CA . ILE B 1 74 ? -25.594 -11.812 3.84 1 95 74 ILE B CA 1
ATOM 3330 C C . ILE B 1 74 ? -24.938 -12.938 3.049 1 95 74 ILE B C 1
ATOM 3332 O O . ILE B 1 74 ? -25.562 -13.969 2.771 1 95 74 ILE B O 1
ATOM 3336 N N . CYS B 1 75 ? -23.719 -12.812 2.752 1 94.44 75 CYS B N 1
ATOM 3337 C CA . CYS B 1 75 ? -23 -13.82 1.976 1 94.44 75 CYS B CA 1
ATOM 3338 C C . CYS B 1 75 ? -22.438 -14.906 2.883 1 94.44 75 CYS B C 1
ATOM 3340 O O . CYS B 1 75 ? -22.031 -15.969 2.408 1 94.44 75 CYS B O 1
ATOM 3342 N N . LEU B 1 76 ? -22.406 -14.727 4.215 1 95.75 76 LEU B N 1
ATOM 3343 C CA . LEU B 1 76 ? -21.672 -15.594 5.133 1 95.75 76 LEU B CA 1
ATOM 3344 C C . LEU B 1 76 ? -22.375 -16.938 5.289 1 95.75 76 LEU B C 1
ATOM 3346 O O . LEU B 1 76 ? -21.734 -17.969 5.449 1 95.75 76 LEU B O 1
ATOM 3350 N N . PRO B 1 77 ? -23.75 -17.031 5.164 1 94.75 77 PRO B N 1
ATOM 3351 C CA . PRO B 1 77 ? -24.406 -18.344 5.27 1 94.75 77 PRO B CA 1
ATOM 3352 C C . PRO B 1 77 ? -23.969 -19.312 4.172 1 94.75 77 PRO B C 1
ATOM 3354 O O . PRO B 1 77 ? -23.828 -20.516 4.422 1 94.75 77 PRO B O 1
ATOM 3357 N N . LEU B 1 78 ? -23.812 -18.812 2.977 1 92.69 78 LEU B N 1
ATOM 3358 C CA . LEU B 1 78 ? -23.344 -19.672 1.89 1 92.69 78 LEU B CA 1
ATOM 3359 C C . LEU B 1 78 ? -21.938 -20.188 2.166 1 92.69 78 LEU B C 1
ATOM 3361 O O . LEU B 1 78 ? -21.641 -21.359 1.888 1 92.69 78 LEU B O 1
ATOM 3365 N N . ARG B 1 79 ? -21.109 -19.375 2.707 1 91.69 79 ARG B N 1
ATOM 3366 C CA . ARG B 1 79 ? -19.766 -19.797 3.07 1 91.69 79 ARG B CA 1
ATOM 3367 C C . ARG B 1 79 ? -19.797 -20.781 4.23 1 91.69 79 ARG B C 1
ATOM 3369 O O . ARG B 1 79 ? -18.984 -21.719 4.273 1 91.69 79 ARG B O 1
ATOM 3376 N N . THR B 1 80 ? -20.656 -20.516 5.191 1 93.06 80 THR B N 1
ATOM 3377 C CA . THR B 1 80 ? -20.812 -21.422 6.324 1 93.06 80 THR B CA 1
ATOM 3378 C C . THR B 1 80 ? -21.219 -22.812 5.855 1 93.06 80 THR B C 1
ATOM 3380 O O . THR B 1 80 ? -20.688 -23.812 6.332 1 93.06 80 THR B O 1
ATOM 3383 N N . ASP B 1 81 ? -22.125 -22.891 4.859 1 92.38 81 ASP B N 1
ATOM 3384 C CA . ASP B 1 81 ? -22.547 -24.156 4.293 1 92.38 81 ASP B CA 1
ATOM 3385 C C . ASP B 1 81 ? -21.391 -24.891 3.627 1 92.38 81 ASP B C 1
ATOM 3387 O O . ASP B 1 81 ? -21.25 -26.109 3.74 1 92.38 81 ASP B O 1
ATOM 3391 N N . TYR B 1 82 ? -20.562 -24.156 3.018 1 90 82 TYR B N 1
ATOM 3392 C CA . TYR B 1 82 ? -19.375 -24.688 2.379 1 90 82 TYR B CA 1
ATOM 3393 C C . TYR B 1 82 ? -18.484 -25.406 3.395 1 90 82 TYR B C 1
ATOM 3395 O O . TYR B 1 82 ? -18 -26.516 3.145 1 90 82 TYR B O 1
ATOM 3403 N N . TYR B 1 83 ? -18.312 -24.797 4.559 1 88.69 83 TYR B N 1
ATOM 3404 C CA . TYR B 1 83 ? -17.453 -25.391 5.586 1 88.69 83 TYR B CA 1
ATOM 3405 C C . TYR B 1 83 ? -18.156 -26.562 6.27 1 88.69 83 TYR B C 1
ATOM 3407 O O . TYR B 1 83 ? -17.516 -27.531 6.668 1 88.69 83 TYR B O 1
ATOM 3415 N N . LEU B 1 84 ? -19.438 -26.516 6.371 1 89.75 84 LEU B N 1
ATOM 3416 C CA . LEU B 1 84 ? -20.203 -27.594 6.98 1 89.75 84 LEU B CA 1
ATOM 3417 C C . LEU B 1 84 ? -20.156 -28.844 6.109 1 89.75 84 LEU B C 1
ATOM 3419 O O . LEU B 1 84 ? -20.188 -29.969 6.625 1 89.75 84 LEU B O 1
ATOM 3423 N N . ARG B 1 85 ? -20.031 -28.672 4.805 1 88 85 ARG B N 1
ATOM 3424 C CA . ARG B 1 85 ? -19.922 -29.797 3.873 1 88 85 ARG B CA 1
ATOM 3425 C C . ARG B 1 85 ? -18.469 -30.203 3.662 1 88 85 ARG B C 1
ATOM 3427 O O . ARG B 1 85 ? -18.109 -30.703 2.6 1 88 85 ARG B O 1
ATOM 3434 N N . ARG B 1 86 ? -17.625 -29.812 4.605 1 83.56 86 ARG B N 1
ATOM 3435 C CA . ARG B 1 86 ? -16.219 -30.188 4.586 1 83.56 86 ARG B CA 1
ATOM 3436 C C . ARG B 1 86 ?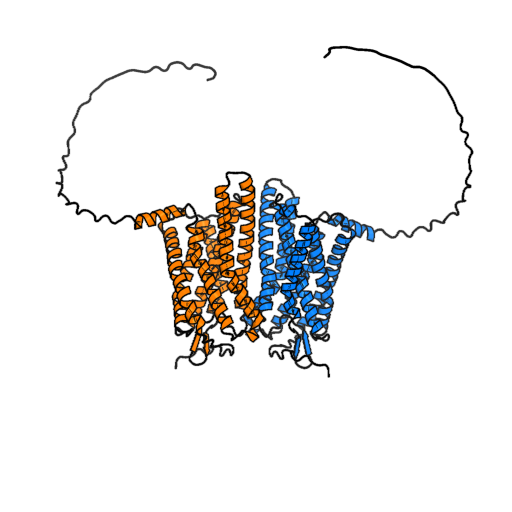 -15.531 -29.688 3.32 1 83.56 86 ARG B C 1
ATOM 3438 O O . ARG B 1 86 ? -14.781 -30.422 2.676 1 83.56 86 ARG B O 1
ATOM 3445 N N . ARG B 1 87 ? -16.016 -28.5 2.83 1 83.62 87 ARG B N 1
ATOM 3446 C CA . ARG B 1 87 ? -15.406 -27.766 1.726 1 83.62 87 ARG B CA 1
ATOM 3447 C C . ARG B 1 87 ? -15.727 -28.422 0.388 1 83.62 87 ARG B C 1
ATOM 3449 O O . ARG B 1 87 ? -14.922 -28.375 -0.542 1 83.62 87 ARG B O 1
ATOM 3456 N N . HIS B 1 88 ? -16.797 -29.172 0.354 1 84.69 88 HIS B N 1
ATOM 3457 C CA . HIS B 1 88 ? -17.297 -29.672 -0.916 1 84.69 88 HIS B CA 1
ATOM 3458 C C . HIS B 1 88 ? -18.297 -28.719 -1.534 1 84.69 88 HIS B C 1
ATOM 3460 O O . HIS B 1 88 ? -19.391 -28.516 -0.992 1 84.69 88 HIS B O 1
ATOM 3466 N N . TRP B 1 89 ? -17.891 -28.109 -2.623 1 88.25 89 TRP B N 1
ATOM 3467 C CA . TRP B 1 89 ? -18.719 -27.141 -3.316 1 88.25 89 TRP B CA 1
ATOM 3468 C C . TRP B 1 89 ? -19.625 -27.812 -4.34 1 88.25 89 TRP B C 1
ATOM 3470 O O . TRP B 1 89 ? -19.141 -28.484 -5.258 1 88.25 89 TRP B O 1
ATOM 3480 N N . ILE B 1 90 ? -20.984 -27.609 -4.207 1 88 90 ILE B N 1
ATOM 3481 C CA . ILE B 1 90 ? -21.922 -28.359 -5.039 1 88 90 ILE B CA 1
ATOM 3482 C C . ILE B 1 90 ? -22.672 -27.391 -5.953 1 88 90 ILE B C 1
ATOM 3484 O O . ILE B 1 90 ? -23.484 -27.828 -6.777 1 88 90 ILE B O 1
ATOM 3488 N N . PHE B 1 91 ? -22.484 -26.094 -5.938 1 90.94 91 PHE B N 1
ATOM 3489 C CA . PHE B 1 91 ? -23.344 -25.125 -6.617 1 90.94 91 PHE B CA 1
ATOM 3490 C C . PHE B 1 91 ? -22.766 -24.766 -7.984 1 90.94 91 PHE B C 1
ATOM 3492 O O . PHE B 1 91 ? -23.359 -23.969 -8.719 1 90.94 91 PHE B O 1
ATOM 3499 N N . GLY B 1 92 ? -21.656 -25.281 -8.336 1 88.31 92 GLY B N 1
ATOM 3500 C CA . GLY B 1 92 ? -21.109 -25.016 -9.656 1 88.31 92 GLY B CA 1
ATOM 3501 C C . GLY B 1 92 ? -20.094 -23.875 -9.672 1 88.31 92 GLY B C 1
ATOM 3502 O O . GLY B 1 92 ? -19.844 -23.266 -8.641 1 88.31 92 GLY B O 1
ATOM 3503 N N . ASP B 1 93 ? -19.641 -23.609 -10.844 1 89 93 ASP B N 1
ATOM 3504 C CA . ASP B 1 93 ? -18.562 -22.656 -11.016 1 89 93 ASP B CA 1
ATOM 3505 C C . ASP B 1 93 ? -19.078 -21.219 -10.922 1 89 93 ASP B C 1
ATOM 3507 O O . ASP B 1 93 ? -18.453 -20.375 -10.281 1 89 93 ASP B O 1
ATOM 3511 N N . ILE B 1 94 ? -20.156 -20.891 -11.555 1 91.25 94 ILE B N 1
ATOM 3512 C CA . ILE B 1 94 ? -20.688 -19.531 -11.586 1 91.25 94 ILE B CA 1
ATOM 3513 C C . ILE B 1 94 ? -21.016 -19.062 -10.164 1 91.25 94 ILE B C 1
ATOM 3515 O O . ILE B 1 94 ? -20.672 -17.938 -9.781 1 91.25 94 ILE B O 1
ATOM 3519 N N . ALA B 1 95 ? -21.594 -19.938 -9.43 1 92.5 95 ALA B N 1
ATOM 3520 C CA . ALA B 1 95 ? -21.938 -19.594 -8.047 1 92.5 95 ALA B CA 1
ATOM 3521 C C . ALA B 1 95 ? -20.688 -19.375 -7.211 1 92.5 95 ALA B C 1
ATOM 3523 O O . ALA B 1 95 ? -20.656 -18.5 -6.344 1 92.5 95 ALA B O 1
ATOM 3524 N N . CYS B 1 96 ? -19.703 -20.172 -7.441 1 90.31 96 CYS B N 1
ATOM 3525 C CA . CYS B 1 96 ? -18.438 -20 -6.727 1 90.31 96 CYS B CA 1
ATOM 3526 C C . CYS B 1 96 ? -17.812 -18.656 -7.031 1 90.31 96 CYS B C 1
ATOM 3528 O O . CYS B 1 96 ? -17.406 -17.938 -6.117 1 90.31 96 CYS B O 1
ATOM 3530 N N . ARG B 1 97 ? -17.844 -18.281 -8.305 1 91.31 97 ARG B N 1
ATOM 3531 C CA . ARG B 1 97 ? -17.281 -17 -8.711 1 91.31 97 ARG B CA 1
ATOM 3532 C C . ARG B 1 97 ? -18.062 -15.836 -8.102 1 91.31 97 ARG B C 1
ATOM 3534 O O . ARG B 1 97 ? -17.469 -14.867 -7.621 1 91.31 97 ARG B O 1
ATOM 3541 N N . LEU B 1 98 ? -19.297 -16 -8.086 1 93.44 98 LEU B N 1
ATOM 3542 C CA . LEU B 1 98 ? -20.156 -14.93 -7.582 1 93.44 98 LEU B CA 1
ATOM 3543 C C . LEU B 1 98 ? -19.969 -14.742 -6.082 1 93.44 98 LEU B C 1
ATOM 3545 O O . LEU B 1 98 ? -19.906 -13.617 -5.594 1 93.44 98 LEU B O 1
ATOM 3549 N N . VAL B 1 99 ? -19.938 -15.805 -5.371 1 93.06 99 VAL B N 1
ATOM 3550 C CA . VAL B 1 99 ? -19.812 -15.719 -3.918 1 93.06 99 VAL B CA 1
ATOM 3551 C C . VAL B 1 99 ? -18.469 -15.109 -3.545 1 93.06 99 VAL B C 1
ATOM 3553 O O . VAL B 1 99 ? -18.391 -14.234 -2.674 1 93.06 99 VAL B O 1
ATOM 3556 N N . LEU B 1 100 ? -17.422 -15.57 -4.188 1 91.81 100 LEU B N 1
ATOM 3557 C CA . LEU B 1 100 ? -16.094 -15.039 -3.9 1 91.81 100 LEU B CA 1
ATOM 3558 C C . LEU B 1 100 ? -16.016 -13.562 -4.27 1 91.81 100 LEU B C 1
ATOM 3560 O O . LEU B 1 100 ? -15.398 -12.773 -3.547 1 91.81 100 LEU B O 1
ATOM 3564 N N . PHE B 1 101 ? -16.609 -13.234 -5.375 1 93.81 101 PHE B N 1
ATOM 3565 C CA . PHE B 1 101 ? -16.641 -11.836 -5.801 1 93.81 101 PHE B CA 1
ATOM 3566 C C . PHE B 1 101 ? -17.391 -10.977 -4.785 1 93.81 101 PHE B C 1
ATOM 3568 O O . PHE B 1 101 ? -16.906 -9.922 -4.387 1 93.81 101 PHE B O 1
ATOM 3575 N N . LYS B 1 102 ? -18.531 -11.398 -4.441 1 95.5 102 LYS B N 1
ATOM 3576 C CA . LYS B 1 102 ? -19.344 -10.633 -3.504 1 95.5 102 LYS B CA 1
ATOM 3577 C C . LYS B 1 102 ? -18.641 -10.469 -2.162 1 95.5 102 LYS B C 1
ATOM 3579 O O . LYS B 1 102 ? -18.688 -9.398 -1.554 1 95.5 102 LYS B O 1
ATOM 3584 N N . LEU B 1 103 ? -18.016 -11.484 -1.662 1 94.62 103 LEU B N 1
ATOM 3585 C CA . LEU B 1 103 ? -17.297 -11.422 -0.398 1 94.62 103 LEU B CA 1
ATOM 3586 C C . LEU B 1 103 ? -16.141 -10.414 -0.483 1 94.62 103 LEU B C 1
ATOM 3588 O O . LEU B 1 103 ? -16.016 -9.547 0.379 1 94.62 103 LEU B O 1
ATOM 3592 N N . ALA B 1 104 ? -15.43 -10.508 -1.544 1 93.56 104 ALA B N 1
ATOM 3593 C CA . ALA B 1 104 ? -14.273 -9.625 -1.714 1 93.56 104 ALA B CA 1
ATOM 3594 C C . ALA B 1 104 ? -14.719 -8.18 -1.953 1 93.56 104 ALA B C 1
ATOM 3596 O O . ALA B 1 104 ? -14.141 -7.25 -1.395 1 93.56 104 ALA B O 1
ATOM 3597 N N . MET B 1 105 ? -15.68 -8.008 -2.791 1 95.81 105 MET B N 1
ATOM 3598 C CA . MET B 1 105 ? -16.156 -6.676 -3.133 1 95.81 105 MET B CA 1
ATOM 3599 C C . MET B 1 105 ? -16.688 -5.953 -1.895 1 95.81 105 MET B C 1
ATOM 3601 O O . MET B 1 105 ? -16.328 -4.801 -1.646 1 95.81 105 MET B O 1
ATOM 3605 N N . ASN B 1 106 ? -17.453 -6.621 -1.14 1 97.12 106 ASN B N 1
ATOM 3606 C CA . ASN B 1 106 ? -18.047 -5.996 0.041 1 97.12 106 ASN B CA 1
ATOM 3607 C C . ASN B 1 106 ? -17 -5.777 1.134 1 97.12 106 ASN B C 1
ATOM 3609 O O . ASN B 1 106 ? -17.078 -4.797 1.877 1 97.12 106 ASN B O 1
ATOM 3613 N N . ARG B 1 107 ? -16.125 -6.688 1.274 1 96.25 107 ARG B N 1
ATOM 3614 C CA . ARG B 1 107 ? -15.031 -6.488 2.213 1 96.25 107 ARG B CA 1
ATOM 3615 C C . ARG B 1 107 ? -14.195 -5.266 1.831 1 96.25 107 ARG B C 1
ATOM 3617 O O . ARG B 1 107 ? -13.898 -4.422 2.678 1 96.25 107 ARG B O 1
ATOM 3624 N N . ALA B 1 108 ? -13.859 -5.184 0.581 1 96.25 108 ALA B N 1
ATOM 3625 C CA . ALA B 1 108 ? -13.117 -4.031 0.087 1 96.25 108 ALA B CA 1
ATOM 3626 C C . ALA B 1 108 ? -13.922 -2.746 0.249 1 96.25 108 ALA B C 1
ATOM 3628 O O . ALA B 1 108 ? -13.375 -1.7 0.603 1 96.25 108 ALA B O 1
ATOM 3629 N N . GLY B 1 109 ? -15.172 -2.869 -0.111 1 97 109 GLY B N 1
ATOM 3630 C CA . GLY B 1 109 ? -16.047 -1.723 0.099 1 97 109 GLY B CA 1
ATOM 3631 C C . GLY B 1 109 ? -16.062 -1.243 1.539 1 97 109 GLY B C 1
ATOM 3632 O O . GLY B 1 109 ? -15.969 -0.042 1.8 1 97 109 GLY B O 1
ATOM 3633 N N . SER B 1 110 ? -16.172 -2.125 2.473 1 96.31 110 SER B N 1
ATOM 3634 C CA . SER B 1 110 ? -16.156 -1.791 3.893 1 96.31 110 SER B CA 1
ATOM 3635 C C . SER B 1 110 ? -14.867 -1.06 4.277 1 96.31 110 SER B C 1
ATOM 3637 O O . SER B 1 110 ? -14.914 -0.016 4.934 1 96.31 110 SER B O 1
ATOM 3639 N N . ILE B 1 111 ? -13.773 -1.523 3.818 1 96.38 111 ILE B N 1
ATOM 3640 C CA . ILE B 1 111 ? -12.469 -0.949 4.156 1 96.38 111 ILE B CA 1
ATOM 3641 C C . ILE B 1 111 ? -12.352 0.448 3.551 1 96.38 111 ILE B C 1
ATOM 3643 O O . ILE B 1 111 ? -11.906 1.384 4.215 1 96.38 111 ILE B O 1
ATOM 3647 N N . VAL B 1 112 ? -12.75 0.558 2.32 1 96.69 112 VAL B N 1
ATOM 3648 C CA . VAL B 1 112 ? -12.633 1.83 1.614 1 96.69 112 VAL B CA 1
ATOM 3649 C C . VAL B 1 112 ? -13.5 2.883 2.301 1 96.69 112 VAL B C 1
ATOM 3651 O O . VAL B 1 112 ? -13.07 4.02 2.502 1 96.69 112 VAL B O 1
ATOM 3654 N N . PHE B 1 113 ? -14.672 2.561 2.654 1 96.25 113 PHE B N 1
ATOM 3655 C CA . PHE B 1 113 ? -15.555 3.539 3.277 1 96.25 113 PHE B CA 1
ATOM 3656 C C . PHE B 1 113 ? -15.117 3.822 4.711 1 96.25 113 PHE B C 1
ATOM 3658 O O . PHE B 1 113 ? -15.266 4.945 5.199 1 96.25 113 PHE B O 1
ATOM 3665 N N . LEU B 1 114 ? -14.586 2.799 5.379 1 94 114 LEU B N 1
ATOM 3666 C CA . LEU B 1 114 ? -13.961 3.059 6.676 1 94 114 LEU B CA 1
ATOM 3667 C C . LEU B 1 114 ? -12.859 4.102 6.551 1 94 114 LEU B C 1
ATOM 3669 O O . LEU B 1 114 ? -12.727 4.977 7.406 1 94 114 LEU B O 1
ATOM 3673 N N . THR B 1 115 ? -12.125 3.984 5.531 1 94.62 115 THR B N 1
ATOM 3674 C CA . THR B 1 115 ? -11.031 4.914 5.258 1 94.62 115 THR B CA 1
ATOM 3675 C C . THR B 1 115 ? -11.57 6.316 5 1 94.62 115 THR B C 1
ATOM 3677 O O . THR B 1 115 ? -11.047 7.297 5.535 1 94.62 115 THR B O 1
ATOM 3680 N N . VAL B 1 116 ? -12.586 6.43 4.188 1 94.69 116 VAL B N 1
ATOM 3681 C CA . VAL B 1 116 ? -13.18 7.719 3.859 1 94.69 116 VAL B CA 1
ATOM 3682 C C . VAL B 1 116 ? -13.734 8.367 5.125 1 94.69 116 VAL B C 1
ATOM 3684 O O . VAL B 1 116 ? -13.625 9.586 5.305 1 94.69 116 VAL B O 1
ATOM 3687 N N . VAL B 1 117 ? -14.328 7.578 5.965 1 91.81 117 VAL B N 1
ATOM 3688 C CA . VAL B 1 117 ? -14.859 8.094 7.223 1 91.81 117 VAL B CA 1
ATOM 3689 C C . VAL B 1 117 ? -13.727 8.641 8.078 1 91.81 117 VAL B C 1
ATOM 3691 O O . VAL B 1 117 ? -13.859 9.695 8.711 1 91.81 117 VAL B O 1
ATOM 3694 N N . ALA B 1 118 ? -12.633 7.949 8.117 1 92.12 118 ALA B N 1
ATOM 3695 C CA . ALA B 1 118 ? -11.469 8.422 8.867 1 92.12 118 ALA B CA 1
ATOM 3696 C C . ALA B 1 118 ? -10.938 9.727 8.289 1 92.12 118 ALA B C 1
ATOM 3698 O O . ALA B 1 118 ? -10.578 10.641 9.039 1 92.12 118 ALA B O 1
ATOM 3699 N N . VAL B 1 119 ? -10.891 9.844 7.02 1 92.12 119 VAL B N 1
ATOM 3700 C CA . VAL B 1 119 ? -10.422 11.055 6.352 1 92.12 119 VAL B CA 1
ATOM 3701 C C . VAL B 1 119 ? -11.391 12.203 6.633 1 92.12 119 VAL B C 1
ATOM 3703 O O . VAL B 1 119 ? -10.961 13.336 6.891 1 92.12 119 VAL B O 1
ATOM 3706 N N . ASP B 1 120 ? -12.633 11.922 6.547 1 90.38 120 ASP B N 1
ATOM 3707 C CA . ASP B 1 120 ? -13.656 12.922 6.832 1 90.38 120 ASP B CA 1
ATOM 3708 C C . ASP B 1 120 ? -13.508 13.469 8.25 1 90.38 120 ASP B C 1
ATOM 3710 O O . ASP B 1 120 ? -13.57 14.68 8.461 1 90.38 120 ASP B O 1
ATOM 3714 N N . ARG B 1 121 ? -13.344 12.594 9.18 1 87.69 121 ARG B N 1
ATOM 3715 C CA . ARG B 1 121 ? -13.141 13.008 10.562 1 87.69 121 ARG B CA 1
ATOM 3716 C C . ARG B 1 121 ? -11.883 13.852 10.703 1 87.69 121 ARG B C 1
ATOM 3718 O O . ARG B 1 121 ? -11.867 14.836 11.438 1 87.69 121 ARG B O 1
ATOM 3725 N N . TYR B 1 122 ? -10.859 13.477 10.023 1 89.5 122 TYR B N 1
ATOM 3726 C CA . TYR B 1 122 ? -9.602 14.211 10.047 1 89.5 122 TYR B CA 1
ATOM 3727 C C . TYR B 1 122 ? -9.797 15.656 9.602 1 89.5 122 TYR B C 1
ATOM 3729 O O . TYR B 1 122 ? -9.352 16.578 10.273 1 89.5 122 TYR B O 1
ATOM 3737 N N . PHE B 1 123 ? -10.422 15.867 8.531 1 88.19 123 PHE B N 1
ATOM 3738 C CA . PHE B 1 123 ? -10.602 17.219 8.016 1 88.19 123 PHE B CA 1
ATOM 3739 C C . PHE B 1 123 ? -11.547 18.016 8.914 1 88.19 123 PHE B C 1
ATOM 3741 O O . PHE B 1 123 ? -11.359 19.219 9.109 1 88.19 123 PHE B O 1
ATOM 3748 N N . LYS B 1 124 ? -12.523 17.422 9.484 1 87.06 124 LYS B N 1
ATOM 3749 C CA . LYS B 1 124 ? -13.477 18.125 10.344 1 87.06 124 LYS B CA 1
ATOM 3750 C C . LYS B 1 124 ? -12.828 18.516 11.672 1 87.06 124 LYS B C 1
ATOM 3752 O O . LYS B 1 124 ? -13.156 19.547 12.242 1 87.06 124 LYS B O 1
ATOM 3757 N N . VAL B 1 125 ? -11.914 17.766 12.094 1 84.81 125 VAL B N 1
ATOM 3758 C CA . VAL B 1 125 ? -11.305 18.016 13.398 1 84.81 125 VAL B CA 1
ATOM 3759 C C . VAL B 1 125 ? -10.047 18.875 13.227 1 84.81 125 VAL B C 1
ATOM 3761 O O . VAL B 1 125 ? -9.867 19.859 13.938 1 84.81 125 VAL B O 1
ATOM 3764 N N . VAL B 1 126 ? -9.242 18.578 12.312 1 83 126 VAL B N 1
ATOM 3765 C CA . VAL B 1 126 ? -7.949 19.234 12.172 1 83 126 VAL B CA 1
ATOM 3766 C C . VAL B 1 126 ? -8.094 20.469 11.297 1 83 126 VAL B C 1
ATOM 3768 O O . VAL B 1 126 ? -7.465 21.5 11.555 1 83 126 VAL B O 1
ATOM 3771 N N . HIS B 1 127 ? -8.859 20.359 10.273 1 83.81 127 HIS B N 1
ATOM 3772 C CA . HIS B 1 127 ? -9.055 21.469 9.359 1 83.81 127 HIS B CA 1
ATOM 3773 C C . HIS B 1 127 ? -10.539 21.812 9.219 1 83.81 127 HIS B C 1
ATOM 3775 O O . HIS B 1 127 ? -11.117 21.672 8.141 1 83.81 127 HIS B O 1
ATOM 3781 N N . PRO B 1 128 ? -11.07 22.406 10.258 1 79.5 128 PRO B N 1
ATOM 3782 C CA . PRO B 1 128 ? -12.516 22.656 10.25 1 79.5 128 PRO B CA 1
ATOM 3783 C C . PRO B 1 128 ? -12.938 23.625 9.148 1 79.5 128 PRO B C 1
ATOM 3785 O O . PRO B 1 128 ? -14.094 23.594 8.711 1 79.5 128 PRO B O 1
ATOM 3788 N N . HIS B 1 129 ? -12.148 24.406 8.586 1 77.69 129 HIS B N 1
ATOM 3789 C CA . HIS B 1 129 ? -12.508 25.391 7.582 1 77.69 129 HIS B CA 1
ATOM 3790 C C . HIS B 1 129 ? -12.109 24.938 6.184 1 77.69 129 HIS B C 1
ATOM 3792 O O . HIS B 1 129 ? -12.18 25.703 5.227 1 77.69 129 HIS B O 1
ATOM 3798 N N . HIS B 1 130 ? -11.75 23.719 6.148 1 77.25 130 HIS B N 1
ATOM 3799 C CA . HIS B 1 130 ? -11.359 23.188 4.848 1 77.25 130 HIS B CA 1
ATOM 3800 C C . HIS B 1 130 ? -12.57 23.016 3.938 1 77.25 130 HIS B C 1
ATOM 3802 O O . HIS B 1 130 ? -13.664 22.703 4.406 1 77.25 130 HIS B O 1
ATOM 3808 N N . MET B 1 131 ? -12.43 23.172 2.646 1 72.31 131 MET B N 1
ATOM 3809 C CA . MET B 1 131 ? -13.492 23.109 1.653 1 72.31 131 MET B CA 1
ATOM 3810 C C . MET B 1 131 ? -14.133 21.734 1.618 1 72.31 131 MET B C 1
ATOM 3812 O O . MET B 1 131 ? -15.305 21.594 1.273 1 72.31 131 MET B O 1
ATOM 3816 N N . VAL B 1 132 ? -13.391 20.766 2.035 1 75.75 132 VAL B N 1
ATOM 3817 C CA . VAL B 1 132 ? -13.875 19.391 2.008 1 75.75 132 VAL B CA 1
ATOM 3818 C C . VAL B 1 132 ? -15.023 19.234 2.996 1 75.75 132 VAL B C 1
ATOM 3820 O O . VAL B 1 132 ? -15.891 18.375 2.812 1 75.75 132 VAL B O 1
ATOM 3823 N N . ASN B 1 133 ? -15.047 20.047 3.961 1 79.25 133 ASN B N 1
ATOM 3824 C CA . ASN B 1 133 ? -16.109 19.984 4.961 1 79.25 133 ASN B CA 1
ATOM 3825 C C . ASN B 1 133 ? -17.406 20.578 4.434 1 79.25 133 ASN B C 1
ATOM 3827 O O . ASN B 1 133 ? -18.484 20.344 5.004 1 79.25 133 ASN B O 1
ATOM 3831 N N . ALA B 1 134 ? -17.266 21.328 3.383 1 77.69 134 ALA B N 1
ATOM 3832 C CA . ALA B 1 134 ? -18.438 21.969 2.799 1 77.69 134 ALA B CA 1
ATOM 3833 C C . ALA B 1 134 ? -18.906 21.234 1.555 1 77.69 134 ALA B C 1
ATOM 3835 O O . ALA B 1 134 ? -19.672 21.781 0.749 1 77.69 134 ALA B O 1
ATOM 3836 N N . ILE B 1 135 ? -18.453 20.062 1.531 1 83.69 135 ILE B N 1
ATOM 3837 C CA . ILE B 1 135 ? -18.828 19.281 0.36 1 83.69 135 ILE B CA 1
ATOM 3838 C C . ILE B 1 135 ? -20.344 19.016 0.386 1 83.69 135 ILE B C 1
ATOM 3840 O O . ILE B 1 135 ? -20.906 18.75 1.444 1 83.69 135 ILE B O 1
ATOM 3844 N N . SER B 1 136 ? -21.031 19.234 -0.761 1 88.12 136 SER B N 1
ATOM 3845 C CA . SER B 1 136 ? -22.469 19.016 -0.902 1 88.12 136 SER B CA 1
ATOM 3846 C C . SER B 1 136 ? -22.812 17.531 -0.851 1 88.12 136 SER B C 1
ATOM 3848 O O . SER B 1 136 ? -21.938 16.672 -1.038 1 88.12 136 SER B O 1
ATOM 3850 N N . ASN B 1 137 ? -24.047 17.172 -0.557 1 90.5 137 ASN B N 1
ATOM 3851 C CA . ASN B 1 137 ? -24.531 15.797 -0.541 1 90.5 137 ASN B CA 1
ATOM 3852 C C . ASN B 1 137 ? -24.391 15.133 -1.907 1 90.5 137 ASN B C 1
ATOM 3854 O O . ASN B 1 137 ? -24.141 13.93 -1.993 1 90.5 137 ASN B O 1
ATOM 3858 N N . ARG B 1 138 ? -24.516 15.945 -2.92 1 92.38 138 ARG B N 1
ATOM 3859 C CA . ARG B 1 138 ? -24.375 15.414 -4.273 1 92.38 138 ARG B CA 1
ATOM 3860 C C . ARG B 1 138 ? -22.938 14.969 -4.543 1 92.38 138 ARG B C 1
ATOM 3862 O O . ARG B 1 138 ? -22.719 13.906 -5.117 1 92.38 138 ARG B O 1
ATOM 3869 N N . THR B 1 139 ? -22.062 15.781 -4.078 1 92.12 139 THR B N 1
ATOM 3870 C CA . THR B 1 139 ? -20.656 15.438 -4.266 1 92.12 139 THR B CA 1
ATOM 3871 C C . THR B 1 139 ? -20.266 14.227 -3.428 1 92.12 139 THR B C 1
ATOM 3873 O O . THR B 1 139 ? -19.5 13.375 -3.873 1 92.12 139 THR B O 1
ATOM 3876 N N . ALA B 1 140 ? -20.797 14.172 -2.227 1 93.94 140 ALA B N 1
ATOM 3877 C CA . ALA B 1 140 ? -20.531 13.016 -1.367 1 93.94 140 ALA B CA 1
ATOM 3878 C C . ALA B 1 140 ? -21.062 11.734 -1.993 1 93.94 140 ALA B C 1
ATOM 3880 O O . ALA B 1 140 ? -20.406 10.695 -1.966 1 93.94 140 ALA B O 1
ATOM 3881 N N . THR B 1 141 ? -22.297 11.766 -2.604 1 95 141 THR B N 1
ATOM 3882 C CA . THR B 1 141 ? -22.906 10.617 -3.275 1 95 141 THR B CA 1
ATOM 3883 C C . THR B 1 141 ? -22.078 10.227 -4.504 1 95 141 THR B C 1
ATOM 3885 O O . THR B 1 141 ? -21.875 9.039 -4.766 1 95 141 THR B O 1
ATOM 3888 N N . ALA B 1 142 ? -21.641 11.234 -5.219 1 95.44 142 ALA B N 1
ATOM 3889 C CA . ALA B 1 142 ? -20.797 10.961 -6.379 1 95.44 142 ALA B CA 1
ATOM 3890 C C . ALA B 1 142 ? -19.5 10.281 -5.965 1 95.44 142 ALA B C 1
ATOM 3892 O O . ALA B 1 142 ? -19.031 9.359 -6.637 1 95.44 142 ALA B O 1
ATOM 3893 N N . THR B 1 143 ? -18.891 10.789 -4.895 1 94.75 143 THR B N 1
ATOM 3894 C CA . THR B 1 143 ? -17.672 10.188 -4.371 1 94.75 143 THR B CA 1
ATOM 3895 C C . THR B 1 143 ? -17.906 8.734 -3.982 1 94.75 143 THR B C 1
ATOM 3897 O O . THR B 1 143 ? -17.094 7.859 -4.289 1 94.75 143 THR B O 1
ATOM 3900 N N . ALA B 1 144 ? -19.031 8.469 -3.334 1 96.31 144 ALA B N 1
ATOM 3901 C CA . ALA B 1 144 ? -19.375 7.105 -2.945 1 96.31 144 ALA B CA 1
ATOM 3902 C C . ALA B 1 144 ? -19.531 6.207 -4.168 1 96.31 144 ALA B C 1
ATOM 3904 O O . ALA B 1 144 ? -19.062 5.066 -4.176 1 96.31 144 ALA B O 1
ATOM 3905 N N . CYS B 1 145 ? -20.094 6.738 -5.219 1 97.12 145 CYS B N 1
ATOM 3906 C CA . CYS B 1 145 ? -20.281 5.98 -6.449 1 97.12 145 CYS B CA 1
ATOM 3907 C C . CYS B 1 145 ? -18.953 5.668 -7.105 1 97.12 145 CYS B C 1
ATOM 3909 O O . CYS B 1 145 ? -18.734 4.555 -7.586 1 97.12 145 CYS B O 1
ATOM 3911 N N . VAL B 1 146 ? -18.125 6.629 -7.105 1 96.5 146 VAL B N 1
ATOM 3912 C CA . VAL B 1 146 ? -16.812 6.43 -7.68 1 96.5 146 VAL B CA 1
ATOM 3913 C C . VAL B 1 146 ? -16.047 5.375 -6.883 1 96.5 146 VAL B C 1
ATOM 3915 O O . VAL B 1 146 ? -15.383 4.512 -7.457 1 96.5 146 VAL B O 1
ATOM 3918 N N . LEU B 1 147 ? -16.156 5.418 -5.578 1 96.62 147 LEU B N 1
ATOM 3919 C CA . LEU B 1 147 ? -15.469 4.461 -4.715 1 96.62 147 LEU B CA 1
ATOM 3920 C C . LEU B 1 147 ? -16 3.049 -4.941 1 96.62 147 LEU B C 1
ATOM 3922 O O . LEU B 1 147 ? -15.227 2.094 -5.023 1 96.62 147 LEU B O 1
ATOM 3926 N N . TRP B 1 148 ? -17.328 2.9 -5.105 1 97.25 148 TRP B N 1
ATOM 3927 C CA . TRP B 1 148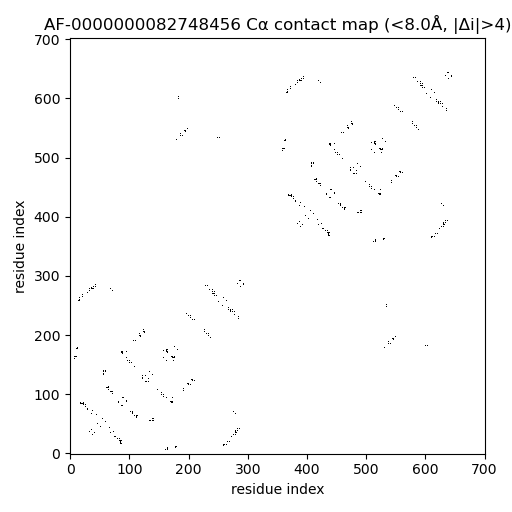 ? -17.906 1.599 -5.418 1 97.25 148 TRP B CA 1
ATOM 3928 C C . TRP B 1 148 ? -17.406 1.09 -6.766 1 97.25 148 TRP B C 1
ATOM 3930 O O . TRP B 1 148 ? -17.109 -0.098 -6.918 1 97.25 148 TRP B O 1
ATOM 3940 N N . THR B 1 149 ? -17.312 1.983 -7.707 1 96.81 149 THR B N 1
ATOM 3941 C CA . THR B 1 149 ? -16.828 1.602 -9.031 1 96.81 149 THR B CA 1
ATOM 3942 C C . THR B 1 149 ? -15.383 1.113 -8.961 1 96.81 149 THR B C 1
ATOM 3944 O O . THR B 1 149 ? -15.031 0.109 -9.586 1 96.81 149 THR B O 1
ATOM 3947 N N . LEU B 1 150 ? -14.602 1.769 -8.188 1 94 150 LEU B N 1
ATOM 3948 C CA . LEU B 1 150 ? -13.203 1.379 -8.031 1 94 150 LEU B CA 1
ATOM 3949 C C . LEU B 1 150 ? -13.086 0.02 -7.352 1 94 150 LEU B C 1
ATOM 3951 O O . LEU B 1 150 ? -12.266 -0.81 -7.742 1 94 150 LEU B O 1
ATOM 3955 N N . VAL B 1 151 ? -13.914 -0.197 -6.355 1 95.81 151 VAL B N 1
ATOM 3956 C CA . VAL B 1 151 ? -13.922 -1.462 -5.629 1 95.81 151 VAL B CA 1
ATOM 3957 C C . VAL B 1 151 ? -14.352 -2.592 -6.559 1 95.81 151 VAL B C 1
ATOM 3959 O O . VAL B 1 151 ? -13.742 -3.662 -6.574 1 95.81 151 VAL B O 1
ATOM 3962 N N . ILE B 1 152 ? -15.352 -2.334 -7.391 1 95.62 152 ILE B N 1
ATOM 3963 C CA . ILE B 1 152 ? -15.852 -3.334 -8.328 1 95.62 152 ILE B CA 1
ATOM 3964 C C . ILE B 1 152 ? -14.781 -3.635 -9.375 1 95.62 152 ILE B C 1
ATOM 3966 O O . ILE B 1 152 ? -14.508 -4.801 -9.672 1 95.62 152 ILE B O 1
ATOM 3970 N N . LEU B 1 153 ? -14.117 -2.66 -9.859 1 90.56 153 LEU B N 1
ATOM 3971 C CA . LEU B 1 153 ? -13.07 -2.844 -10.859 1 90.56 153 LEU B CA 1
ATOM 3972 C C . LEU B 1 153 ? -11.898 -3.629 -10.273 1 90.56 153 LEU B C 1
ATOM 3974 O O . LEU B 1 153 ? -11.281 -4.434 -10.969 1 90.56 153 LEU B O 1
ATOM 3978 N N . GLY B 1 154 ? -11.625 -3.393 -9.016 1 88.62 154 GLY B N 1
ATOM 3979 C CA . GLY B 1 154 ? -10.516 -4.078 -8.375 1 88.62 154 GLY B CA 1
ATOM 3980 C C . GLY B 1 154 ? -10.812 -5.531 -8.062 1 88.62 154 GLY B C 1
ATOM 3981 O O . GLY B 1 154 ? -9.898 -6.332 -7.875 1 88.62 154 GLY B O 1
ATOM 3982 N N . THR B 1 155 ? -12.062 -5.914 -8.008 1 92.06 155 THR B N 1
ATOM 3983 C CA . THR B 1 155 ? -12.391 -7.266 -7.578 1 92.06 155 THR B CA 1
ATOM 3984 C C . THR B 1 155 ? -13.062 -8.047 -8.711 1 92.06 155 THR B C 1
ATOM 3986 O O . THR B 1 155 ? -13.344 -9.234 -8.57 1 92.06 155 THR B O 1
ATOM 3989 N N . VAL B 1 156 ? -13.289 -7.426 -9.859 1 90.69 156 VAL B N 1
ATOM 3990 C CA . VAL B 1 156 ? -14.031 -8.039 -10.961 1 90.69 156 VAL B CA 1
ATOM 3991 C C . VAL B 1 156 ? -13.258 -9.234 -11.508 1 90.69 156 VAL B C 1
ATOM 3993 O O . VAL B 1 156 ? -13.836 -10.125 -12.125 1 90.69 156 VAL B O 1
ATOM 3996 N N . TYR B 1 157 ? -11.898 -9.344 -11.289 1 82.88 157 TYR B N 1
ATOM 3997 C CA . TYR B 1 157 ? -11.094 -10.461 -11.766 1 82.88 157 TYR B CA 1
ATOM 3998 C C . TYR B 1 157 ? -11.586 -11.773 -11.172 1 82.88 157 TYR B C 1
ATOM 4000 O O . TYR B 1 157 ? -11.414 -12.836 -11.773 1 82.88 157 TYR B O 1
ATOM 4008 N N . LEU B 1 158 ? -12.227 -11.727 -10.047 1 87.81 158 LEU B N 1
ATOM 4009 C CA . LEU B 1 158 ? -12.742 -12.93 -9.391 1 87.81 158 LEU B CA 1
ATOM 4010 C C . LEU B 1 158 ? -13.922 -13.5 -10.164 1 87.81 158 LEU B C 1
ATOM 4012 O O . LEU B 1 158 ? -14.25 -14.68 -10.023 1 87.81 158 LEU B O 1
ATOM 4016 N N . LEU B 1 159 ? -14.562 -12.672 -11.016 1 89.31 159 LEU B N 1
ATOM 4017 C CA . LEU B 1 159 ? -15.68 -13.133 -11.836 1 89.31 159 LEU B CA 1
ATOM 4018 C C . LEU B 1 159 ? -15.18 -13.703 -13.164 1 89.31 159 LEU B C 1
ATOM 4020 O O . LEU B 1 159 ? -15.883 -14.477 -13.812 1 89.31 159 LEU B O 1
ATOM 4024 N N . MET B 1 160 ? -13.992 -13.391 -13.539 1 83.31 160 MET B N 1
ATOM 4025 C CA . MET B 1 160 ? -13.5 -13.695 -14.875 1 83.31 160 MET B CA 1
ATOM 4026 C C . MET B 1 160 ? -12.805 -15.047 -14.914 1 83.31 160 MET B C 1
ATOM 4028 O O . MET B 1 160 ? -12.758 -15.703 -15.953 1 83.31 160 MET B O 1
ATOM 4032 N N . GLU B 1 161 ? -12.281 -15.484 -13.812 1 77.75 161 GLU B N 1
ATOM 4033 C CA . GLU B 1 161 ? -11.562 -16.766 -13.781 1 77.75 161 GLU B CA 1
ATOM 4034 C C . GLU B 1 161 ? -12.234 -17.75 -12.828 1 77.75 161 GLU B C 1
ATOM 4036 O O . GLU B 1 161 ? -12.914 -17.344 -11.883 1 77.75 161 GLU B O 1
ATOM 4041 N N . SER B 1 162 ? -12.047 -19.047 -13.195 1 81.06 162 SER B N 1
ATOM 4042 C CA . SER B 1 162 ? -12.602 -20.078 -12.336 1 81.06 162 SER B CA 1
ATOM 4043 C C . SER B 1 162 ? -11.734 -20.312 -11.109 1 81.06 162 SER B C 1
ATOM 4045 O O . SER B 1 162 ? -10.5 -20.297 -11.203 1 81.06 162 SER B O 1
ATOM 4047 N N . HIS B 1 163 ? -12.383 -20.484 -10.008 1 81.31 163 HIS B N 1
ATOM 4048 C CA . HIS B 1 163 ? -11.695 -20.734 -8.742 1 81.31 163 HIS B CA 1
ATOM 4049 C C . HIS B 1 163 ? -12.125 -22.062 -8.133 1 81.31 163 HIS B C 1
ATOM 4051 O O . HIS B 1 163 ? -12.062 -22.234 -6.91 1 81.31 163 HIS B O 1
ATOM 4057 N N . LEU B 1 164 ? -12.523 -22.953 -9.078 1 80 164 LEU B N 1
ATOM 4058 C CA . LEU B 1 164 ? -12.914 -24.281 -8.625 1 80 164 LEU B CA 1
ATOM 4059 C C . LEU B 1 164 ? -11.727 -25.234 -8.664 1 80 164 LEU B C 1
ATOM 4061 O O . LEU B 1 164 ? -10.977 -25.25 -9.641 1 80 164 LEU B O 1
ATOM 4065 N N . CYS B 1 165 ? -11.422 -25.781 -7.551 1 77.75 165 CYS B N 1
ATOM 4066 C CA . CYS B 1 165 ? -10.422 -26.844 -7.5 1 77.75 165 CYS B CA 1
ATOM 4067 C C . CYS B 1 165 ? -11.078 -28.219 -7.516 1 77.75 165 CYS B C 1
ATOM 4069 O O . CYS B 1 165 ? -11.766 -28.594 -6.562 1 77.75 165 CYS B O 1
ATOM 4071 N N . VAL B 1 166 ? -10.875 -28.922 -8.633 1 76.94 166 VAL B N 1
ATOM 4072 C CA . VAL B 1 166 ? -11.547 -30.203 -8.797 1 76.94 166 VAL B CA 1
ATOM 4073 C C . VAL B 1 166 ? -10.539 -31.328 -8.617 1 76.94 166 VAL B C 1
ATOM 4075 O O . VAL B 1 166 ? -9.484 -31.344 -9.258 1 76.94 166 VAL B O 1
ATOM 4078 N N . GLN B 1 167 ? -10.703 -32.031 -7.57 1 72.94 167 GLN B N 1
ATOM 4079 C CA . GLN B 1 167 ? -9.93 -33.25 -7.367 1 72.94 167 GLN B CA 1
ATOM 4080 C C . GLN B 1 167 ? -10.836 -34.469 -7.406 1 72.94 167 GLN B C 1
ATOM 4082 O O . GLN B 1 167 ? -11.422 -34.844 -6.387 1 72.94 167 GLN B O 1
ATOM 4087 N N . GLY B 1 168 ? -10.883 -35.125 -8.484 1 73.75 168 GLY B N 1
ATOM 4088 C CA . GLY B 1 168 ? -11.766 -36.281 -8.617 1 73.75 168 GLY B CA 1
ATOM 4089 C C . GLY B 1 168 ? -13.234 -35.906 -8.617 1 73.75 168 GLY B C 1
ATOM 4090 O O . GLY B 1 168 ? -13.703 -35.219 -9.531 1 73.75 168 GLY B O 1
ATOM 4091 N N . THR B 1 169 ? -13.914 -36.312 -7.555 1 74.5 169 THR B N 1
ATOM 4092 C CA . THR B 1 169 ? -15.344 -36.062 -7.43 1 74.5 169 THR B CA 1
ATOM 4093 C C . THR B 1 169 ? -15.602 -34.875 -6.508 1 74.5 169 THR B C 1
ATOM 4095 O O . THR B 1 169 ? -16.719 -34.375 -6.43 1 74.5 169 THR B O 1
ATOM 4098 N N . LEU B 1 170 ? -14.508 -34.469 -5.891 1 78.56 170 LEU B N 1
ATOM 4099 C CA . LEU B 1 170 ? -14.664 -33.375 -4.934 1 78.56 170 LEU B CA 1
ATOM 4100 C C . LEU B 1 170 ? -14.18 -32.062 -5.527 1 78.56 170 LEU B C 1
ATOM 4102 O O . LEU B 1 170 ? -13.172 -32 -6.238 1 78.56 170 LEU B O 1
ATOM 4106 N N . SER B 1 171 ? -15.109 -31.062 -5.438 1 83.88 171 SER B N 1
ATOM 4107 C CA . SER B 1 171 ? -14.766 -29.734 -5.91 1 83.88 171 SER B CA 1
ATOM 4108 C C . SER B 1 171 ? -14.719 -28.719 -4.762 1 83.88 171 SER B C 1
ATOM 4110 O O . SER B 1 171 ? -15.578 -28.75 -3.873 1 83.88 171 SER B O 1
ATOM 4112 N N . SER B 1 172 ? -13.664 -28 -4.684 1 83.94 172 SER B N 1
ATOM 4113 C CA . SER B 1 172 ? -13.539 -26.953 -3.67 1 83.94 172 SER B CA 1
ATOM 4114 C C . SER B 1 172 ? -13.547 -25.562 -4.301 1 83.94 172 SER B C 1
ATOM 4116 O O . SER B 1 172 ? -13.086 -25.391 -5.43 1 83.94 172 SER B O 1
ATOM 4118 N N . CYS B 1 173 ? -14.258 -24.656 -3.648 1 83.19 173 CYS B N 1
ATOM 4119 C CA . CYS B 1 173 ? -14.32 -23.266 -4.07 1 83.19 173 CYS B CA 1
ATOM 4120 C C . CYS B 1 173 ? -13.383 -22.406 -3.236 1 83.19 173 CYS B C 1
ATOM 4122 O O . CYS B 1 173 ? -13.711 -22.031 -2.107 1 83.19 173 CYS B O 1
ATOM 4124 N N . GLU B 1 174 ? -12.188 -22.125 -3.77 1 77.31 174 GLU B N 1
ATOM 4125 C CA . GLU B 1 174 ? -11.195 -21.375 -3 1 77.31 174 GLU B CA 1
ATOM 4126 C C . GLU B 1 174 ? -10.633 -20.203 -3.809 1 77.31 174 GLU B C 1
ATOM 4128 O O . GLU B 1 174 ? -10.375 -20.344 -5.008 1 77.31 174 GLU B O 1
ATOM 4133 N N . SER B 1 175 ? -10.727 -19.047 -3.254 1 66.69 175 SER B N 1
ATOM 4134 C CA . SER B 1 175 ? -10.141 -17.875 -3.902 1 66.69 175 SER B CA 1
ATOM 4135 C C . SER B 1 175 ? -8.617 -17.953 -3.922 1 66.69 175 SER B C 1
ATOM 4137 O O . SER B 1 175 ? -7.969 -17.375 -4.797 1 66.69 175 SER B O 1
ATOM 4139 N N . PHE B 1 176 ? -8.094 -18.328 -2.756 1 59 176 PHE B N 1
ATOM 4140 C CA . PHE B 1 176 ? -6.641 -18.359 -2.662 1 59 176 PHE B CA 1
ATOM 4141 C C . PHE B 1 176 ? -6.086 -19.625 -3.305 1 59 176 PHE B C 1
ATOM 4143 O O . PHE B 1 176 ? -5.816 -20.609 -2.615 1 59 176 PHE B O 1
ATOM 4150 N N . ILE B 1 177 ? -6.703 -19.766 -4.559 1 53.06 177 ILE B N 1
ATOM 4151 C CA . ILE B 1 177 ? -6.152 -20.953 -5.219 1 53.06 177 ILE B CA 1
ATOM 4152 C C . ILE B 1 177 ? -4.629 -20.953 -5.098 1 53.06 177 ILE B C 1
ATOM 4154 O O . ILE B 1 177 ? -3.971 -19.984 -5.496 1 53.06 177 ILE B O 1
ATOM 4158 N N . MET B 1 178 ? -4.117 -21.656 -3.934 1 48.53 178 MET B N 1
ATOM 4159 C CA . MET B 1 178 ? -2.746 -21.875 -3.479 1 48.53 178 MET B CA 1
ATOM 4160 C C . MET B 1 178 ? -1.86 -22.359 -4.625 1 48.53 178 MET B C 1
ATOM 4162 O O . MET B 1 178 ? -0.646 -22.484 -4.465 1 48.53 178 MET B O 1
ATOM 4166 N N . GLU B 1 179 ? -2.486 -22.75 -5.676 1 48.88 179 GLU B N 1
ATOM 4167 C CA . GLU B 1 179 ? -1.512 -23.25 -6.637 1 48.88 179 GLU B CA 1
ATOM 4168 C C . GLU B 1 179 ? -0.562 -22.141 -7.09 1 48.88 179 GLU B C 1
ATOM 4170 O O . GLU B 1 179 ? 0.284 -21.688 -6.316 1 48.88 179 GLU B O 1
ATOM 4175 N N . SER B 1 180 ? -0.693 -21.828 -8.453 1 50.81 180 SER B N 1
ATOM 4176 C CA . SER B 1 180 ? 0.142 -20.828 -9.109 1 50.81 180 SER B CA 1
ATOM 4177 C C . SER B 1 180 ? -0.082 -19.453 -8.516 1 50.81 180 SER B C 1
ATOM 4179 O O . SER B 1 180 ? -1.214 -19.078 -8.195 1 50.81 180 SER B O 1
ATOM 4181 N N . ALA B 1 181 ? 0.752 -19.172 -7.566 1 53.28 181 ALA B N 1
ATOM 4182 C CA . ALA B 1 181 ? 0.87 -17.875 -6.918 1 53.28 181 ALA B CA 1
ATOM 4183 C C . ALA B 1 181 ? 0.148 -16.797 -7.719 1 53.28 181 ALA B C 1
ATOM 4185 O O . ALA B 1 181 ? 0.64 -16.359 -8.758 1 53.28 181 ALA B O 1
ATOM 4186 N N . ASN B 1 182 ? -1.258 -16.875 -7.734 1 67.5 182 ASN B N 1
ATOM 4187 C CA . ASN B 1 182 ? -1.973 -15.758 -8.344 1 67.5 182 ASN B CA 1
ATOM 4188 C C . ASN B 1 182 ? -1.497 -14.414 -7.793 1 67.5 182 ASN B C 1
ATOM 4190 O O . ASN B 1 182 ? -2.088 -1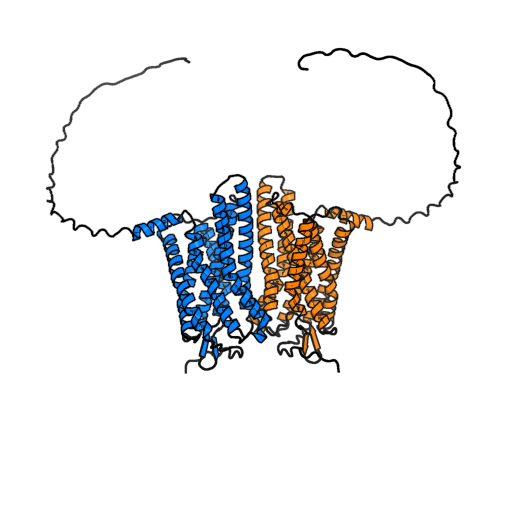3.883 -6.852 1 67.5 182 ASN B O 1
ATOM 4194 N N . GLY B 1 183 ? -0.443 -14.062 -8.375 1 73.81 183 GLY B N 1
ATOM 4195 C CA . GLY B 1 183 ? 0.213 -12.828 -7.961 1 73.81 183 GLY B CA 1
ATOM 4196 C C . GLY B 1 183 ? -0.722 -11.633 -7.934 1 73.81 183 GLY B C 1
ATOM 4197 O O . GLY B 1 183 ? -0.627 -10.789 -7.043 1 73.81 183 GLY B O 1
ATOM 4198 N N . TRP B 1 184 ? -1.729 -11.727 -8.828 1 77.75 184 TRP B N 1
ATOM 4199 C CA . TRP B 1 184 ? -2.637 -10.586 -8.906 1 77.75 184 TRP B CA 1
ATOM 4200 C C . TRP B 1 184 ? -3.506 -10.5 -7.656 1 77.75 184 TRP B C 1
ATOM 4202 O O . TRP B 1 184 ? -3.635 -9.43 -7.055 1 77.75 184 TRP B O 1
ATOM 4212 N N . HIS B 1 185 ? -4.051 -11.656 -7.281 1 79.25 185 HIS B N 1
ATOM 4213 C CA . HIS B 1 185 ? -4.918 -11.703 -6.109 1 79.25 185 HIS B CA 1
ATOM 4214 C C . HIS B 1 185 ? -4.16 -11.305 -4.848 1 79.25 185 HIS B C 1
ATOM 4216 O O . HIS B 1 185 ? -4.691 -10.586 -3.998 1 79.25 185 HIS B O 1
ATOM 4222 N N . ASP B 1 186 ? -3.002 -11.734 -4.781 1 82.88 186 ASP B N 1
ATOM 4223 C CA . ASP B 1 186 ? -2.207 -11.461 -3.586 1 82.88 186 ASP B CA 1
ATOM 4224 C C . ASP B 1 186 ? -1.831 -9.984 -3.502 1 82.88 186 ASP B C 1
ATOM 4226 O O . ASP B 1 186 ? -1.86 -9.398 -2.42 1 82.88 186 ASP B O 1
ATOM 4230 N N . VAL B 1 187 ? -1.49 -9.438 -4.617 1 85.94 187 VAL B N 1
ATOM 4231 C CA . VAL B 1 187 ? -1.132 -8.023 -4.648 1 85.94 187 VAL B CA 1
ATOM 4232 C C . VAL B 1 187 ? -2.35 -7.172 -4.293 1 85.94 187 VAL B C 1
ATOM 4234 O O . VAL B 1 187 ? -2.258 -6.262 -3.467 1 85.94 187 VAL B O 1
ATOM 4237 N N . MET B 1 188 ? -3.463 -7.531 -4.902 1 86.06 188 MET B N 1
ATOM 4238 C CA . MET B 1 188 ? -4.668 -6.742 -4.656 1 86.06 188 MET B CA 1
ATOM 4239 C C . MET B 1 188 ? -5.117 -6.871 -3.203 1 86.06 188 MET B C 1
ATOM 4241 O O . MET B 1 188 ? -5.566 -5.898 -2.6 1 86.06 188 MET B O 1
ATOM 4245 N N . PHE B 1 189 ? -4.949 -8.016 -2.643 1 87.62 189 PHE B N 1
ATOM 4246 C CA . PHE B 1 189 ? -5.316 -8.25 -1.251 1 87.62 189 PHE B CA 1
ATOM 4247 C C . PHE B 1 189 ? -4.457 -7.406 -0.317 1 87.62 189 PHE B C 1
ATOM 4249 O O . PHE B 1 189 ? -4.969 -6.801 0.629 1 87.62 189 PHE B O 1
ATOM 4256 N N . GLN B 1 190 ? -3.213 -7.352 -0.58 1 88.81 190 GLN B N 1
ATOM 4257 C CA . GLN B 1 190 ? -2.301 -6.59 0.266 1 88.81 190 GLN B CA 1
ATOM 4258 C C . GLN B 1 190 ? -2.535 -5.09 0.116 1 88.81 190 GLN B C 1
ATOM 4260 O O . GLN B 1 190 ? -2.508 -4.352 1.103 1 88.81 190 GLN B O 1
ATOM 4265 N N . LEU B 1 191 ? -2.781 -4.625 -1.116 1 88.44 191 LEU B N 1
ATOM 4266 C CA . LEU B 1 191 ? -3.014 -3.205 -1.361 1 88.44 191 LEU B CA 1
ATOM 4267 C C . LEU B 1 191 ? -4.312 -2.744 -0.706 1 88.44 191 LEU B C 1
ATOM 4269 O O . LEU B 1 191 ? -4.395 -1.622 -0.205 1 88.44 191 LEU B O 1
ATOM 4273 N N . GLU B 1 192 ? -5.215 -3.631 -0.746 1 90.69 192 GLU B N 1
ATOM 4274 C CA . GLU B 1 192 ? -6.508 -3.322 -0.14 1 90.69 192 GLU B CA 1
ATOM 4275 C C . GLU B 1 192 ? -6.371 -3.098 1.364 1 90.69 192 GLU B C 1
ATOM 4277 O O . GLU B 1 192 ? -7.184 -2.393 1.968 1 90.69 192 GLU B O 1
ATOM 4282 N N . PHE B 1 193 ? -5.355 -3.633 1.918 1 91.44 193 PHE B N 1
ATOM 4283 C CA . PHE B 1 193 ? -5.199 -3.506 3.361 1 91.44 193 PHE B CA 1
ATOM 4284 C C . PHE B 1 193 ? -4.18 -2.426 3.705 1 91.44 193 PHE B C 1
ATOM 4286 O O . PHE B 1 193 ? -4.465 -1.528 4.5 1 91.44 193 PHE B O 1
ATOM 4293 N N . PHE B 1 194 ? -3.064 -2.473 3.094 1 91.94 194 PHE B N 1
ATOM 4294 C CA . PHE B 1 194 ? -1.968 -1.622 3.537 1 91.94 194 PHE B CA 1
ATOM 4295 C C . PHE B 1 194 ? -2.225 -0.167 3.162 1 91.94 194 PHE B C 1
ATOM 4297 O O . PHE B 1 194 ? -1.835 0.746 3.893 1 91.94 194 PHE B O 1
ATOM 4304 N N . LEU B 1 195 ? -2.859 0.1 2.061 1 92.12 195 LEU B N 1
ATOM 4305 C CA . LEU B 1 195 ? -3.133 1.479 1.67 1 92.12 195 LEU B CA 1
ATOM 4306 C C . LEU B 1 195 ? -4.105 2.139 2.643 1 92.12 195 LEU B C 1
ATOM 4308 O O . LEU B 1 195 ? -3.787 3.168 3.242 1 92.12 195 LEU B O 1
ATOM 4312 N N . PRO B 1 196 ? -5.234 1.534 2.918 1 93.44 196 PRO B N 1
ATOM 4313 C CA . PRO B 1 196 ? -6.148 2.117 3.902 1 93.44 196 PRO B CA 1
ATOM 4314 C C . PRO B 1 196 ? -5.535 2.207 5.297 1 93.44 196 PRO B C 1
ATOM 4316 O O . PRO B 1 196 ? -5.773 3.18 6.02 1 93.44 196 PRO B O 1
ATOM 4319 N N . LEU B 1 197 ? -4.781 1.171 5.641 1 93.44 197 LEU B N 1
ATOM 4320 C CA . LEU B 1 197 ? -4.137 1.192 6.949 1 93.44 197 LEU B CA 1
ATOM 4321 C C . LEU B 1 197 ? -3.256 2.426 7.102 1 93.44 197 LEU B C 1
ATOM 4323 O O . LEU B 1 197 ? -3.309 3.109 8.125 1 93.44 197 LEU B O 1
ATOM 4327 N N . THR B 1 198 ? -2.539 2.717 6.098 1 90.31 198 THR B N 1
ATOM 4328 C CA . THR B 1 198 ? -1.64 3.865 6.121 1 90.31 198 THR B CA 1
ATOM 4329 C C . THR B 1 198 ? -2.426 5.168 6.246 1 90.31 198 THR B C 1
ATOM 4331 O O . THR B 1 198 ? -2.074 6.035 7.047 1 90.31 198 THR B O 1
ATOM 4334 N N . ILE B 1 199 ? -3.459 5.305 5.531 1 93 199 ILE B N 1
ATOM 4335 C CA . ILE B 1 199 ? -4.281 6.508 5.559 1 93 199 ILE B CA 1
ATOM 4336 C C . ILE B 1 199 ? -4.945 6.648 6.926 1 93 199 ILE B C 1
ATOM 4338 O O . ILE B 1 199 ? -4.895 7.719 7.539 1 93 199 ILE B O 1
ATOM 4342 N N . ILE B 1 200 ? -5.477 5.566 7.395 1 93.19 200 ILE B N 1
ATOM 4343 C CA . ILE B 1 200 ? -6.188 5.594 8.664 1 93.19 200 ILE B CA 1
ATOM 4344 C C . ILE B 1 200 ? -5.211 5.93 9.797 1 93.19 200 ILE B C 1
ATOM 4346 O O . ILE B 1 200 ? -5.504 6.77 10.648 1 93.19 200 ILE B O 1
ATOM 4350 N N . LEU B 1 201 ? -4.074 5.324 9.773 1 90.88 201 LEU B N 1
ATOM 4351 C CA . LEU B 1 201 ? -3.082 5.586 10.812 1 90.88 201 LEU B CA 1
ATOM 4352 C C . LEU B 1 201 ? -2.605 7.035 10.75 1 90.88 201 LEU B C 1
ATOM 4354 O O . LEU B 1 201 ? -2.486 7.695 11.789 1 90.88 201 LEU B O 1
ATOM 4358 N N . PHE B 1 202 ? -2.355 7.52 9.562 1 89.31 202 PHE B N 1
ATOM 4359 C CA . PHE B 1 202 ? -1.904 8.891 9.391 1 89.31 202 PHE B CA 1
ATOM 4360 C C . PHE B 1 202 ? -2.967 9.875 9.867 1 89.31 202 PHE B C 1
ATOM 4362 O O . PHE B 1 202 ? -2.664 10.82 10.602 1 89.31 202 PHE B O 1
ATOM 4369 N N . CYS B 1 203 ? -4.152 9.664 9.469 1 90.75 203 CYS B N 1
ATOM 4370 C CA . CYS B 1 203 ? -5.246 10.531 9.891 1 90.75 203 CYS B CA 1
ATOM 4371 C C . CYS B 1 203 ? -5.465 10.445 11.398 1 90.75 203 CYS B C 1
ATOM 4373 O O . CYS B 1 203 ? -5.621 11.469 12.062 1 90.75 203 CYS B O 1
ATOM 4375 N N . SER B 1 204 ? -5.457 9.242 11.961 1 90.94 204 SER B N 1
ATOM 4376 C CA . SER B 1 204 ? -5.703 9.039 13.391 1 90.94 204 SER B CA 1
ATOM 4377 C C . SER B 1 204 ? -4.633 9.727 14.234 1 90.94 204 SER B C 1
ATOM 4379 O O . SER B 1 204 ? -4.945 10.375 15.234 1 90.94 204 SER B O 1
ATOM 4381 N N . VAL B 1 205 ? -3.422 9.648 13.82 1 86.75 205 VAL B N 1
ATOM 4382 C CA . VAL B 1 205 ? -2.32 10.258 14.555 1 86.75 205 VAL B CA 1
ATOM 4383 C C . VAL B 1 205 ? -2.461 11.773 14.539 1 86.75 205 VAL B C 1
ATOM 4385 O O . VAL B 1 205 ? -2.293 12.438 15.562 1 86.75 205 VAL B O 1
ATOM 4388 N N . ASN B 1 206 ? -2.814 12.359 13.406 1 87.94 206 ASN B N 1
ATOM 4389 C CA . ASN B 1 206 ? -2.986 13.797 13.281 1 87.94 206 ASN B CA 1
ATOM 4390 C C . ASN B 1 206 ? -4.18 14.297 14.094 1 87.94 206 ASN B C 1
ATOM 4392 O O . ASN B 1 206 ? -4.125 15.367 14.695 1 87.94 206 ASN B O 1
ATOM 4396 N N . VAL B 1 207 ? -5.211 13.492 14.078 1 89.19 207 VAL B N 1
ATOM 4397 C CA . VAL B 1 207 ? -6.402 13.867 14.836 1 89.19 207 VAL B CA 1
ATOM 4398 C C . VAL B 1 207 ? -6.102 13.82 16.328 1 89.19 207 VAL B C 1
ATOM 4400 O O . VAL B 1 207 ? -6.438 14.75 17.062 1 89.19 207 VAL B O 1
ATOM 4403 N N . VAL B 1 208 ? -5.52 12.758 16.781 1 86.88 208 VAL B N 1
ATOM 4404 C CA . VAL B 1 208 ? -5.184 12.602 18.188 1 86.88 208 VAL B CA 1
ATOM 4405 C C . VAL B 1 208 ? -4.242 13.719 18.625 1 86.88 208 VAL B C 1
ATOM 4407 O O . VAL B 1 208 ? -4.41 14.297 19.703 1 86.88 208 VAL B O 1
ATOM 4410 N N . TRP B 1 209 ? -3.344 14.062 17.797 1 83.56 209 TRP B N 1
ATOM 4411 C CA . TRP B 1 209 ? -2.398 15.133 18.109 1 83.56 209 TRP B CA 1
ATOM 4412 C C . TRP B 1 209 ? -3.109 16.484 18.203 1 83.56 209 TRP B C 1
ATOM 4414 O O . TRP B 1 209 ? -2.855 17.266 19.125 1 83.56 209 TRP B O 1
ATOM 4424 N N . SER B 1 210 ? -3.938 16.766 17.25 1 84.38 210 SER B N 1
ATOM 4425 C CA . SER B 1 210 ? -4.691 18.016 17.25 1 84.38 210 SER B CA 1
ATOM 4426 C C . SER B 1 210 ? -5.562 18.141 18.5 1 84.38 210 SER B C 1
ATOM 4428 O O . SER B 1 210 ? -5.648 19.203 19.094 1 84.38 210 SER B O 1
ATOM 4430 N N . LEU B 1 211 ? -6.16 17.031 18.891 1 85.31 211 LEU B N 1
ATOM 4431 C CA . LEU B 1 211 ? -7.031 17.047 20.062 1 85.31 211 LEU B CA 1
ATOM 4432 C C . LEU B 1 211 ? -6.223 17.203 21.344 1 85.31 211 LEU B C 1
ATOM 4434 O O . LEU B 1 211 ? -6.66 17.859 22.281 1 85.31 211 LEU B O 1
ATOM 4438 N N . ARG B 1 212 ? -5.094 16.609 21.422 1 81.75 212 ARG B N 1
ATOM 4439 C CA . ARG B 1 212 ? -4.238 16.719 22.594 1 81.75 212 ARG B CA 1
ATOM 4440 C C . ARG B 1 212 ? -3.721 18.141 22.75 1 81.75 212 ARG B C 1
ATOM 4442 O O . ARG B 1 212 ? -3.574 18.641 23.875 1 81.75 212 ARG B O 1
ATOM 4449 N N . ARG B 1 213 ? -3.514 18.812 21.719 1 76.88 213 ARG B N 1
ATOM 4450 C CA . ARG B 1 213 ? -3.072 20.203 21.766 1 76.88 213 ARG B CA 1
ATOM 4451 C C . ARG B 1 213 ? -4.184 21.109 22.266 1 76.88 213 ARG B C 1
ATOM 4453 O O . ARG B 1 213 ? -3.93 22.047 23.047 1 76.88 213 ARG B O 1
ATOM 4460 N N . ARG B 1 214 ? -5.34 20.75 21.812 1 76.25 214 ARG B N 1
ATOM 4461 C CA . ARG B 1 214 ? -6.484 21.547 22.234 1 76.25 214 ARG B CA 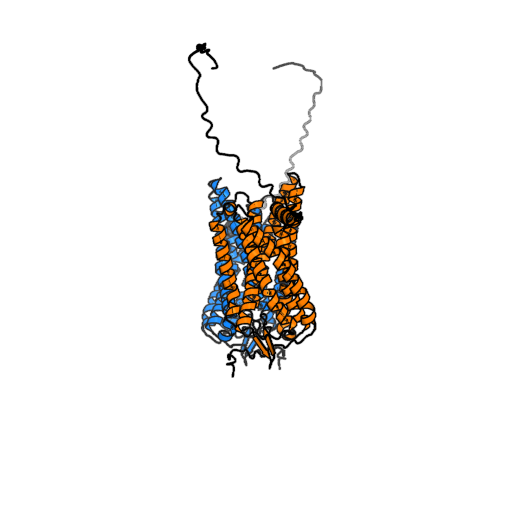1
ATOM 4462 C C . ARG B 1 214 ? -6.848 21.281 23.688 1 76.25 214 ARG B C 1
ATOM 4464 O O . ARG B 1 214 ? -7.363 22.156 24.375 1 76.25 214 ARG B O 1
ATOM 4471 N N . GLN B 1 215 ? -6.832 19.969 24.031 1 68.38 215 GLN B N 1
ATOM 4472 C CA . GLN B 1 215 ? -7.137 19.562 25.406 1 68.38 215 GLN B CA 1
ATOM 4473 C C . GLN B 1 215 ? -6.32 20.359 26.406 1 68.38 215 GLN B C 1
ATOM 4475 O O . GLN B 1 215 ? -6.801 20.672 27.5 1 68.38 215 GLN B O 1
ATOM 4480 N N . GLN B 1 216 ? -5.168 20.609 26.094 1 61.25 216 GLN B N 1
ATOM 4481 C CA . GLN B 1 216 ? -4.359 21.422 27 1 61.25 216 GLN B CA 1
ATOM 4482 C C . GLN B 1 216 ? -4.961 22.797 27.188 1 61.25 216 GLN B C 1
ATOM 4484 O O . GLN B 1 216 ? -4.758 23.438 28.234 1 61.25 216 GLN B O 1
ATOM 4489 N N . LEU B 1 217 ? -5.922 23.141 26.234 1 58.41 217 LEU B N 1
ATOM 4490 C CA . LEU B 1 217 ? -6.5 24.469 26.312 1 58.41 217 LEU B CA 1
ATOM 4491 C C . LEU B 1 217 ? -7.879 24.422 26.969 1 58.41 217 LEU B C 1
ATOM 4493 O O . LEU B 1 217 ? -8.289 25.391 27.641 1 58.41 217 LEU B O 1
ATOM 4497 N N . THR B 1 218 ? -8.852 23.516 26.562 1 60.34 218 THR B N 1
ATOM 4498 C CA . THR B 1 218 ? -10.227 23.562 27.047 1 60.34 218 THR B CA 1
ATOM 4499 C C . THR B 1 218 ? -10.617 22.25 27.703 1 60.34 218 THR B C 1
ATOM 4501 O O . THR B 1 218 ? -9.984 21.219 27.469 1 60.34 218 THR B O 1
ATOM 4504 N N . ARG B 1 219 ? -11.727 22.234 28.609 1 55.94 219 ARG B N 1
ATOM 4505 C CA . ARG B 1 219 ? -12.484 21.25 29.391 1 55.94 219 ARG B CA 1
ATOM 4506 C C . ARG B 1 219 ? -12.492 19.891 28.703 1 55.94 219 ARG B C 1
ATOM 4508 O O . ARG B 1 219 ? -13.297 19.656 27.797 1 55.94 219 ARG B O 1
ATOM 4515 N N . GLN B 1 220 ? -11.633 18.844 28.859 1 64.69 220 GLN B N 1
ATOM 4516 C CA . GLN B 1 220 ? -10.719 17.719 28.641 1 64.69 220 GLN B CA 1
ATOM 4517 C C . GLN B 1 220 ? -11.484 16.422 28.422 1 64.69 220 GLN B C 1
ATOM 4519 O O . GLN B 1 220 ? -11.062 15.57 27.641 1 64.69 220 GLN B O 1
ATOM 4524 N N . ALA B 1 221 ? -12.75 16.312 28.953 1 69.62 221 ALA B N 1
ATOM 4525 C CA . ALA B 1 221 ? -13.258 14.945 28.969 1 69.62 221 ALA B CA 1
ATOM 4526 C C . ALA B 1 221 ? -13.766 14.539 27.578 1 69.62 221 ALA B C 1
ATOM 4528 O O . ALA B 1 221 ? -13.547 13.406 27.141 1 69.62 221 ALA B O 1
ATOM 4529 N N . ARG B 1 222 ? -14.461 15.406 26.875 1 74 222 ARG B N 1
ATOM 4530 C CA . ARG B 1 222 ? -15 15.117 25.547 1 74 222 ARG B CA 1
ATOM 4531 C C . ARG B 1 222 ? -13.875 14.844 24.562 1 74 222 ARG B C 1
ATOM 4533 O O . ARG B 1 222 ? -13.992 13.953 23.703 1 74 222 ARG B O 1
ATOM 4540 N N . MET B 1 223 ? -12.875 15.516 24.75 1 78.69 223 MET B N 1
ATOM 4541 C CA . MET B 1 223 ? -11.734 15.359 23.859 1 78.69 223 MET B CA 1
ATOM 4542 C C . MET B 1 223 ? -11.023 14.031 24.109 1 78.69 223 MET B C 1
ATOM 4544 O O . MET B 1 223 ? -10.539 13.391 23.172 1 78.69 223 MET B O 1
ATOM 4548 N N . ARG B 1 224 ? -11.047 13.656 25.391 1 79.69 224 ARG B N 1
ATOM 4549 C CA . ARG B 1 224 ? -10.445 12.383 25.75 1 79.69 224 ARG B CA 1
ATOM 4550 C C . ARG B 1 224 ? -11.25 11.219 25.188 1 79.69 224 ARG B C 1
ATOM 4552 O O . ARG B 1 224 ? -10.68 10.234 24.703 1 79.69 224 ARG B O 1
ATOM 4559 N N . ARG B 1 225 ? -12.516 11.383 25.234 1 79.56 225 ARG B N 1
ATOM 4560 C CA . ARG B 1 225 ? -13.398 10.352 24.703 1 79.56 225 ARG B CA 1
ATOM 4561 C C . ARG B 1 225 ? -13.25 10.227 23.188 1 79.56 225 ARG B C 1
ATOM 4563 O O . ARG B 1 225 ? -13.234 9.125 22.641 1 79.56 225 ARG B O 1
ATOM 4570 N N . ALA B 1 226 ? -13.148 11.32 22.484 1 81.06 226 ALA B N 1
ATOM 4571 C CA . ALA B 1 226 ? -12.961 11.32 21.047 1 81.06 226 ALA B CA 1
ATOM 4572 C C . ALA B 1 226 ? -11.625 10.68 20.656 1 81.06 226 ALA B C 1
ATOM 4574 O O . ALA B 1 226 ? -11.547 9.93 19.688 1 81.06 226 ALA B O 1
ATOM 4575 N N . THR B 1 227 ? -10.648 10.945 21.469 1 83.56 227 THR B N 1
ATOM 4576 C CA . THR B 1 227 ? -9.336 10.359 21.25 1 83.56 227 THR B CA 1
ATOM 4577 C C . THR B 1 227 ? -9.375 8.844 21.438 1 83.56 227 THR B C 1
ATOM 4579 O O . THR B 1 227 ? -8.82 8.094 20.641 1 83.56 227 THR B O 1
ATOM 4582 N N . ARG B 1 228 ? -9.992 8.492 22.5 1 83.88 228 ARG B N 1
ATOM 4583 C CA . ARG B 1 228 ? -10.125 7.066 22.781 1 83.88 228 ARG B CA 1
ATOM 4584 C C . ARG B 1 228 ? -10.898 6.363 21.672 1 83.88 228 ARG B C 1
ATOM 4586 O O . ARG B 1 228 ? -10.539 5.254 21.266 1 83.88 228 ARG B O 1
ATOM 4593 N N . PHE B 1 229 ? -11.883 6.957 21.141 1 84.56 229 PHE B N 1
ATOM 4594 C CA . PHE B 1 229 ? -12.695 6.398 20.062 1 84.56 229 PHE B CA 1
ATOM 4595 C C . PHE B 1 229 ? -11.852 6.168 18.812 1 84.56 229 PHE B C 1
ATOM 4597 O O . PHE B 1 229 ? -11.906 5.094 18.219 1 84.56 229 PHE B O 1
ATOM 4604 N N . ILE B 1 230 ? -11.086 7.141 18.469 1 86.56 230 ILE B N 1
ATOM 4605 C CA . ILE B 1 230 ? -10.266 7.059 17.266 1 86.56 230 ILE B CA 1
ATOM 4606 C C . ILE B 1 230 ? -9.227 5.945 17.422 1 86.56 230 ILE B C 1
ATOM 4608 O O . ILE B 1 230 ? -8.961 5.203 16.469 1 86.56 230 ILE B O 1
ATOM 4612 N N . MET B 1 231 ? -8.719 5.805 18.609 1 86.62 231 MET B N 1
ATOM 4613 C CA . MET B 1 231 ? -7.73 4.77 18.891 1 86.62 231 MET B CA 1
ATOM 4614 C C . MET B 1 231 ? -8.359 3.383 18.828 1 86.62 231 MET B C 1
ATOM 4616 O O . MET B 1 231 ? -7.746 2.438 18.328 1 86.62 231 MET B O 1
ATOM 4620 N N . VAL B 1 232 ? -9.547 3.305 19.312 1 86.44 232 VAL B N 1
ATOM 4621 C CA . VAL B 1 232 ? -10.258 2.029 19.281 1 86.44 232 VAL B CA 1
ATOM 4622 C C . VAL B 1 232 ? -10.547 1.634 17.828 1 86.44 232 VAL B C 1
ATOM 4624 O O . VAL B 1 232 ? -10.359 0.479 17.438 1 86.44 232 VAL B O 1
ATOM 4627 N N . VAL B 1 233 ? -10.969 2.543 17.062 1 86.38 233 VAL B N 1
ATOM 4628 C CA . VAL B 1 233 ? -11.289 2.277 15.672 1 86.38 233 VAL B CA 1
ATOM 4629 C C . VAL B 1 233 ? -10.047 1.777 14.945 1 86.38 233 VAL B C 1
ATOM 4631 O O . VAL B 1 233 ? -10.094 0.77 14.234 1 86.38 233 VAL B O 1
ATOM 4634 N N . ALA B 1 234 ? -8.945 2.441 15.156 1 89.62 234 ALA B N 1
ATOM 4635 C CA . ALA B 1 234 ? -7.691 2.055 14.516 1 89.62 234 ALA B CA 1
ATOM 4636 C C . ALA B 1 234 ? -7.219 0.69 15.008 1 89.62 234 ALA B C 1
ATOM 4638 O O . ALA B 1 234 ? -6.754 -0.136 14.219 1 89.62 234 ALA B O 1
ATOM 4639 N N . SER B 1 235 ? -7.359 0.434 16.297 1 91.06 235 SER B N 1
ATOM 4640 C CA . SER B 1 235 ? -6.922 -0.832 16.875 1 91.06 235 SER B CA 1
ATOM 4641 C C . SER B 1 235 ? -7.773 -1.993 16.375 1 91.06 235 SER B C 1
ATOM 4643 O O . SER B 1 235 ? -7.25 -3.07 16.078 1 91.06 235 SER B O 1
ATOM 4645 N N . VAL B 1 236 ? -9.062 -1.795 16.266 1 91.56 236 VAL B N 1
ATOM 4646 C CA . VAL B 1 236 ? -9.961 -2.826 15.758 1 91.56 236 VAL B CA 1
ATOM 4647 C C . VAL B 1 236 ? -9.609 -3.156 14.312 1 91.56 236 VAL B C 1
ATOM 4649 O O . VAL B 1 236 ? -9.562 -4.328 13.93 1 91.56 236 VAL B O 1
ATOM 4652 N N . PHE B 1 237 ? -9.352 -2.182 13.531 1 93 237 PHE B N 1
ATOM 4653 C CA . PHE B 1 237 ? -8.961 -2.385 12.141 1 93 237 PHE B CA 1
ATOM 4654 C C . PHE B 1 237 ? -7.695 -3.227 12.047 1 93 237 PHE B C 1
ATOM 4656 O O . PHE B 1 237 ? -7.645 -4.207 11.305 1 93 237 PHE B O 1
ATOM 4663 N N . ILE B 1 238 ? -6.711 -2.902 12.844 1 93.56 238 ILE B N 1
ATOM 4664 C CA . ILE B 1 238 ? -5.418 -3.576 12.812 1 93.56 238 ILE B CA 1
ATOM 4665 C C . ILE B 1 238 ? -5.574 -5.012 13.305 1 93.56 238 ILE B C 1
ATOM 4667 O O . ILE B 1 238 ? -5.09 -5.949 12.672 1 93.56 238 ILE B O 1
ATOM 4671 N N . THR B 1 239 ? -6.23 -5.238 14.375 1 93.69 239 THR B N 1
ATOM 4672 C CA . THR B 1 239 ? -6.359 -6.559 14.984 1 93.69 239 THR B CA 1
ATOM 4673 C C . THR B 1 239 ? -7.16 -7.496 14.086 1 93.69 239 THR B C 1
ATOM 4675 O O . THR B 1 239 ? -6.891 -8.695 14.039 1 93.69 239 THR B O 1
ATOM 4678 N N . CYS B 1 240 ? -8.062 -6.949 13.32 1 94.5 240 CYS B N 1
ATOM 4679 C CA . CYS B 1 240 ? -8.945 -7.793 12.523 1 94.5 240 CYS B CA 1
ATOM 4680 C C . CYS B 1 240 ? -8.32 -8.094 11.164 1 94.5 240 CYS B C 1
ATOM 4682 O O . CYS B 1 240 ? -8.469 -9.195 10.641 1 94.5 240 CYS B O 1
ATOM 4684 N N . TYR B 1 241 ? -7.617 -7.207 10.625 1 95 241 TYR B N 1
ATOM 4685 C CA . TYR B 1 241 ? -7.16 -7.383 9.25 1 95 241 TYR B CA 1
ATOM 4686 C C . TYR B 1 241 ? -5.703 -7.832 9.211 1 95 241 TYR B C 1
ATOM 4688 O O . TYR B 1 241 ? -5.301 -8.578 8.32 1 95 241 TYR B O 1
ATOM 4696 N N . LEU B 1 242 ? -4.871 -7.48 10.164 1 93.12 242 LEU B N 1
ATOM 4697 C CA . LEU B 1 242 ? -3.432 -7.727 10.133 1 93.12 242 LEU B CA 1
ATOM 4698 C C . LEU B 1 242 ? -3.137 -9.227 10.148 1 93.12 242 LEU B C 1
ATOM 4700 O O . LEU B 1 242 ? -2.281 -9.695 9.398 1 93.12 242 LEU B O 1
ATOM 4704 N N . PRO B 1 243 ? -3.816 -9.984 10.969 1 93.81 243 PRO B N 1
ATOM 4705 C CA . PRO B 1 243 ? -3.516 -11.422 10.969 1 93.81 243 PRO B CA 1
ATOM 4706 C C . PRO B 1 243 ? -3.691 -12.062 9.602 1 93.81 243 PRO B C 1
ATOM 4708 O O . PRO B 1 243 ? -2.883 -12.906 9.195 1 93.81 243 PRO B O 1
ATOM 4711 N N . SER B 1 244 ? -4.719 -11.719 8.914 1 92.75 244 SER B N 1
ATOM 4712 C CA . SER B 1 244 ? -4.953 -12.297 7.594 1 92.75 244 SER B CA 1
ATOM 4713 C C . SER B 1 244 ? -3.865 -11.875 6.613 1 92.75 244 SER B C 1
ATOM 4715 O O . SER B 1 244 ? -3.391 -12.688 5.816 1 92.75 244 SER B O 1
ATOM 4717 N N . VAL B 1 245 ? -3.451 -10.672 6.688 1 92.06 245 VAL B N 1
ATOM 4718 C CA . VAL B 1 245 ? -2.414 -10.148 5.805 1 92.06 245 VAL B CA 1
ATOM 4719 C C . VAL B 1 245 ? -1.087 -10.844 6.094 1 92.06 245 VAL B C 1
ATOM 4721 O O . VAL B 1 245 ? -0.387 -11.266 5.168 1 92.06 245 VAL B O 1
ATOM 4724 N N . LEU B 1 246 ? -0.779 -11.031 7.359 1 89.25 246 LEU B N 1
ATOM 4725 C CA . LEU B 1 246 ? 0.468 -11.68 7.754 1 89.25 246 LEU B CA 1
ATOM 4726 C C . LEU B 1 246 ? 0.451 -13.164 7.391 1 89.25 246 LEU B C 1
ATOM 4728 O O . LEU B 1 246 ? 1.472 -13.719 6.977 1 89.25 246 LEU B O 1
ATOM 4732 N N . ALA B 1 247 ? -0.693 -13.781 7.578 1 88.88 247 ALA B N 1
ATOM 4733 C CA . ALA B 1 247 ? -0.815 -15.188 7.207 1 88.88 247 ALA B CA 1
ATOM 4734 C C . ALA B 1 247 ? -0.61 -15.383 5.711 1 88.88 247 ALA B C 1
ATOM 4736 O O . ALA B 1 247 ? 0.056 -16.328 5.285 1 88.88 247 ALA B O 1
ATOM 4737 N N . ARG B 1 248 ? -1.151 -14.508 4.961 1 87.69 248 ARG B N 1
ATOM 4738 C CA . ARG B 1 248 ? -0.997 -14.617 3.516 1 87.69 248 ARG B CA 1
ATOM 4739 C C . ARG B 1 248 ? 0.447 -14.359 3.098 1 87.69 248 ARG B C 1
ATOM 4741 O O . ARG B 1 248 ? 0.964 -15.016 2.191 1 87.69 248 ARG B O 1
ATOM 4748 N N . LEU B 1 249 ? 1.054 -13.398 3.705 1 85.12 249 LEU B N 1
ATOM 4749 C CA . LEU B 1 249 ? 2.457 -13.133 3.406 1 85.12 249 LEU B CA 1
ATOM 4750 C C . LEU B 1 249 ? 3.332 -14.32 3.789 1 85.12 249 LEU B C 1
ATOM 4752 O O . LEU B 1 249 ? 4.27 -14.664 3.066 1 85.12 249 LEU B O 1
ATOM 4756 N N . TYR B 1 250 ? 3.02 -14.914 4.918 1 83.94 250 TYR B N 1
ATOM 4757 C CA . TYR B 1 250 ? 3.744 -16.109 5.332 1 83.94 250 TYR B CA 1
ATOM 4758 C C . TYR B 1 250 ? 3.562 -17.234 4.32 1 83.94 250 TYR B C 1
ATOM 4760 O O . TYR B 1 250 ? 4.52 -17.938 3.986 1 83.94 250 TYR B O 1
ATOM 4768 N N . PHE B 1 251 ? 2.387 -17.391 3.834 1 82.69 251 PHE B N 1
ATOM 4769 C CA . PHE B 1 251 ? 2.102 -18.406 2.832 1 82.69 251 PHE B CA 1
ATOM 4770 C C . PHE B 1 251 ? 2.906 -18.156 1.562 1 82.69 251 PHE B C 1
ATOM 4772 O O . PHE B 1 251 ? 3.484 -19.078 0.993 1 82.69 251 PHE B O 1
ATOM 4779 N N . LEU B 1 252 ? 2.928 -16.906 1.152 1 79.88 252 LEU B N 1
ATOM 4780 C CA . LEU B 1 252 ? 3.639 -16.562 -0.073 1 79.88 252 LEU B CA 1
ATOM 4781 C C . LEU B 1 252 ? 5.141 -16.781 0.091 1 79.88 252 LEU B C 1
ATOM 4783 O O . LEU B 1 252 ? 5.824 -17.156 -0.863 1 79.88 252 LEU B O 1
ATOM 4787 N N . TRP B 1 253 ? 5.531 -16.594 1.278 1 76.06 253 TRP B N 1
ATOM 4788 C CA . TRP B 1 253 ? 6.949 -16.781 1.563 1 76.06 253 TRP B CA 1
ATOM 4789 C C . TRP B 1 253 ? 7.312 -18.266 1.566 1 76.06 253 TRP B C 1
ATOM 4791 O O . TRP B 1 253 ? 8.414 -18.641 1.153 1 76.06 253 TRP B O 1
ATOM 4801 N N . THR B 1 254 ? 6.371 -19.188 1.946 1 73.88 254 THR B N 1
ATOM 4802 C CA . THR B 1 254 ? 6.676 -20.609 2.109 1 73.88 254 THR B CA 1
ATOM 4803 C C . THR B 1 254 ? 5.934 -21.438 1.071 1 73.88 254 THR B C 1
ATOM 4805 O O . THR B 1 254 ? 5.582 -22.594 1.33 1 73.88 254 THR B O 1
ATOM 4808 N N . VAL B 1 255 ? 5.5 -20.891 -0.099 1 67.56 255 VAL B N 1
ATOM 4809 C CA . VAL B 1 255 ? 4.617 -21.484 -1.097 1 67.56 255 VAL B CA 1
ATOM 4810 C C . VAL B 1 255 ? 5.074 -22.906 -1.401 1 67.56 255 VAL B C 1
ATOM 4812 O O . VAL B 1 255 ? 4.277 -23.844 -1.347 1 67.56 255 VAL B O 1
ATOM 4815 N N . PRO B 1 256 ? 6.355 -23.188 -1.648 1 62 256 PRO B N 1
ATOM 4816 C CA . PRO B 1 256 ? 6.645 -24.547 -2.072 1 62 256 PRO B CA 1
ATOM 4817 C C . PRO B 1 256 ? 6.426 -25.578 -0.959 1 62 256 PRO B C 1
ATOM 4819 O O . PRO B 1 256 ? 6.008 -26.703 -1.227 1 62 256 PRO B O 1
ATOM 4822 N N . THR B 1 257 ? 6.508 -25.125 0.262 1 65.81 257 THR B N 1
ATOM 4823 C CA . THR B 1 257 ? 6.441 -26.078 1.357 1 65.81 257 THR B CA 1
ATOM 4824 C C . THR B 1 257 ? 5.07 -26.047 2.021 1 65.81 257 THR B C 1
ATOM 4826 O O . THR B 1 257 ? 4.633 -27.047 2.604 1 65.81 257 THR B O 1
ATOM 4829 N N . SER B 1 258 ? 4.371 -25.047 1.752 1 67.44 258 SER B N 1
ATOM 4830 C CA . SER B 1 258 ? 3.152 -24.875 2.533 1 67.44 258 SER B CA 1
ATOM 4831 C C . SER B 1 258 ? 1.911 -25 1.654 1 67.44 258 SER B C 1
ATOM 4833 O O . SER B 1 258 ? 0.785 -24.891 2.143 1 67.44 258 SER B O 1
ATOM 4835 N N . ALA B 1 259 ? 2.096 -25.359 0.447 1 68.62 259 ALA B N 1
ATOM 4836 C CA . ALA B 1 259 ? 0.968 -25.344 -0.482 1 68.62 259 ALA B CA 1
ATOM 4837 C C . ALA B 1 259 ? -0.093 -26.375 -0.073 1 68.62 259 ALA B C 1
ATOM 4839 O O . ALA B 1 259 ? -1.292 -26.094 -0.167 1 68.62 259 ALA B O 1
ATOM 4840 N N . CYS B 1 260 ? 0.38 -27.469 0.579 1 72.69 260 CYS B N 1
ATOM 4841 C CA . CYS B 1 260 ? -0.6 -28.5 0.929 1 72.69 260 CYS B CA 1
ATOM 4842 C C . CYS B 1 260 ? -0.591 -28.766 2.428 1 72.69 260 CYS B C 1
ATOM 4844 O O . CYS B 1 260 ? -1.062 -29.812 2.875 1 72.69 260 CYS B O 1
ATOM 4846 N N . ASP B 1 261 ? -0.143 -27.844 3.197 1 78.06 261 ASP B N 1
ATOM 4847 C CA . ASP B 1 261 ? -0.144 -27.969 4.652 1 78.06 261 ASP B CA 1
ATOM 4848 C C . ASP B 1 261 ? -1.496 -27.578 5.238 1 78.06 261 ASP B C 1
ATOM 4850 O O . ASP B 1 261 ? -1.946 -26.438 5.062 1 78.06 261 ASP B O 1
ATOM 4854 N N . PRO B 1 262 ? -2.127 -28.547 5.918 1 78.81 262 PRO B N 1
ATOM 4855 C CA . PRO B 1 262 ? -3.457 -28.281 6.465 1 78.81 262 PRO B CA 1
ATOM 4856 C C . PRO B 1 262 ? -3.443 -27.172 7.52 1 78.81 262 PRO B C 1
ATOM 4858 O O . PRO B 1 262 ? -4.41 -26.422 7.641 1 78.81 262 PRO B O 1
ATOM 4861 N N . SER B 1 263 ? -2.361 -27.062 8.289 1 81.94 263 SER B N 1
ATOM 4862 C CA . SER B 1 263 ? -2.281 -26.047 9.328 1 81.94 263 SER B CA 1
ATOM 4863 C C . SER B 1 263 ? -2.248 -24.641 8.719 1 81.94 263 SER B C 1
ATOM 4865 O O . SER B 1 263 ? -2.877 -23.719 9.242 1 81.94 263 SER B O 1
ATOM 4867 N N . VAL B 1 264 ? -1.537 -24.5 7.633 1 81.31 264 VAL B N 1
ATOM 4868 C CA . VAL B 1 264 ? -1.444 -23.203 6.977 1 81.31 264 VAL B CA 1
ATOM 4869 C C . VAL B 1 264 ? -2.795 -22.828 6.371 1 81.31 264 VAL B C 1
ATOM 4871 O O . VAL B 1 264 ? -3.232 -21.688 6.465 1 81.31 264 VAL B O 1
ATOM 4874 N N . HIS B 1 265 ? -3.461 -23.797 5.859 1 80.81 265 HIS B N 1
ATOM 4875 C CA . HIS B 1 265 ? -4.77 -23.547 5.27 1 80.81 265 HIS B CA 1
ATOM 4876 C C . HIS B 1 265 ? -5.789 -23.156 6.332 1 80.81 265 HIS B C 1
ATOM 4878 O O . HIS B 1 265 ? -6.609 -22.266 6.117 1 80.81 265 HIS B O 1
ATOM 4884 N N . THR B 1 266 ? -5.715 -23.891 7.41 1 83.81 266 THR B N 1
ATOM 4885 C CA . THR B 1 266 ? -6.609 -23.547 8.516 1 83.81 266 THR B CA 1
ATOM 4886 C C . THR B 1 266 ? -6.348 -22.125 9 1 83.81 266 THR B C 1
ATOM 4888 O O . THR B 1 266 ? -7.281 -21.359 9.242 1 83.81 266 THR B O 1
ATOM 4891 N N . ALA B 1 267 ? -5.086 -21.781 9.109 1 86.31 267 ALA B N 1
ATOM 4892 C CA . ALA B 1 267 ? -4.727 -20.438 9.547 1 86.31 267 ALA B CA 1
ATOM 4893 C C . ALA B 1 267 ? -5.23 -19.375 8.562 1 86.31 267 ALA B C 1
ATOM 4895 O O . ALA B 1 267 ? -5.707 -18.328 8.969 1 86.31 267 ALA B O 1
ATOM 4896 N N . LEU B 1 268 ? -5.141 -19.672 7.297 1 86.81 268 LEU B N 1
ATOM 4897 C CA . LEU B 1 268 ? -5.59 -18.719 6.277 1 86.81 268 LEU B CA 1
ATOM 4898 C C . LEU B 1 268 ? -7.098 -18.516 6.359 1 86.81 268 LEU B C 1
ATOM 4900 O O . LEU B 1 268 ? -7.574 -17.375 6.297 1 86.81 268 LEU B O 1
ATOM 4904 N N . HIS B 1 269 ? -7.852 -19.516 6.559 1 87.94 269 HIS B N 1
ATOM 4905 C CA . HIS B 1 269 ? -9.305 -19.406 6.633 1 87.94 269 HIS B CA 1
ATOM 4906 C C . HIS B 1 269 ? -9.742 -18.75 7.934 1 87.94 269 HIS B C 1
ATOM 4908 O O . HIS B 1 269 ? -10.641 -17.906 7.93 1 87.94 269 HIS B O 1
ATOM 4914 N N . VAL B 1 270 ? -9.094 -19.078 9.031 1 89.12 270 VAL B N 1
ATOM 4915 C CA . VAL B 1 270 ? -9.453 -18.516 10.328 1 89.12 270 VAL B CA 1
ATOM 4916 C C . VAL B 1 270 ? -9.141 -17.031 10.359 1 89.12 270 VAL B C 1
ATOM 4918 O O . VAL B 1 270 ? -9.953 -16.219 10.805 1 89.12 270 VAL B O 1
ATOM 4921 N N . THR B 1 271 ? -7.98 -16.703 9.867 1 92.31 271 THR B N 1
ATOM 4922 C CA . THR B 1 271 ? -7.598 -15.297 9.883 1 92.31 271 THR B CA 1
ATOM 4923 C C . THR B 1 271 ? -8.461 -14.492 8.922 1 92.31 271 THR B C 1
ATOM 4925 O O . THR B 1 271 ? -8.742 -13.32 9.164 1 92.31 271 THR B O 1
ATOM 4928 N N . LEU B 1 272 ? -8.844 -15.109 7.832 1 90.88 272 LEU B N 1
ATOM 4929 C CA . LEU B 1 272 ? -9.758 -14.438 6.91 1 90.88 272 LEU B CA 1
ATOM 4930 C C . LEU B 1 272 ? -11.094 -14.133 7.59 1 90.88 272 LEU B C 1
ATOM 4932 O O . LEU B 1 272 ? -11.695 -13.086 7.34 1 90.88 272 LEU B O 1
ATOM 4936 N N . SER B 1 273 ? -11.547 -14.992 8.43 1 91.69 273 SER B N 1
ATOM 4937 C CA . SER B 1 273 ? -12.805 -14.789 9.156 1 91.69 273 SER B CA 1
ATOM 4938 C C . SER B 1 273 ? -12.719 -13.594 10.094 1 91.69 273 SER B C 1
ATOM 4940 O O . SER B 1 273 ? -13.734 -12.969 10.398 1 91.69 273 SER B O 1
ATOM 4942 N N . PHE B 1 274 ? -11.508 -13.219 10.5 1 93.12 274 PHE B N 1
ATOM 4943 C CA . PHE B 1 274 ? -11.328 -12.039 11.344 1 93.12 274 PHE B CA 1
ATOM 4944 C C . PHE B 1 274 ? -11.672 -10.766 10.578 1 93.12 274 PHE B C 1
ATOM 4946 O O . PHE B 1 274 ? -12.109 -9.781 11.164 1 93.12 274 PHE B O 1
ATOM 4953 N N . THR B 1 275 ? -11.445 -10.789 9.297 1 93.38 275 THR B N 1
ATOM 4954 C CA . THR B 1 275 ? -11.797 -9.625 8.5 1 93.38 275 THR B CA 1
ATOM 4955 C C . THR B 1 275 ? -13.305 -9.391 8.508 1 93.38 275 THR B C 1
ATOM 4957 O O . THR B 1 275 ? -13.766 -8.258 8.422 1 93.38 275 THR B O 1
ATOM 4960 N N . TYR B 1 276 ? -14.094 -10.484 8.672 1 95.12 276 TYR B N 1
ATOM 4961 C CA . TYR B 1 276 ? -15.539 -10.359 8.758 1 95.12 276 TYR B CA 1
ATOM 4962 C C . TYR B 1 276 ? -15.969 -9.812 10.117 1 95.12 276 TYR B C 1
ATOM 4964 O O . TYR B 1 276 ? -17 -9.148 10.227 1 95.12 276 TYR B O 1
ATOM 4972 N N . LEU B 1 277 ? -15.125 -10.07 11.078 1 94 277 LEU B N 1
ATOM 4973 C CA . LEU B 1 277 ? -15.398 -9.562 12.422 1 94 277 LEU B CA 1
ATOM 4974 C C . LEU B 1 277 ? -15.398 -8.039 12.438 1 94 277 LEU B C 1
ATOM 4976 O O . LEU B 1 277 ? -16.172 -7.426 13.18 1 94 277 LEU B O 1
ATOM 4980 N N . ASN B 1 278 ? -14.523 -7.469 11.633 1 93.88 278 ASN B N 1
ATOM 4981 C CA . ASN B 1 278 ? -14.484 -6.012 11.57 1 93.88 278 ASN B CA 1
ATOM 4982 C C . ASN B 1 278 ? -15.836 -5.441 11.133 1 93.88 278 ASN B C 1
ATOM 4984 O O . ASN B 1 278 ? -16.328 -4.473 11.727 1 93.88 278 ASN B O 1
ATOM 4988 N N . SER B 1 279 ? -16.406 -6.047 10.148 1 94.38 279 SER B N 1
ATOM 4989 C CA . SER B 1 279 ? -17.703 -5.582 9.633 1 94.38 279 SER B CA 1
ATOM 4990 C C . SER B 1 279 ? -18.812 -5.801 10.656 1 94.38 279 SER B C 1
ATOM 4992 O O . SER B 1 279 ? -19.812 -5.07 10.664 1 94.38 279 SER B O 1
ATOM 4994 N N . MET B 1 280 ? -18.625 -6.797 11.453 1 94.31 280 MET B N 1
ATOM 4995 C CA . MET B 1 280 ? -19.578 -7.043 12.539 1 94.31 280 MET B CA 1
ATOM 4996 C C . MET B 1 280 ? -19.453 -5.98 13.625 1 94.31 280 MET B C 1
ATOM 4998 O O . MET B 1 280 ? -20.453 -5.594 14.234 1 94.31 280 MET B O 1
ATOM 5002 N N . LEU B 1 281 ? -18.312 -5.449 13.852 1 93.12 281 LEU B N 1
ATOM 5003 C CA . LEU B 1 281 ? -18.031 -4.527 14.945 1 93.12 281 LEU B CA 1
ATOM 5004 C C . LEU B 1 281 ? -18.281 -3.086 14.516 1 93.12 281 LEU B C 1
ATOM 5006 O O . LEU B 1 281 ? -18.438 -2.199 15.359 1 93.12 281 LEU B O 1
ATOM 5010 N N . ASP B 1 282 ? -18.328 -2.793 13.25 1 92.62 282 ASP B N 1
ATOM 5011 C CA . ASP B 1 282 ? -18.438 -1.435 12.727 1 92.62 282 ASP B CA 1
ATOM 5012 C C . ASP B 1 282 ? -19.656 -0.723 13.312 1 92.62 282 ASP B C 1
ATOM 5014 O O . ASP B 1 282 ? -19.562 0.417 13.766 1 92.62 282 ASP B O 1
ATOM 5018 N N . PRO B 1 283 ? -20.844 -1.369 13.383 1 88.81 283 PRO B N 1
ATOM 5019 C CA . PRO B 1 283 ? -22 -0.681 13.961 1 88.81 283 PRO B CA 1
ATOM 5020 C C . PRO B 1 283 ? -21.797 -0.339 15.438 1 88.81 283 PRO B C 1
ATOM 5022 O O . PRO B 1 283 ? -22.312 0.68 15.914 1 88.81 283 PRO B O 1
ATOM 5025 N N . LEU B 1 284 ? -21.109 -1.104 16.109 1 83.62 284 LEU B N 1
ATOM 5026 C CA . LEU B 1 284 ? -20.844 -0.861 17.531 1 83.62 284 LEU B CA 1
ATOM 5027 C C . LEU B 1 284 ? -19.891 0.316 17.719 1 83.62 284 LEU B C 1
ATOM 5029 O O . LEU B 1 284 ? -20.062 1.121 18.625 1 83.62 284 LEU B O 1
ATOM 5033 N N . VAL B 1 285 ? -18.984 0.435 16.859 1 80.94 285 VAL B N 1
ATOM 5034 C CA . VAL B 1 285 ? -17.953 1.452 16.984 1 80.94 285 VAL B CA 1
ATOM 5035 C C . VAL B 1 285 ? -18.469 2.787 16.453 1 80.94 285 VAL B C 1
ATOM 5037 O O . VAL B 1 285 ? -18.266 3.832 17.062 1 80.94 285 VAL B O 1
ATOM 5040 N N . TYR B 1 286 ? -19.109 2.842 15.414 1 76.62 286 TYR B N 1
ATOM 5041 C CA . TYR B 1 286 ? -19.406 4.098 14.734 1 76.62 286 TYR B CA 1
ATOM 5042 C C . TYR B 1 286 ? -20.828 4.555 15.031 1 76.62 286 TYR B C 1
ATOM 5044 O O . TYR B 1 286 ? -21.109 5.758 15.094 1 76.62 286 TYR B O 1
ATOM 5052 N N . TYR B 1 287 ? -21.703 3.623 15.234 1 66.75 287 TYR B N 1
ATOM 5053 C CA . TYR B 1 287 ? -23.094 4.043 15.281 1 66.75 287 TYR B CA 1
ATOM 5054 C C . TYR B 1 287 ? -23.578 4.133 16.719 1 66.75 287 TYR B C 1
ATOM 5056 O O . TYR B 1 287 ? -24.328 5.051 17.078 1 66.75 287 TYR B O 1
ATOM 5064 N N . PHE B 1 288 ? -23.031 3.279 17.547 1 61.59 288 PHE B N 1
ATOM 5065 C CA . PHE B 1 288 ? -23.578 3.266 18.906 1 61.59 288 PHE B CA 1
ATOM 5066 C C . PHE B 1 288 ? -22.75 4.145 19.828 1 61.59 288 PHE B C 1
ATOM 5068 O O . PHE B 1 288 ? -23.172 4.473 20.938 1 61.59 288 PHE B O 1
ATOM 5075 N N . SER B 1 289 ? -21.594 4.531 19.344 1 57.94 289 SER B N 1
ATOM 5076 C CA . SER B 1 289 ? -20.75 5.398 20.172 1 57.94 289 SER B CA 1
ATOM 5077 C C . SER B 1 289 ? -21.031 6.871 19.875 1 57.94 289 SER B C 1
ATOM 5079 O O . SER B 1 289 ? -20.516 7.754 20.562 1 57.94 289 SER B O 1
ATOM 5081 N N . SER B 1 290 ? -21.719 7.211 18.812 1 55.59 290 SER B N 1
ATOM 5082 C CA . SER B 1 290 ? -22.047 8.602 18.531 1 55.59 290 SER B CA 1
ATOM 5083 C C . SER B 1 290 ? -23.219 9.078 19.391 1 55.59 290 SER B C 1
ATOM 5085 O O . SER B 1 290 ? -24.172 8.32 19.625 1 55.59 290 SER B O 1
ATOM 5087 N N . PRO B 1 291 ? -22.938 10.031 20.156 1 50.91 291 PRO B N 1
ATOM 5088 C CA . PRO B 1 291 ? -24 10.531 21.031 1 50.91 291 PRO B CA 1
ATOM 5089 C C . PRO B 1 291 ? -25.312 10.773 20.297 1 50.91 291 PRO B C 1
ATOM 5091 O O . PRO B 1 291 ? -26.375 10.82 20.906 1 50.91 291 PRO B O 1
ATOM 5094 N N . SER B 1 292 ? -25.25 11.016 19.062 1 48.5 292 SER B N 1
ATOM 5095 C CA . SER B 1 292 ? -26.469 11.414 18.375 1 48.5 292 SER B CA 1
ATOM 5096 C C . SER B 1 292 ? -27.359 10.211 18.078 1 48.5 292 SER B C 1
ATOM 5098 O O . SER B 1 292 ? -28.578 10.344 18 1 48.5 292 SER B O 1
ATOM 5100 N N . LEU B 1 293 ? -26.75 9.141 17.969 1 49.66 293 LEU B N 1
ATOM 5101 C CA . LEU B 1 293 ? -27.531 7.977 17.562 1 49.66 293 LEU B CA 1
ATOM 5102 C C . LEU B 1 293 ? -28.219 7.332 18.766 1 49.66 293 LEU B C 1
ATOM 5104 O O . LEU B 1 293 ? -29.172 6.578 18.609 1 49.66 293 LEU B O 1
ATOM 5108 N N . PRO B 1 294 ? -27.641 7.402 19.844 1 48.5 294 PRO B N 1
ATOM 5109 C CA . PRO B 1 294 ? -28.375 6.781 20.953 1 48.5 294 PRO B CA 1
ATOM 5110 C C . PRO B 1 294 ? -29.797 7.324 21.078 1 48.5 294 PRO B C 1
ATOM 5112 O O . PRO B 1 294 ? -30.688 6.609 21.547 1 48.5 294 PRO B O 1
ATOM 5115 N N . LYS B 1 295 ? -29.984 8.453 20.688 1 48.97 295 LYS B N 1
ATOM 5116 C CA . LYS B 1 295 ? -31.391 8.844 20.797 1 48.97 295 LYS B CA 1
ATOM 5117 C C . LYS B 1 295 ? -32.281 7.938 19.953 1 48.97 295 LYS B C 1
ATOM 5119 O O . LYS B 1 295 ? -33.406 7.641 20.344 1 48.97 295 LYS B O 1
ATOM 5124 N N . PHE B 1 296 ? -31.719 7.535 18.984 1 47.28 296 PHE B N 1
ATOM 5125 C CA . PHE B 1 296 ? -32.5 6.641 18.125 1 47.28 296 PHE B CA 1
ATOM 5126 C C . PHE B 1 296 ? -32.625 5.27 18.766 1 47.28 296 PHE B C 1
ATOM 5128 O O . PHE B 1 296 ? -33.719 4.688 18.766 1 47.28 296 PHE B O 1
ATOM 5135 N N . TYR B 1 297 ? -31.547 4.766 19.297 1 49.72 297 TYR B N 1
ATOM 5136 C CA . TYR B 1 297 ? -31.641 3.461 19.938 1 49.72 297 TYR B CA 1
ATOM 5137 C C . TYR B 1 297 ? -32.5 3.539 21.203 1 49.72 297 TYR B C 1
ATOM 5139 O O . TYR B 1 297 ? -33.188 2.584 21.547 1 49.72 297 TYR B O 1
ATOM 5147 N N . ALA B 1 298 ? -32.344 4.586 21.797 1 49.38 298 ALA B N 1
ATOM 5148 C CA . ALA B 1 298 ? -33.25 4.766 22.922 1 49.38 298 ALA B CA 1
ATOM 5149 C C . ALA B 1 298 ? -34.719 4.703 22.469 1 49.38 298 ALA B C 1
ATOM 5151 O O . ALA B 1 298 ? -35.562 4.129 23.156 1 49.38 298 ALA B O 1
ATOM 5152 N N . LYS B 1 299 ? -34.906 5.211 21.375 1 49.38 299 LYS B N 1
ATOM 5153 C CA . LYS B 1 299 ? -36.281 5.168 20.875 1 49.38 299 LYS B CA 1
ATOM 5154 C C . LYS B 1 299 ? -36.656 3.76 20.422 1 49.38 299 LYS B C 1
ATOM 5156 O O . LYS B 1 299 ? -37.812 3.344 20.578 1 49.38 299 LYS B O 1
ATOM 5161 N N . LEU B 1 300 ? -35.719 3.074 19.969 1 48.69 300 LEU B N 1
ATOM 5162 C CA . LEU B 1 300 ? -36 1.694 19.594 1 48.69 300 LEU B CA 1
ATOM 5163 C C . LEU B 1 300 ? -36.219 0.832 20.828 1 48.69 300 LEU B C 1
ATOM 5165 O O . LEU B 1 300 ? -37.094 -0.049 20.812 1 48.69 300 LEU B O 1
ATOM 5169 N N . THR B 1 301 ? -35.375 0.979 21.828 1 46.75 301 THR B N 1
ATOM 5170 C CA . THR B 1 301 ? -35.594 0.25 23.062 1 46.75 301 THR B CA 1
ATOM 5171 C C . THR B 1 301 ? -36.906 0.671 23.703 1 46.75 301 THR B C 1
ATOM 5173 O O . THR B 1 301 ? -37.594 -0.149 24.328 1 46.75 301 THR B O 1
ATOM 5176 N N . ILE B 1 302 ? -37.188 1.986 23.672 1 43.88 302 ILE B N 1
ATOM 5177 C CA . ILE B 1 302 ? -38.469 2.432 24.25 1 43.88 302 ILE B CA 1
ATOM 5178 C C . ILE B 1 302 ? -39.625 1.809 23.469 1 43.88 302 ILE B C 1
ATOM 5180 O O . ILE B 1 302 ? -40.594 1.374 24.062 1 43.88 302 ILE B O 1
ATOM 5184 N N . CYS B 1 303 ? -39.406 1.805 22.188 1 43 303 CYS B N 1
ATOM 5185 C CA . CYS B 1 303 ? -40.531 1.211 21.453 1 43 303 CYS B CA 1
ATOM 5186 C C . CYS B 1 303 ? -40.656 -0.277 21.75 1 43 303 CYS B C 1
ATOM 5188 O O . CYS B 1 303 ? -41.719 -0.857 21.594 1 43 303 CYS B O 1
ATOM 5190 N N . SER B 1 304 ? -39.469 -0.918 21.953 1 43.31 304 SER B N 1
ATOM 5191 C CA . SER B 1 304 ? -39.625 -2.338 22.266 1 43.31 304 SER B CA 1
ATOM 5192 C C . SER B 1 304 ? -40.156 -2.547 23.672 1 43.31 304 SER B C 1
ATOM 5194 O O . SER B 1 304 ? -40.781 -3.578 23.953 1 43.31 304 SER B O 1
ATOM 5196 N N . LEU B 1 305 ? -39.719 -1.714 24.594 1 38.56 305 LEU B N 1
ATOM 5197 C CA . LEU B 1 305 ? -40.156 -1.922 25.969 1 38.56 305 LEU B CA 1
ATOM 5198 C C . LEU B 1 305 ? -41.531 -1.322 26.188 1 38.56 305 LEU B C 1
ATOM 5200 O O . LEU B 1 305 ? -42.031 -1.314 27.312 1 38.56 305 LEU B O 1
ATOM 5204 N N . LYS B 1 306 ? -41.938 -0.498 25.328 1 41.38 306 LYS B N 1
ATOM 5205 C CA . LYS B 1 306 ? -43.312 -0.118 25.656 1 41.38 306 LYS B CA 1
ATOM 5206 C C . LYS B 1 306 ? -44.219 -1.346 25.766 1 41.38 306 LYS B C 1
ATOM 5208 O O . LYS B 1 306 ? -44.406 -2.08 24.781 1 41.38 306 LYS B O 1
ATOM 5213 N N . PRO B 1 307 ? -44.219 -1.99 26.938 1 40.22 307 PRO B N 1
ATOM 5214 C CA . PRO B 1 307 ? -45.188 -3.059 27.141 1 40.22 307 PRO B CA 1
ATOM 5215 C C . PRO B 1 307 ? -46.531 -2.748 26.484 1 40.22 307 PRO B C 1
ATOM 5217 O O . PRO B 1 307 ? -46.969 -1.601 26.5 1 40.22 307 PRO B O 1
ATOM 5220 N N . LYS B 1 308 ? -46.875 -3.412 25.406 1 40.56 308 LYS B N 1
ATOM 5221 C CA . LYS B 1 308 ? -48.25 -3.398 24.891 1 40.56 308 LYS B CA 1
ATOM 5222 C C . LYS B 1 308 ? -49.25 -3.459 26.031 1 40.56 308 LYS B C 1
ATOM 5224 O O . LYS B 1 308 ? -49.375 -4.477 26.719 1 40.56 308 LYS B O 1
ATOM 5229 N N . HIS B 1 309 ? -49.375 -2.428 26.812 1 35.75 309 HIS B N 1
ATOM 5230 C CA . HIS B 1 309 ? -50.469 -2.496 27.75 1 35.75 309 HIS B CA 1
ATOM 5231 C C . HIS B 1 309 ? -51.75 -3.039 27.078 1 35.75 309 HIS B C 1
ATOM 5233 O O . HIS B 1 309 ? -52.062 -2.654 25.953 1 35.75 309 HIS B O 1
ATOM 5239 N N . PRO B 1 310 ? -52.125 -4.297 27.344 1 39.88 310 PRO B N 1
ATOM 5240 C CA . PRO B 1 310 ? -53.406 -4.797 26.812 1 39.88 310 PRO B CA 1
ATOM 5241 C C . PRO B 1 310 ? -54.5 -3.748 26.859 1 39.88 310 PRO B C 1
ATOM 5243 O O . PRO B 1 310 ? -54.625 -3.023 27.844 1 39.88 310 PRO B O 1
ATOM 5246 N N . GLY B 1 311 ? -54.688 -3.057 25.719 1 34.34 311 GLY B N 1
ATOM 5247 C CA . GLY B 1 311 ? -55.75 -2.062 25.516 1 34.34 311 GLY B CA 1
ATOM 5248 C C . GLY B 1 311 ? -57.031 -2.406 26.203 1 34.34 311 GLY B C 1
ATOM 5249 O O . GLY B 1 311 ? -57.531 -3.527 26.094 1 34.34 311 GLY B O 1
ATOM 5250 N N . ARG B 1 312 ? -57.281 -1.987 27.391 1 32.5 312 ARG B N 1
ATOM 5251 C CA . ARG B 1 312 ? -58.594 -2.072 28.016 1 32.5 312 ARG B CA 1
ATOM 5252 C C . ARG B 1 312 ? -59.688 -1.795 27 1 32.5 312 ARG B C 1
ATOM 5254 O O . ARG B 1 312 ? -59.562 -0.896 26.172 1 32.5 312 ARG B O 1
ATOM 5261 N N . SER B 1 313 ? -60.406 -2.91 26.672 1 33.56 313 SER B N 1
ATOM 5262 C CA . SER B 1 313 ? -61.625 -2.895 25.875 1 33.56 313 SER B CA 1
ATOM 5263 C C . SER B 1 313 ? -62.5 -1.678 26.203 1 33.56 313 SER B C 1
ATOM 5265 O O . SER B 1 313 ? -62.969 -1.538 27.328 1 33.56 313 SER B O 1
ATOM 5267 N N . LYS B 1 314 ? -62 -0.475 25.922 1 29.28 314 LYS B N 1
ATOM 5268 C CA . LYS B 1 314 ? -62.875 0.687 26.125 1 29.28 314 LYS B CA 1
ATOM 5269 C C . LYS B 1 314 ? -64.25 0.456 25.516 1 29.28 314 LYS B C 1
ATOM 5271 O O . LYS B 1 314 ? -64.375 0.166 24.328 1 29.28 314 LYS B O 1
ATOM 5276 N N . THR B 1 315 ? -65.125 -0.106 26.297 1 27.39 315 THR B N 1
ATOM 5277 C CA . THR B 1 315 ? -66.562 -0.095 25.984 1 27.39 315 THR B CA 1
ATOM 5278 C C . THR B 1 315 ? -66.938 1.228 25.344 1 27.39 315 THR B C 1
ATOM 5280 O O . THR B 1 315 ? -66.75 2.293 25.938 1 27.39 315 THR B O 1
ATOM 5283 N N . ARG B 1 316 ? -66.812 1.242 24.031 1 28.89 316 ARG B N 1
ATOM 5284 C CA . ARG B 1 316 ? -67.312 2.311 23.188 1 28.89 316 ARG B CA 1
ATOM 5285 C C . ARG B 1 316 ? -68.75 2.748 23.609 1 28.89 316 ARG B C 1
ATOM 5287 O O . ARG B 1 316 ? -69.688 1.984 23.484 1 28.89 316 ARG B O 1
ATOM 5294 N N . ARG B 1 317 ? -68.812 3.365 24.875 1 26.94 317 ARG B N 1
ATOM 5295 C CA . ARG B 1 317 ? -70.125 3.934 25.031 1 26.94 317 ARG B CA 1
ATOM 5296 C C . ARG B 1 317 ? -70.562 4.707 23.781 1 26.94 317 ARG B C 1
ATOM 5298 O O . ARG B 1 317 ? -69.75 5.422 23.188 1 26.94 317 ARG B O 1
ATOM 5305 N N . SER B 1 318 ? -71.562 4.273 23.109 1 27.62 318 SER B N 1
ATOM 5306 C CA . SER B 1 318 ? -72.375 4.777 22 1 27.62 318 SER B CA 1
ATOM 5307 C C . SER B 1 318 ? -72.688 6.266 22.156 1 27.62 318 SER B C 1
ATOM 5309 O O . SER B 1 318 ? -73.562 6.656 22.938 1 27.62 318 SER B O 1
ATOM 5311 N N . GLU B 1 319 ? -71.625 7.043 22.594 1 24.94 319 GLU B N 1
ATOM 5312 C CA . GLU B 1 319 ? -72 8.422 22.828 1 24.94 319 GLU B CA 1
ATOM 5313 C C . GLU B 1 319 ? -72.812 8.977 21.641 1 24.94 319 GLU B C 1
ATOM 5315 O O . GLU B 1 319 ? -72.375 8.812 20.484 1 24.94 319 GLU B O 1
ATOM 5320 N N . GLU B 1 320 ? -74.062 9.328 21.844 1 25.59 320 GLU B N 1
ATOM 5321 C CA . GLU B 1 320 ? -75.188 9.922 21.094 1 25.59 320 GLU B CA 1
ATOM 5322 C C . GLU B 1 320 ? -74.75 11.156 20.328 1 25.59 320 GLU B C 1
ATOM 5324 O O . GLU B 1 320 ? -73.875 11.898 20.812 1 25.59 320 GLU B O 1
ATOM 5329 N N . MET B 1 321 ? -74.812 11.133 19.016 1 26.16 321 MET B N 1
ATOM 5330 C CA . MET B 1 321 ? -74.688 12.102 17.938 1 26.16 321 MET B CA 1
ATOM 5331 C C . MET B 1 321 ? -75.312 13.445 18.328 1 26.16 321 MET B C 1
ATOM 5333 O O . MET B 1 321 ? -76.5 13.57 18.453 1 26.16 321 MET B O 1
ATOM 5337 N N . PRO B 1 322 ? -74.812 14.102 19.5 1 25.3 322 PRO B N 1
ATOM 5338 C CA . PRO B 1 322 ? -75.688 15.258 19.656 1 25.3 322 PRO B CA 1
ATOM 5339 C C . PRO B 1 322 ? -75.812 16.078 18.391 1 25.3 322 PRO B C 1
ATOM 5341 O O . PRO B 1 322 ? -74.938 16.062 17.531 1 25.3 322 PRO B O 1
ATOM 5344 N N . ILE B 1 323 ? -77.062 16.516 18.031 1 22.94 323 ILE B N 1
ATOM 5345 C CA . ILE B 1 323 ? -77.75 17.266 17.016 1 22.94 323 ILE B CA 1
ATOM 5346 C C . ILE B 1 323 ? -77.125 18.641 16.812 1 22.94 323 ILE B C 1
ATOM 5348 O O . ILE B 1 323 ? -76.625 19.219 17.75 1 22.94 323 ILE B O 1
ATOM 5352 N N . SER B 1 324 ? -77 19.141 15.539 1 20.53 324 SER B N 1
ATOM 5353 C CA . SER B 1 324 ? -76.562 20.25 14.703 1 20.53 324 SER B CA 1
ATOM 5354 C C . SER B 1 324 ? -77.062 21.594 15.242 1 20.53 324 SER B C 1
ATOM 5356 O O . SER B 1 324 ? -76.875 22.625 14.586 1 20.53 324 SER B O 1
ATOM 5358 N N . ASN B 1 325 ? -77.375 21.781 16.547 1 18.84 325 ASN B N 1
ATOM 5359 C CA . ASN B 1 325 ? -78.25 22.969 16.578 1 18.84 325 ASN B CA 1
ATOM 5360 C C . ASN B 1 325 ? -77.5 24.203 16.078 1 18.84 325 ASN B C 1
ATOM 5362 O O . ASN B 1 325 ? -76.375 24.438 16.484 1 18.84 325 ASN B O 1
ATOM 5366 N N . LEU B 1 326 ? -77.812 24.734 14.82 1 19.7 326 LEU B N 1
ATOM 5367 C CA . LEU B 1 326 ? -77.688 25.953 14.039 1 19.7 326 LEU B CA 1
ATOM 5368 C C . LEU B 1 326 ? -77.938 27.188 14.914 1 19.7 326 LEU B C 1
ATOM 5370 O O . LEU B 1 326 ? -79 27.797 14.867 1 19.7 326 LEU B O 1
ATOM 5374 N N . CYS B 1 327 ? -77.375 27.219 16.188 1 17.62 327 CYS B N 1
ATOM 5375 C CA . CYS B 1 327 ? -77.938 28.328 16.938 1 17.62 327 CYS B CA 1
ATOM 5376 C C . CYS B 1 327 ? -77.562 29.672 16.312 1 17.62 327 CYS B C 1
ATOM 5378 O O . CYS B 1 327 ? -76.438 29.906 16 1 17.62 327 CYS B O 1
ATOM 5380 N N . SER B 1 328 ? -78.625 30.453 15.922 1 19.33 328 SER B N 1
ATOM 5381 C CA . SER B 1 328 ? -79 31.75 15.414 1 19.33 328 SER B CA 1
ATOM 5382 C C . SER B 1 328 ? -78.5 32.875 16.297 1 19.33 328 SER B C 1
ATOM 5384 O O . SER B 1 328 ? -79.188 33.406 17.125 1 19.33 328 SER B O 1
ATOM 5386 N N . LYS B 1 329 ? -77.188 32.781 16.672 1 18.42 329 LYS B N 1
ATOM 5387 C CA . LYS B 1 329 ? -76.938 33.844 17.625 1 18.42 329 LYS B CA 1
ATOM 5388 C C . LYS B 1 329 ? -77.25 35.219 17.047 1 18.42 329 LYS B C 1
ATOM 5390 O O . LYS B 1 329 ? -76.75 35.531 15.953 1 18.42 329 LYS B O 1
ATOM 5395 N N . SER B 1 330 ? -78.062 36 17.641 1 17.88 330 SER B N 1
ATOM 5396 C CA . SER B 1 330 ? -78.812 37.281 17.547 1 17.88 330 SER B CA 1
ATOM 5397 C C . SER B 1 330 ? -77.812 38.438 17.453 1 17.88 330 SER B C 1
ATOM 5399 O O . SER B 1 330 ? -76.625 38.281 17.734 1 17.88 330 SER B O 1
ATOM 5401 N N . SER B 1 331 ? -78.25 39.688 17.969 1 17.02 331 SER B N 1
ATOM 5402 C CA . SER B 1 331 ? -78.625 41.062 17.656 1 17.02 331 SER B CA 1
ATOM 5403 C C . SER B 1 331 ? -77.562 42.062 18.047 1 17.02 331 SER B C 1
ATOM 5405 O O . SER B 1 331 ? -77.188 42.938 17.266 1 17.02 331 SER B O 1
ATOM 5407 N N . ILE B 1 332 ? -77.25 42.875 19.312 1 15.99 332 ILE B N 1
ATOM 5408 C CA . ILE B 1 332 ? -77.5 44.312 19.422 1 15.99 332 ILE B CA 1
ATOM 5409 C C . ILE B 1 332 ? -76.188 45.094 19.391 1 15.99 332 ILE B C 1
ATOM 5411 O O . ILE B 1 332 ? -76.188 46.219 18.891 1 15.99 332 ILE B O 1
ATOM 5415 N N . ASP B 1 333 ? -75.062 45.156 19.797 1 19.86 333 ASP B N 1
ATOM 5416 C CA . ASP B 1 333 ? -74.875 46.594 20.062 1 19.86 333 ASP B CA 1
ATOM 5417 C C . ASP B 1 333 ? -75 47.406 18.781 1 19.86 333 ASP B C 1
ATOM 5419 O O . ASP B 1 333 ? -74.812 46.906 17.688 1 19.86 333 ASP B O 1
ATOM 5423 N N . GLY B 1 334 ? -75.438 48.906 18.906 1 16.58 334 GLY B N 1
ATOM 5424 C CA . GLY B 1 334 ? -75.438 50.344 19.156 1 16.58 334 GLY B CA 1
ATOM 5425 C C . GLY B 1 334 ? -74.125 51.031 18.906 1 16.58 334 GLY B C 1
ATOM 5426 O O . GLY B 1 334 ? -73.062 50.375 18.812 1 16.58 334 GLY B O 1
ATOM 5427 N N . ALA B 1 335 ? -73.938 52.312 19.484 1 18.11 335 ALA B N 1
ATOM 5428 C CA . ALA B 1 335 ? -73.5 53.656 19.156 1 18.11 335 ALA B CA 1
ATOM 5429 C C . ALA B 1 335 ? -72 53.875 19.5 1 18.11 335 ALA B C 1
ATOM 5431 O O . ALA B 1 335 ? -71.25 54.344 18.672 1 18.11 335 ALA B O 1
ATOM 5432 N N . ASN B 1 336 ? -71.5 54.094 20.797 1 16.36 336 ASN B N 1
ATOM 5433 C CA . ASN B 1 336 ? -71.125 55.5 21.094 1 16.36 336 ASN B CA 1
ATOM 5434 C C . ASN B 1 336 ? -69.625 55.75 20.812 1 16.36 336 ASN B C 1
ATOM 5436 O O . ASN B 1 336 ? -69.312 56.719 20.141 1 16.36 336 ASN B O 1
ATOM 5440 N N . ARG B 1 337 ? -68.688 55.719 21.953 1 17.45 337 ARG B N 1
ATOM 5441 C CA . ARG B 1 337 ? -68 56.938 22.469 1 17.45 337 ARG B CA 1
ATOM 5442 C C . ARG B 1 337 ? -66.688 57.188 21.766 1 17.45 337 ARG B C 1
ATOM 5444 O O . ARG B 1 337 ? -66.062 56.25 21.234 1 17.45 337 ARG B O 1
ATOM 5451 N N . SER B 1 338 ? -65.812 58.125 22.406 1 17.2 338 SER B N 1
ATOM 5452 C CA . SER B 1 338 ? -65.188 59.438 22.25 1 17.2 338 SER B CA 1
ATOM 5453 C C . SER B 1 338 ? -63.688 59.312 21.922 1 17.2 338 SER B C 1
ATOM 5455 O O . SER B 1 338 ? -63.219 59.844 20.922 1 17.2 338 SER B O 1
ATOM 5457 N N . GLN B 1 339 ? -62.656 59.688 22.938 1 17.19 339 GLN B N 1
ATOM 5458 C CA . GLN B 1 339 ? -61.906 60.969 22.953 1 17.19 339 GLN B CA 1
ATOM 5459 C C . GLN B 1 339 ? -60.469 60.75 22.547 1 17.19 339 GLN B C 1
ATOM 5461 O O . GLN B 1 339 ? -59.875 61.625 21.891 1 17.19 339 GLN B O 1
ATOM 5466 N N . ARG B 1 340 ? -59.562 59.938 23.188 1 20.19 340 ARG B N 1
ATOM 5467 C CA . ARG B 1 340 ? -58.406 60.688 23.703 1 20.19 340 ARG B CA 1
ATOM 5468 C C . ARG B 1 340 ? -57.375 60.906 22.594 1 20.19 340 ARG B C 1
ATOM 5470 O O . ARG B 1 340 ? -56.906 59.938 21.969 1 20.19 340 ARG B O 1
ATOM 5477 N N . PRO B 1 341 ? -57.031 62.25 22.203 1 18.8 341 PRO B N 1
ATOM 5478 C CA . PRO B 1 341 ? -56.156 62.781 21.141 1 18.8 341 PRO B CA 1
ATOM 5479 C C . PRO B 1 341 ? -54.688 62.75 21.531 1 18.8 341 PRO B C 1
ATOM 5481 O O . PRO B 1 341 ? -53.844 62.562 20.672 1 18.8 341 PRO B O 1
ATOM 5484 N N . SER B 1 342 ? -54.156 63.031 22.781 1 19.27 342 SER B N 1
ATOM 5485 C CA . SER B 1 342 ? -53.219 64.188 22.844 1 19.27 342 SER B CA 1
ATOM 5486 C C . SER B 1 342 ? -51.844 63.781 22.312 1 19.27 342 SER B C 1
ATOM 5488 O O . SER B 1 342 ? -51.281 62.75 22.719 1 19.27 342 SER B O 1
ATOM 5490 N N . ASP B 1 343 ? -51.312 64.562 21.297 1 18.86 343 ASP B N 1
ATOM 5491 C CA . ASP B 1 343 ? -50.156 64.75 20.438 1 18.86 343 ASP B CA 1
ATOM 5492 C C . ASP B 1 343 ? -49.031 65.438 21.172 1 18.86 343 ASP B C 1
ATOM 5494 O O . ASP B 1 343 ? -48.188 66.125 20.547 1 18.86 343 ASP B O 1
ATOM 5498 N N . GLY B 1 344 ? -49 65.5 22.438 1 17.48 344 GLY B N 1
ATOM 5499 C CA . GLY B 1 344 ? -48.031 66.5 22.859 1 17.48 344 GLY B CA 1
ATOM 5500 C C . GLY B 1 344 ? -46.688 66.375 22.141 1 17.48 344 GLY B C 1
ATOM 5501 O O . GLY B 1 344 ? -46.469 65.375 21.453 1 17.48 344 GLY B O 1
ATOM 5502 N N . GLN B 1 345 ? -45.594 66.812 22.906 1 19.42 345 GLN B N 1
ATOM 5503 C CA . GLN B 1 345 ? -44.406 67.688 22.844 1 19.42 345 GLN B CA 1
ATOM 5504 C C . GLN B 1 345 ? -43.219 66.938 22.281 1 19.42 345 GLN B C 1
ATOM 5506 O O . GLN B 1 345 ? -42.969 65.75 22.641 1 19.42 345 GLN B O 1
ATOM 5511 N N . TRP B 1 346 ? -42.625 67.5 21.281 1 20.66 346 TRP B N 1
ATOM 5512 C CA . TRP B 1 346 ? -41.469 67.312 20.375 1 20.66 346 TRP B CA 1
ATOM 5513 C C . TRP B 1 346 ? -40.156 67.312 21.141 1 20.66 346 TRP B C 1
ATOM 5515 O O . TRP B 1 346 ? -39.094 67.438 20.547 1 20.66 346 TRP B O 1
ATOM 5525 N N . ASP B 1 347 ? -40.25 67.188 22.484 1 18.92 347 ASP B N 1
ATOM 5526 C CA . ASP B 1 347 ? -39 67.875 22.859 1 18.92 347 ASP B CA 1
ATOM 5527 C C . ASP B 1 347 ? -37.812 67.312 22.031 1 18.92 347 ASP B C 1
ATOM 5529 O O . ASP B 1 347 ? -37.875 66.188 21.5 1 18.92 347 ASP B O 1
ATOM 5533 N N . LEU B 1 348 ? -36.781 68.125 22.016 1 19.47 348 LEU B N 1
ATOM 5534 C CA . LEU B 1 348 ? -35.469 68.438 21.5 1 19.47 348 LEU B CA 1
ATOM 5535 C C . LEU B 1 348 ? -34.531 67.25 21.656 1 19.47 348 LEU B C 1
ATOM 5537 O O . LEU B 1 348 ? -33.875 66.812 20.703 1 19.47 348 LEU B O 1
ATOM 5541 N N . GLN B 1 349 ? -33.406 67.25 22.625 1 18.25 349 GLN B N 1
ATOM 5542 C CA . GLN B 1 349 ? -32.156 67.688 22 1 18.25 349 GLN B CA 1
ATOM 5543 C C . GLN B 1 349 ? -31.609 66.625 21.047 1 18.25 349 GLN B C 1
ATOM 5545 O O . GLN B 1 349 ? -31.109 66.938 19.969 1 18.25 349 GLN B O 1
ATOM 5550 N N . VAL B 1 350 ? -30.797 65.875 21.688 1 19.77 350 VAL B N 1
ATOM 5551 C CA . VAL B 1 350 ? -30.438 64.562 22.25 1 19.77 350 VAL B CA 1
ATOM 5552 C C . VAL B 1 350 ? -31.609 63.594 22.078 1 19.77 350 VAL B C 1
ATOM 5554 O O . VAL B 1 350 ? -31.703 62.562 22.797 1 19.77 350 VAL B O 1
ATOM 5557 N N . CYS B 1 351 ? -31.828 63.719 20.922 1 17.47 351 CYS B N 1
ATOM 5558 C CA . CYS B 1 351 ? -33.219 63.594 20.547 1 17.47 351 CYS B CA 1
ATOM 5559 C C . CYS B 1 351 ? -33.688 62.125 20.594 1 17.47 351 CYS B C 1
ATOM 5561 O O . CYS B 1 351 ? -32.938 61.25 20.156 1 17.47 351 CYS B O 1
#

pLDDT: mean 73.87, std 24.92, range [15.99, 97.69]

Nearest PDB structures (foldseek):
  8j6p-assembly1_R  TM=9.609E-01  e=6.656E-23  Homo sapiens
  8ihk-assembly1_R  TM=9.586E-01  e=4.341E-21  Escherichia coli
  8jil-assembly1_A  TM=9.509E-01  e=4.940E-21  Homo sapiens
  8iyh-assembly1_D  TM=9.301E-01  e=5.278E-20  Homo sapiens
  8xos-assembly1_R  TM=8.935E-01  e=1.236E-12  Homo sapiens

Solvent-accessible surface area (backbone atoms only — not comparable to full-atom values): 39071 Å² total; per-residue (Å²): 128,81,79,68,65,77,75,58,54,77,51,85,46,60,54,84,62,75,58,66,66,48,42,64,55,48,35,64,51,45,50,50,41,27,55,52,12,37,49,38,22,46,50,49,48,49,43,56,73,73,65,53,86,72,84,43,42,70,52,53,42,50,49,52,26,32,48,20,29,29,57,31,28,68,51,39,60,62,54,33,51,29,31,68,51,67,46,45,50,85,74,54,65,69,52,44,20,47,51,54,26,48,46,50,31,19,49,48,37,26,47,53,29,51,33,51,49,41,51,51,50,27,40,55,69,65,38,61,82,39,70,76,71,66,50,46,56,66,55,41,51,49,50,51,52,51,51,51,50,51,34,46,65,71,35,47,64,41,63,75,46,86,44,54,35,62,57,92,90,45,29,29,69,39,88,75,52,57,46,66,45,49,34,46,60,53,36,52,56,49,50,64,45,53,46,42,49,52,52,38,51,53,32,46,53,50,37,44,50,50,43,53,60,45,37,78,69,61,80,44,71,66,51,55,52,54,42,51,49,50,50,49,54,53,50,48,51,47,69,21,42,44,55,31,54,52,45,50,51,51,44,46,68,37,41,92,76,42,51,67,36,51,68,55,51,39,49,47,54,55,26,46,51,31,46,54,43,43,47,31,44,44,39,58,62,61,46,60,62,35,78,71,38,42,58,52,50,49,48,51,51,48,62,67,59,51,69,78,66,77,73,72,77,68,73,74,67,82,72,77,79,77,77,77,79,76,78,71,84,79,76,85,73,89,75,91,80,89,91,85,91,92,85,92,82,90,86,93,80,86,128,127,82,79,68,65,77,76,58,53,76,51,85,44,60,53,84,62,75,59,67,65,47,43,64,53,48,35,62,52,46,50,51,42,27,55,49,13,37,49,39,24,46,50,50,49,49,43,56,74,73,64,53,85,74,85,44,41,71,53,53,42,50,48,51,24,32,49,19,28,29,58,32,28,68,53,40,61,63,54,31,50,30,32,68,51,67,46,44,51,83,74,53,64,68,51,43,21,50,52,55,26,48,47,50,30,20,50,48,37,27,48,53,30,51,33,51,50,40,50,52,51,28,40,54,68,66,37,62,83,40,69,76,72,65,51,47,56,66,55,40,52,49,50,51,50,52,51,51,50,52,33,46,64,72,35,47,65,41,64,74,46,84,43,53,35,61,59,91,90,45,30,29,71,38,87,74,52,58,36,73,45,50,34,47,61,53,36,52,54,47,49,64,45,53,46,42,48,50,52,38,51,53,32,46,52,52,38,44,50,51,42,54,61,44,38,78,72,48,93,47,64,66,52,49,51,52,40,50,49,51,51,48,53,54,49,48,52,46,68,20,42,46,55,30,55,51,45,50,50,51,45,45,68,37,40,92,75,43,52,68,35,51,68,56,52,39,48,46,54,55,26,46,52,31,47,53,45,45,46,30,44,43,39,58,60,64,45,61,62,34,78,73,40,42,59,52,49,50,49,49,51,46,62,65,59,50,68,77,66,79,72,70,81,68,76,74,70,80,72,74,78,79,77,78,80,77,77,77,81,85,83,68,99,92,84,87,92,88,76,94,75,89,74,79,83,75,79,60,92,92,100

Organism: Mus caroli (NCBI:txid10089)

Radius of gyration: 38.13 Å; Cα contacts (8 Å, |Δi|>4): 724; chains: 2; bounding box: 149×107×80 Å

Secondary structure (DSSP, 8-state):
-----TT----TT------SHHHHHHHHHHHHHHHHHHHHHHHHHHHHHHH--S--HHHHHHHHHHHHHHHHHHTHHHHHHHHHTTT---SHHHHHHHHHHHHHHHHHHHHHHHHHHHHHHHHHHH-TT-GGGG--HHHHHHHHHHHHHHHHHHHTHHHHS--EEEETTEEEE-SS-TTTT-HHHHHHHHHHHHHHHHHHHHHHHHHHHHHHHHHHHH--HHHHHHHHHHHHHHHHHHHHHHHHHHHHHHHHHTHHHHTT-HHHHHHHHHHHHHHHHHHHHHIIIIISSSTTTHHHHHHHHHHHHS---------------------------------------------/-----TT----TT------HHHHHHHHHHHHHHHHHHHHHHHHHHHHHHHH--S--HHHHHHHHHHHHHHHHHHTHHHHHHHHHTTT---SHHHHHHHHHHHHHHHHHHHHHHHHHHHHHHHHHHH-TT-GGGG--HHHHHHHHHHHHHHHHHHHTHHHHS--EEEETTEEEE-SS-TTTT-HHHHHHHHHHHHHHHHHHHHHHHHHHHHHHHHHTTS--HHHHHHHHHHHHHHHHHHHHHHHHHHHHHHHHHTHHHHTT-HHHHHHHHHHHHHHHHHHHHHIIIIISSSTTTHHHHHHHHHHHHS------------------------------------------TT-